Protein 9HDH (pdb70)

GO terms:
  GO:0070273 phosphatidylinositol-4-phosphate binding (F, IDA)
  GO:0140268 endoplasmic reticulum-plasma membrane contact site (C, IDA)
  GO:0070300 phosphatidic acid binding (F, IDA)
  GO:0080025 phosphatidylinositol-3,5-bisphosphate binding (F, IDA)
  GO:0032541 cortical endoplasmic reticulum (C, IDA)
  GO:0005737 cytoplasm (C, IDA)
  GO:0001786 phosphatidylserine binding (F, IDA)
  GO:0008289 lipid binding (F, IDA)
  GO:0043325 phosphatidylinositol-3,4-bisphosphate binding (F, IDA)
  GO:0010314 phosphatidylinositol-5-phosphate binding (F, IDA)
  GO:0120010 intermembrane phospholipid transfer (P, IDA)
  GO:0120015 sterol transfer activity (F, IDA)
  GO:0160270 phosphatidylserine-phosphatidylinositol-4-phosphate exchange activity (F, IDA)
  GO:0034727 piecemeal microautophagy of the nucleus (P, IGI)
  GO:0015918 sterol transport (P, IGI)
  GO:0016125 sterol metabolic process (P, IGI)
  GO:0030011 maintenance of cell polarity (P, IGI)
  GO:0006887 exocytosis (P, IGI)
  GO:0006897 endocytosis (P, IGI)
  GO:0055092 sterol homeostasis (P, IMP)

Radius of gyration: 22.52 Å; Cα contacts (8 Å, |Δi|>4): 840; chains: 2; bounding box: 64×65×58 Å

Organism: Saccharomyces cerevisiae (strain ATCC 204508 / S288c) (NCBI:txid559292)

Nearest PDB structures (foldseek):
  4b2z-assembly1_A  TM=9.953E-01  e=1.399E-73  Saccharomyces cerevisiae
  4ph7-assembly2_B  TM=9.874E-01  e=3.608E-72  Saccharomyces cerevisiae S288C
  8p7a-assembly2_B  TM=9.263E-01  e=1.220E-27  Homo sapiens
  5zm8-assembly1_A  TM=7.905E-01  e=2.080E-22  Homo sapiens
  3spw-assembly1_A  TM=7.444E-01  e=1.188E-22  Saccharomyces cerevisiae S288C

Foldseek 3Di:
DVVVVVVVLLVVLCVVLVPDDFWDFCLPPDHALLQADLFAVQQLVCLLQQCCVLVLVLLPDDDVVVSLLSVVQSRLLRPLSDDDARHDYHHAFAQFKAKWKFCDPVRFMKIKIKTFFDVVQTKMKMWIDGLVQLKIKIKMWGFTWGHHRQKIKGQTPMKMKIWNLPCADPVRGTKIKIKGAFMWMWGRSHPHDTDIATAQWIWIDTPFKIKIKGQDDADPPDDDTQWIWMFIGTPVPHTAWIWIDGSNAWIWIDGVVPVVDDTDTSDGNVPDDTGRIGFADLVQDDCSHTCVVQVQLSVCVVVVNRVRNVVSVCVSVVVSVVVCVVCVVVVHDDAHLFWDQDDPPDNHRTDGLFDQDSPPDSVVNVVSVCVQDPHDYPDHDDPSSPDHSVVVVVVVPVVD/DDPDDDDPDHDDPVCVCVQAPPVGHGD

Secondary structure (DSSP, 8-state):
-HHHHHHHHHHHHHHHHTT--TT---TTPPPPGGGEEEEEHHHHHHHTTS-HHHHHHHHT--SHHHHHHHHHHHHHHTTT-S-SSS-EEEPPPTT-EEEEEEE-TTS-EEEEEEEEEEETTEEEEEEEEEGGGTEEEEEEE-EEEEE-SSEEEEEE--EEEEEEEEEE-TTSPEEEEEEE--EEEEE-SSSS--EEEEEEEEEEE-SS-EEEEEEPPP-SSSS-TTBEEEEEE-TTS-EEEEEEEBTTSEEEEEETTSTT--PEEEEETTS----PPB---GGG--TTBHHHHTHHHHHHHHTT-HHHHHHHHHHHHHHHHHHHHHHHHHT-----SSEEEPPTTSS-SEEESS---TTS-HHHHHHHHHHHS--STT--B-GGGGS-HHHHHHHHHH--/--SBPPPSS---GGGGGGTB-TTS-B-

Structure (mmCIF, N/CA/C/O backbone):
data_9HDH
#
_entry.id   9HDH
#
_cell.length_a   61.642
_cell.length_b   176.251
_cell.length_c   95.714
_cell.angle_alpha   90.00
_cell.angle_beta   90.00
_cell.angle_gamma   90.00
#
_symmetry.space_group_name_H-M   'C 2 2 21'
#
loop_
_entity.id
_entity.type
_entity.pdbx_description
1 polymer 'Oxysterol-binding protein homolog 6'
2 polymer 'Increased sodium tolerance protein 2'
3 non-polymer O-[(R)-{[(2R)-2,3-bis(octadecanoyloxy)propyl]oxy}(hydroxy)phosphoryl]-L-serine
4 water water
#
loop_
_atom_site.group_PDB
_atom_site.id
_atom_site.type_symbol
_atom_site.label_atom_id
_atom_site.label_alt_id
_atom_site.label_comp_id
_atom_site.label_asym_id
_atom_site.label_entity_id
_atom_site.label_seq_id
_atom_site.pdbx_PDB_ins_code
_atom_site.Cartn_x
_atom_site.Cartn_y
_atom_site.Cartn_z
_atom_site.occupancy
_atom_site.B_iso_or_equiv
_atom_site.auth_seq_id
_atom_site.auth_comp_id
_atom_site.auth_asym_id
_atom_site.auth_atom_id
_atom_site.pdbx_PDB_model_num
ATOM 1 N N . ASP A 1 11 ? 7.191 -9.098 21.299 1.00 59.76 39 ASP A N 1
ATOM 2 C CA . ASP A 1 11 ? 5.878 -9.466 20.780 1.00 63.35 39 ASP A CA 1
ATOM 3 C C . ASP A 1 11 ? 5.900 -9.582 19.248 1.00 57.16 39 ASP A C 1
ATOM 4 O O . ASP A 1 11 ? 6.729 -10.298 18.683 1.00 51.02 39 ASP A O 1
ATOM 9 N N . ILE A 1 12 ? 4.988 -8.871 18.580 1.00 57.99 40 ILE A N 1
ATOM 10 C CA . ILE A 1 12 ? 4.882 -8.982 17.130 1.00 54.52 40 ILE A CA 1
ATOM 11 C C . ILE A 1 12 ? 6.078 -8.323 16.446 1.00 50.42 40 ILE A C 1
ATOM 12 O O . ILE A 1 12 ? 6.527 -8.788 15.390 1.00 42.94 40 ILE A O 1
ATOM 17 N N . ASP A 1 13 ? 6.626 -7.251 17.033 1.00 51.66 41 ASP A N 1
ATOM 18 C CA . ASP A 1 13 ? 7.786 -6.597 16.430 1.00 50.31 41 ASP A CA 1
ATOM 19 C C . ASP A 1 13 ? 8.993 -7.527 16.411 1.00 46.99 41 ASP A C 1
ATOM 20 O O . ASP A 1 13 ? 9.738 -7.570 15.425 1.00 44.02 41 ASP A O 1
ATOM 25 N N . GLU A 1 14 ? 9.195 -8.284 17.487 1.00 43.38 42 GLU A N 1
ATOM 26 C CA . GLU A 1 14 ? 10.307 -9.225 17.543 1.00 46.25 42 GLU A CA 1
ATOM 27 C C . GLU A 1 14 ? 10.083 -10.409 16.604 1.00 44.01 42 GLU A C 1
ATOM 28 O O . GLU A 1 14 ? 11.034 -10.918 15.995 1.00 40.48 42 GLU A O 1
ATOM 34 N N . ASP A 1 15 ? 8.832 -10.861 16.469 1.00 41.74 43 ASP A N 1
ATOM 35 C CA . ASP A 1 15 ? 8.525 -11.895 15.485 1.00 40.69 43 ASP A CA 1
ATOM 36 C C . ASP A 1 15 ? 8.798 -11.397 14.070 1.00 35.17 43 ASP A C 1
ATOM 37 O O . ASP A 1 15 ? 9.302 -12.142 13.223 1.00 36.47 43 ASP A O 1
ATOM 42 N N . ASP A 1 16 ? 8.481 -10.130 13.802 1.00 32.34 44 ASP A N 1
ATOM 43 C CA . ASP A 1 16 ? 8.697 -9.583 12.471 1.00 30.40 44 ASP A CA 1
ATOM 44 C C . ASP A 1 16 ? 10.178 -9.519 12.138 1.00 32.85 44 ASP A C 1
ATOM 45 O O . ASP A 1 16 ? 10.582 -9.812 11.003 1.00 31.39 44 ASP A O 1
ATOM 50 N N . GLU A 1 17 ? 11.004 -9.139 13.120 1.00 31.83 45 GLU A N 1
ATOM 51 C CA . GLU A 1 17 ? 12.450 -9.100 12.920 1.00 32.60 45 GLU A CA 1
ATOM 52 C C . GLU A 1 17 ? 13.007 -10.484 12.609 1.00 33.72 45 GLU A C 1
ATOM 53 O O . GLU A 1 17 ? 13.852 -10.634 11.719 1.00 32.64 45 GLU A O 1
ATOM 59 N N . SER A 1 18 ? 12.558 -11.512 13.332 1.00 35.40 46 SER A N 1
ATOM 60 C CA . SER A 1 18 ? 13.077 -12.848 13.054 1.00 34.17 46 SER A CA 1
ATOM 61 C C . SER A 1 18 ? 12.609 -13.344 11.689 1.00 31.77 46 SER A C 1
ATOM 62 O O . SER A 1 18 ? 13.392 -13.938 10.937 1.00 32.12 46 SER A O 1
ATOM 65 N N . GLY A 1 19 ? 11.348 -13.086 11.335 1.00 31.00 47 GLY A N 1
ATOM 66 C CA . GLY A 1 19 ? 10.893 -13.429 9.994 1.00 32.91 47 GLY A CA 1
ATOM 67 C C . GLY A 1 19 ? 11.704 -12.728 8.921 1.00 29.70 47 GLY A C 1
ATOM 68 O O . GLY A 1 19 ? 12.101 -13.338 7.927 1.00 30.10 47 GLY A O 1
ATOM 69 N N . HIS A 1 20 ? 11.977 -11.442 9.124 1.00 26.45 48 HIS A N 1
ATOM 70 C CA . HIS A 1 20 ? 12.857 -10.691 8.241 1.00 27.50 48 HIS A CA 1
ATOM 71 C C . HIS A 1 20 ? 14.201 -11.396 8.075 1.00 30.72 48 HIS A C 1
ATOM 72 O O . HIS A 1 20 ? 14.652 -11.650 6.949 1.00 29.46 48 HIS A O 1
ATOM 79 N N . ASN A 1 21 ? 14.849 -11.723 9.195 1.00 31.31 49 ASN A N 1
ATOM 80 C CA . ASN A 1 21 ? 16.139 -12.416 9.157 1.00 31.35 49 ASN A CA 1
ATOM 81 C C . ASN A 1 21 ? 16.053 -13.731 8.392 1.00 29.04 49 ASN A C 1
ATOM 82 O O . ASN A 1 21 ? 16.951 -14.064 7.613 1.00 31.31 49 ASN A O 1
ATOM 87 N N . ILE A 1 22 ? 15.001 -14.514 8.641 1.00 29.24 50 ILE A N 1
ATOM 88 C CA . ILE A 1 22 ? 14.869 -15.818 7.995 1.00 30.66 50 ILE A CA 1
ATOM 89 C C . ILE A 1 22 ? 14.829 -15.663 6.483 1.00 32.65 50 ILE A C 1
ATOM 90 O O . ILE A 1 22 ? 15.474 -16.417 5.742 1.00 31.43 50 ILE A O 1
ATOM 95 N N . ILE A 1 23 ? 14.076 -14.681 6.000 1.00 30.62 51 ILE A N 1
ATOM 96 C CA . ILE A 1 23 ? 13.941 -14.501 4.561 1.00 26.36 51 ILE A CA 1
ATOM 97 C C . ILE A 1 23 ? 15.231 -13.951 3.969 1.00 31.35 51 ILE A C 1
ATOM 98 O O . ILE A 1 23 ? 15.673 -14.382 2.895 1.00 28.94 51 ILE A O 1
ATOM 103 N N . LEU A 1 24 ? 15.875 -13.011 4.671 1.00 29.06 52 LEU A N 1
ATOM 104 C CA . LEU A 1 24 ? 17.145 -12.470 4.187 1.00 31.73 52 LEU A CA 1
ATOM 105 C C . LEU A 1 24 ? 18.183 -13.570 4.005 1.00 32.45 52 LEU A C 1
ATOM 106 O O . LEU A 1 24 ? 18.979 -13.535 3.057 1.00 33.17 52 LEU A O 1
ATOM 111 N N . ASN A 1 25 ? 18.195 -14.554 4.904 1.00 34.37 53 ASN A N 1
ATOM 112 C CA . ASN A 1 25 ? 19.194 -15.611 4.800 1.00 37.24 53 ASN A CA 1
ATOM 113 C C . ASN A 1 25 ? 18.929 -16.519 3.602 1.00 40.11 53 ASN A C 1
ATOM 114 O O . ASN A 1 25 ? 19.872 -17.085 3.039 1.00 42.25 53 ASN A O 1
ATOM 119 N N . ILE A 1 26 ? 17.667 -16.650 3.186 1.00 35.58 54 ILE A N 1
ATOM 120 C CA . ILE A 1 26 ? 17.345 -17.387 1.966 1.00 33.14 54 ILE A CA 1
ATOM 121 C C . ILE A 1 26 ? 17.758 -16.592 0.733 1.00 34.26 54 ILE A C 1
ATOM 122 O O . ILE A 1 26 ? 18.395 -17.123 -0.186 1.00 38.30 54 ILE A O 1
ATOM 127 N N . ILE A 1 27 ? 17.413 -15.303 0.718 1.00 29.95 55 ILE A N 1
ATOM 128 C CA . ILE A 1 27 ? 17.637 -14.421 -0.427 1.00 35.75 55 ILE A CA 1
ATOM 129 C C . ILE A 1 27 ? 19.124 -14.258 -0.710 1.00 36.04 55 ILE A C 1
ATOM 130 O O . ILE A 1 27 ? 19.546 -14.124 -1.868 1.00 36.36 55 ILE A O 1
ATOM 135 N N . SER A 1 28 ? 19.934 -14.218 0.347 1.00 38.36 56 SER A N 1
ATOM 136 C CA . SER A 1 28 ? 21.346 -13.884 0.221 1.00 38.54 56 SER A CA 1
ATOM 137 C C . SER A 1 28 ? 22.096 -14.863 -0.668 1.00 39.02 56 SER A C 1
ATOM 138 O O . SER A 1 28 ? 23.155 -14.510 -1.196 1.00 36.23 56 SER A O 1
ATOM 141 N N . GLN A 1 29 ? 21.559 -16.070 -0.856 1.00 36.29 57 GLN A N 1
ATOM 142 C CA . GLN A 1 29 ? 22.193 -17.140 -1.616 1.00 37.99 57 GLN A CA 1
ATOM 143 C C . GLN A 1 29 ? 21.705 -17.238 -3.061 1.00 41.07 57 GLN A C 1
ATOM 144 O O . GLN A 1 29 ? 22.183 -18.102 -3.805 1.00 40.73 57 GLN A O 1
ATOM 150 N N . LEU A 1 30 ? 20.763 -16.393 -3.474 1.00 35.89 58 LEU A N 1
ATOM 151 C CA . LEU A 1 30 ? 20.107 -16.496 -4.772 1.00 33.40 58 LEU A CA 1
ATOM 152 C C . LEU A 1 30 ? 20.622 -15.434 -5.732 1.00 34.73 58 LEU A C 1
ATOM 153 O O . LEU A 1 30 ? 21.102 -14.377 -5.321 1.00 36.57 58 LEU A O 1
ATOM 158 N N . ARG A 1 31 ? 20.485 -15.719 -7.032 1.00 34.84 59 ARG A N 1
ATOM 159 C CA . ARG A 1 31 ? 20.828 -14.791 -8.102 1.00 32.99 59 ARG A CA 1
ATOM 160 C C . ARG A 1 31 ? 19.569 -14.402 -8.864 1.00 32.05 59 ARG A C 1
ATOM 161 O O . ARG A 1 31 ? 18.802 -15.292 -9.254 1.00 31.37 59 ARG A O 1
ATOM 169 N N . PRO A 1 32 ? 19.333 -13.110 -9.107 1.00 27.8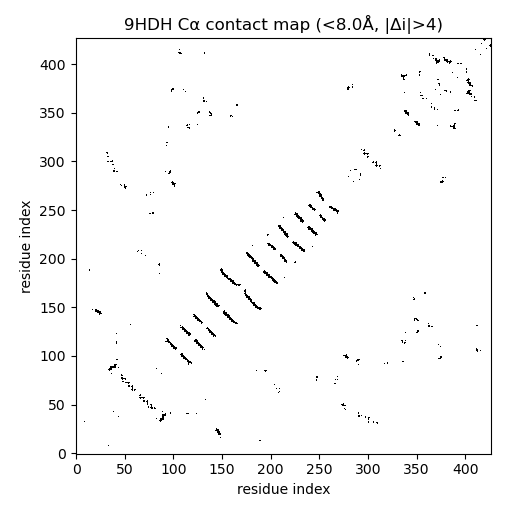3 60 PRO A N 1
ATOM 170 C CA . PRO A 1 32 ? 18.119 -12.690 -9.825 1.00 28.83 60 PRO A CA 1
ATOM 171 C C . PRO A 1 32 ? 17.938 -13.420 -11.151 1.00 31.34 60 PRO A C 1
ATOM 172 O O . PRO A 1 32 ? 18.872 -13.559 -11.948 1.00 28.81 60 PRO A O 1
ATOM 176 N N . GLY A 1 33 ? 16.720 -13.902 -11.379 1.00 27.69 61 GLY A N 1
ATOM 177 C CA . GLY A 1 33 ? 16.380 -14.630 -12.588 1.00 28.38 61 GLY A CA 1
ATOM 178 C C . GLY A 1 33 ? 16.158 -16.113 -12.379 1.00 32.63 61 GLY A C 1
ATOM 179 O O . GLY A 1 33 ? 15.626 -16.773 -13.279 1.00 32.38 61 GLY A O 1
ATOM 180 N N . CYS A 1 34 ? 16.534 -16.656 -11.226 1.00 31.67 62 CYS A N 1
ATOM 181 C CA . CYS A 1 34 ? 16.425 -18.086 -10.976 1.00 30.49 62 CYS A CA 1
ATOM 182 C C . CYS A 1 34 ? 15.029 -18.441 -10.467 1.00 30.76 62 CYS A C 1
ATOM 183 O O . CYS A 1 34 ? 14.287 -17.589 -9.978 1.00 28.67 62 CYS A O 1
ATOM 186 N N . ASP A 1 35 ? 14.679 -19.723 -10.577 1.00 30.61 63 ASP A N 1
ATOM 187 C CA . ASP A 1 35 ? 13.401 -20.162 -10.041 1.00 31.66 63 ASP A CA 1
ATOM 188 C C . ASP A 1 35 ? 13.534 -20.477 -8.552 1.00 34.02 63 ASP A C 1
ATOM 189 O O . ASP A 1 35 ? 14.634 -20.519 -7.996 1.00 35.27 63 ASP A O 1
ATOM 194 N N . LEU A 1 36 ? 12.387 -20.692 -7.896 1.00 28.90 64 LEU A N 1
ATOM 195 C CA . LEU A 1 36 ? 12.348 -21.010 -6.472 1.00 31.06 64 LEU A CA 1
ATOM 196 C C . LEU A 1 36 ? 11.863 -22.431 -6.210 1.00 33.72 64 LEU A C 1
ATOM 197 O O . LEU A 1 36 ? 11.418 -22.730 -5.100 1.00 30.86 64 LEU A O 1
ATOM 202 N N . THR A 1 37 ? 11.953 -23.320 -7.206 1.00 33.37 65 THR A N 1
ATOM 203 C CA . THR A 1 37 ? 11.354 -24.643 -7.057 1.00 36.60 65 THR A CA 1
ATOM 204 C C . THR A 1 37 ? 12.036 -25.454 -5.959 1.00 37.63 65 THR A C 1
ATOM 205 O O . THR A 1 37 ? 11.369 -26.235 -5.269 1.00 39.25 65 THR A O 1
ATOM 209 N N . ARG A 1 38 ? 13.342 -25.262 -5.759 1.00 33.00 66 ARG A N 1
ATOM 210 C CA . ARG A 1 38 ? 14.105 -25.998 -4.754 1.00 40.34 66 ARG A CA 1
ATOM 211 C C . ARG A 1 38 ? 14.194 -25.285 -3.408 1.00 42.16 66 ARG A C 1
ATOM 212 O O . ARG A 1 38 ? 14.819 -25.817 -2.488 1.00 44.74 66 ARG A O 1
ATOM 220 N N . ILE A 1 39 ? 13.621 -24.094 -3.273 1.00 37.50 67 ILE A N 1
ATOM 221 C CA . ILE A 1 39 ? 13.690 -23.320 -2.038 1.00 39.16 67 ILE A CA 1
ATOM 222 C C . ILE A 1 39 ? 12.427 -23.585 -1.234 1.00 40.55 67 ILE A C 1
ATOM 223 O O . ILE A 1 39 ? 11.315 -23.465 -1.760 1.00 42.25 67 ILE A O 1
ATOM 228 N N . THR A 1 40 ? 12.583 -23.929 0.039 1.00 36.34 68 THR A N 1
ATOM 229 C CA . THR A 1 40 ? 11.436 -24.108 0.920 1.00 35.23 68 THR A CA 1
ATOM 230 C C . THR A 1 40 ? 11.126 -22.791 1.626 1.00 38.46 68 THR A C 1
ATOM 231 O O . THR A 1 40 ? 11.998 -22.206 2.278 1.00 36.05 68 THR A O 1
ATOM 235 N N . LEU A 1 41 ? 9.912 -22.321 1.479 1.00 33.28 69 LEU A N 1
ATOM 236 C CA . LEU A 1 41 ? 9.587 -21.087 2.176 1.00 31.09 69 LEU A CA 1
ATOM 237 C C . LEU A 1 41 ? 9.037 -21.386 3.569 1.00 32.91 69 LEU A C 1
ATOM 238 O O . LEU A 1 41 ? 8.513 -22.475 3.815 1.00 35.44 69 LEU A O 1
ATOM 243 N N . PRO A 1 42 ? 9.142 -20.455 4.515 1.00 31.29 70 PRO A N 1
ATOM 244 C CA . PRO A 1 42 ? 8.653 -20.727 5.873 1.00 31.17 70 PRO A CA 1
ATOM 245 C C . PRO A 1 42 ? 7.134 -20.716 5.941 1.00 31.37 70 PRO A C 1
ATOM 246 O O . PRO A 1 42 ? 6.447 -20.167 5.077 1.00 28.39 70 PRO A O 1
ATOM 250 N N . THR A 1 43 ? 6.605 -21.318 7.014 1.00 27.43 71 THR A N 1
ATOM 251 C CA . THR A 1 43 ? 5.157 -21.461 7.117 1.00 28.13 71 THR A CA 1
ATOM 252 C C . THR A 1 43 ? 4.459 -20.175 7.516 1.00 27.04 71 THR A C 1
ATOM 253 O O . THR A 1 43 ? 3.244 -20.084 7.336 1.00 27.11 71 THR A O 1
ATOM 257 N N . PHE A 1 44 ? 5.185 -19.180 8.031 1.00 28.54 72 PHE A N 1
ATOM 258 C CA . PHE A 1 44 ? 4.516 -17.958 8.451 1.00 25.88 72 PHE A CA 1
ATOM 259 C C . PHE A 1 44 ? 4.135 -17.050 7.283 1.00 28.51 72 PHE A C 1
ATOM 260 O O . PHE A 1 44 ? 3.599 -15.966 7.524 1.00 27.03 72 PHE A O 1
ATOM 268 N N . ILE A 1 45 ? 4.382 -17.448 6.033 1.00 23.64 73 ILE A N 1
ATOM 269 C CA . ILE A 1 45 ? 3.815 -16.735 4.896 1.00 23.14 73 ILE A CA 1
ATOM 270 C C . ILE A 1 45 ? 2.677 -17.531 4.241 1.00 24.43 73 ILE A C 1
ATOM 271 O O . ILE A 1 45 ? 2.300 -17.244 3.117 1.00 25.96 73 ILE A O 1
ATOM 276 N N . LEU A 1 46 ? 2.113 -18.515 4.928 1.00 22.52 74 LEU A N 1
ATOM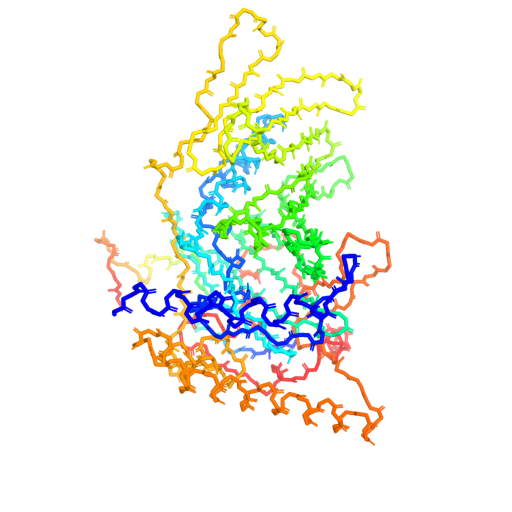 277 C CA . LEU A 1 46 ? 1.060 -19.357 4.361 1.00 25.80 74 LEU A CA 1
ATOM 278 C C . LEU A 1 46 ? -0.324 -18.925 4.829 1.00 26.73 74 LEU A C 1
ATOM 279 O O . LEU A 1 46 ? -0.532 -18.664 6.017 1.00 27.17 74 LEU A O 1
ATOM 284 N N . GLU A 1 47 ? -1.286 -18.909 3.904 1.00 23.49 75 GLU A N 1
ATOM 285 C CA . GLU A 1 47 ? -2.681 -18.831 4.313 1.00 25.61 75 GLU A CA 1
ATOM 286 C C . GLU A 1 47 ? -3.223 -20.244 4.507 1.00 26.63 75 GLU A C 1
ATOM 287 O O . GLU A 1 47 ? -2.576 -21.233 4.162 1.00 26.57 75 GLU A O 1
ATOM 293 N N . LYS A 1 48 ? -4.421 -20.338 5.082 1.00 22.67 76 LYS A N 1
ATOM 294 C CA . LYS A 1 48 ? -4.949 -21.629 5.517 1.00 26.64 76 LYS A CA 1
ATOM 295 C C . LYS A 1 48 ? -5.757 -22.330 4.438 1.00 29.40 76 LYS A C 1
ATOM 296 O O . LYS A 1 48 ? -6.767 -22.965 4.748 1.00 30.96 76 LYS A O 1
ATOM 302 N N . LYS A 1 49 ? -5.338 -22.247 3.172 1.00 25.20 77 LYS A N 1
ATOM 303 C CA . LYS A 1 49 ? -6.008 -22.980 2.104 1.00 25.26 77 LYS A CA 1
ATOM 304 C C . LYS A 1 49 ? -4.989 -23.370 1.042 1.00 19.93 77 LYS A C 1
ATOM 305 O O . LYS A 1 49 ? -3.970 -22.698 0.852 1.00 22.50 77 LYS A O 1
ATOM 311 N N . SER A 1 50 ? -5.266 -24.467 0.356 1.00 25.69 78 SER A N 1
ATOM 312 C CA . SER A 1 50 ? -4.378 -24.846 -0.725 1.00 20.85 78 SER A CA 1
ATOM 313 C C . SER A 1 50 ? -4.761 -24.077 -1.995 1.00 20.29 78 SER A C 1
ATOM 314 O O . SER A 1 50 ? -5.807 -23.416 -2.068 1.00 19.73 78 SER A O 1
ATOM 317 N N . MET A 1 51 ? -3.865 -24.105 -2.985 1.00 20.28 79 MET A N 1
ATOM 318 C CA . MET A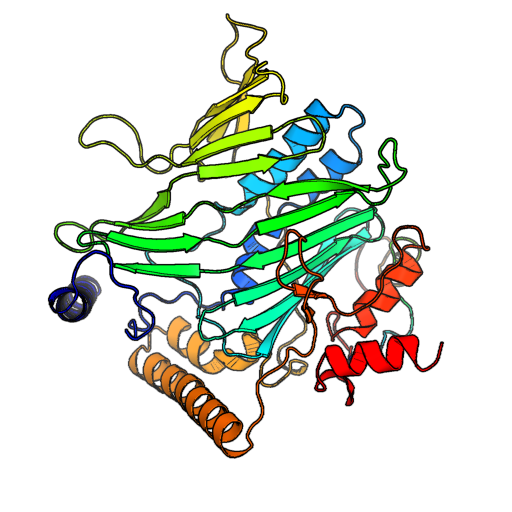 1 51 ? -4.131 -23.400 -4.244 1.00 19.26 79 MET A CA 1
ATOM 319 C C . MET A 1 51 ? -5.417 -23.891 -4.912 1.00 18.17 79 MET A C 1
ATOM 320 O O . MET A 1 51 ? -6.137 -23.100 -5.538 1.00 18.64 79 MET A O 1
ATOM 325 N N . LEU A 1 52 ? -5.740 -25.177 -4.760 1.00 17.78 80 LEU A N 1
ATOM 326 C CA . LEU A 1 52 ? -6.944 -25.711 -5.394 1.00 19.70 80 LEU A CA 1
ATOM 327 C C . LEU A 1 52 ? -8.189 -24.989 -4.897 1.00 20.66 80 LEU A C 1
ATOM 328 O O . LEU A 1 52 ? -9.098 -24.688 -5.682 1.00 20.42 80 LEU A O 1
ATOM 333 N N . GLU A 1 53 ? -8.228 -24.668 -3.602 1.00 17.94 81 GLU A N 1
ATOM 334 C CA . GLU A 1 53 ? -9.349 -23.901 -3.060 1.00 19.39 81 GLU A CA 1
ATOM 335 C C . GLU A 1 53 ? -9.222 -22.412 -3.379 1.00 19.12 81 GLU A C 1
ATOM 336 O O . GLU A 1 53 ? -10.234 -21.732 -3.611 1.00 19.96 81 GLU A O 1
ATOM 342 N N . ARG A 1 54 ? -7.996 -21.877 -3.384 1.00 19.68 82 ARG A N 1
ATOM 343 C CA . ARG A 1 54 ? -7.822 -20.453 -3.682 1.00 20.07 82 ARG A CA 1
ATOM 344 C C . ARG A 1 54 ? -8.434 -20.089 -5.035 1.00 20.77 82 ARG A C 1
ATOM 345 O O . ARG A 1 54 ? -9.007 -19.004 -5.191 1.00 21.00 82 ARG A O 1
ATOM 353 N N . VAL A 1 55 ? -8.354 -20.992 -6.021 1.00 19.44 83 VAL A N 1
ATOM 354 C CA . VAL A 1 55 ? -8.978 -20.747 -7.325 1.00 19.73 83 VAL A CA 1
ATOM 355 C C . VAL A 1 55 ? -10.454 -20.374 -7.166 1.00 20.41 83 VAL A C 1
ATOM 356 O O . VAL A 1 55 ? -10.971 -19.499 -7.876 1.00 22.18 83 VAL A O 1
ATOM 360 N N . THR A 1 56 ? -11.159 -21.035 -6.244 1.00 20.50 84 THR A N 1
ATOM 361 C CA . THR A 1 56 ? -12.596 -20.779 -6.111 1.00 20.57 84 THR A CA 1
ATOM 362 C C . THR A 1 56 ? -12.896 -19.370 -5.614 1.00 21.53 84 THR A C 1
ATOM 363 O O . THR A 1 56 ? -14.036 -18.918 -5.769 1.00 20.57 84 THR A O 1
ATOM 367 N N . ASN A 1 57 ? -11.910 -18.661 -5.032 1.00 22.18 85 ASN A N 1
ATOM 368 C CA . ASN A 1 57 ? -12.109 -17.242 -4.701 1.00 22.79 85 ASN A CA 1
ATOM 369 C C . ASN A 1 57 ? -12.550 -16.459 -5.927 1.00 23.78 85 ASN A C 1
ATOM 370 O O . ASN A 1 57 ? -13.357 -15.529 -5.833 1.00 23.82 85 ASN A O 1
ATOM 375 N N . GLN A 1 58 ? -11.995 -16.807 -7.088 1.00 23.04 86 GLN A N 1
ATOM 376 C CA . GLN A 1 58 ? -12.249 -16.121 -8.339 1.00 24.29 86 GLN A CA 1
ATOM 377 C C . GLN A 1 58 ? -13.603 -16.468 -8.929 1.00 22.87 86 GLN A C 1
ATOM 378 O O . GLN A 1 58 ? -13.987 -15.882 -9.945 1.00 27.17 86 GLN A O 1
ATOM 384 N N . LEU A 1 59 ? -14.325 -17.401 -8.321 1.00 18.99 87 LEU A N 1
ATOM 385 C CA . LEU A 1 59 ? -15.612 -17.859 -8.825 1.00 20.11 87 LEU A CA 1
ATOM 386 C C . LEU A 1 59 ? -16.757 -17.423 -7.916 1.00 23.73 87 LEU A C 1
ATOM 387 O O . LEU A 1 59 ? -17.871 -17.943 -8.032 1.00 25.50 87 LEU A O 1
ATOM 392 N N . GLN A 1 60 ? -16.504 -16.474 -7.019 1.00 22.18 88 GLN A N 1
ATOM 393 C CA . GLN A 1 60 ? -17.472 -16.106 -5.988 1.00 23.40 88 GLN A CA 1
ATOM 394 C C . GLN A 1 60 ? -18.484 -15.059 -6.444 1.00 22.94 88 GLN A C 1
ATOM 395 O O . GLN A 1 60 ? -19.312 -14.621 -5.631 1.00 20.18 88 GLN A O 1
ATOM 401 N N . PHE A 1 61 ? -18.465 -14.673 -7.716 1.00 19.91 89 PHE A N 1
ATOM 402 C CA . PHE A 1 61 ? -19.419 -13.697 -8.259 1.00 22.82 89 PHE A CA 1
ATOM 403 C C . PHE A 1 61 ? -20.130 -14.255 -9.488 1.00 24.01 89 PHE A C 1
ATOM 404 O O . PHE A 1 61 ? -20.100 -13.656 -10.571 1.00 25.12 89 PHE A O 1
ATOM 412 N N . PRO A 1 62 ? -20.838 -15.381 -9.334 1.00 24.41 90 PRO A N 1
ATOM 413 C CA . PRO A 1 62 ? -21.527 -15.977 -10.482 1.00 24.21 90 PRO A CA 1
ATOM 414 C C . PRO A 1 62 ? -22.652 -15.117 -11.031 1.00 24.79 90 PRO A C 1
ATOM 415 O O . PRO A 1 62 ? -23.029 -15.293 -12.191 1.00 24.50 90 PRO A O 1
ATOM 419 N N . GLU A 1 63 ? -23.217 -14.206 -10.243 1.00 26.46 91 GLU A N 1
ATOM 420 C CA . GLU A 1 63 ? -24.305 -13.397 -10.793 1.00 27.73 91 GLU A CA 1
ATOM 421 C C . GLU A 1 63 ? -23.851 -12.601 -12.020 1.00 27.98 91 GLU A C 1
ATOM 422 O O . GLU A 1 63 ? -24.640 -12.389 -12.947 1.00 24.99 91 GLU A O 1
ATOM 428 N N . PHE A 1 64 ? -22.584 -12.178 -12.066 1.00 24.68 92 PHE A N 1
ATOM 429 C CA . PHE A 1 64 ? -22.119 -11.452 -13.245 1.00 25.14 92 PHE A CA 1
ATOM 430 C C . PHE A 1 64 ? -22.025 -12.366 -14.458 1.00 24.86 92 PHE A C 1
ATOM 431 O O . PHE A 1 64 ? -22.230 -11.921 -15.595 1.00 24.83 92 PHE A O 1
ATOM 439 N N . LEU A 1 65 ? -21.703 -13.638 -14.240 1.00 24.11 93 LEU A N 1
ATOM 440 C CA . LEU A 1 65 ? -21.657 -14.579 -15.346 1.00 23.75 93 LEU A CA 1
ATOM 441 C C . LEU A 1 65 ? -23.060 -14.920 -15.830 1.00 25.10 93 LEU A C 1
ATOM 442 O O . LEU A 1 65 ? -23.288 -15.080 -17.035 1.00 24.05 93 LEU A O 1
ATOM 447 N N . LEU A 1 66 ? -24.013 -15.043 -14.898 1.00 24.57 94 LEU A N 1
ATOM 448 C CA . LEU A 1 66 ? -25.406 -15.251 -15.291 1.00 27.89 94 LEU A CA 1
ATOM 449 C C . LEU A 1 66 ? -25.927 -14.068 -16.091 1.00 28.67 94 LEU A C 1
ATOM 450 O O . LEU A 1 66 ? -26.680 -14.241 -17.059 1.00 29.98 94 LEU A O 1
ATOM 455 N N . GLN A 1 67 ? -25.527 -12.858 -15.708 1.00 25.63 95 GLN A N 1
ATOM 456 C CA . GLN A 1 67 ? -25.903 -11.681 -16.479 1.00 26.30 95 GLN A CA 1
ATOM 457 C C . GLN A 1 67 ? -25.330 -11.739 -17.889 1.00 29.18 95 GLN A C 1
ATOM 458 O O . GLN A 1 67 ? -26.025 -11.427 -18.864 1.00 25.24 95 GLN A O 1
ATOM 464 N N . ALA A 1 68 ? -24.057 -12.123 -18.017 1.00 24.04 96 ALA A N 1
ATOM 465 C CA . ALA A 1 68 ? -23.447 -12.213 -19.341 1.00 24.47 96 ALA A CA 1
ATOM 466 C C . ALA A 1 68 ? -24.195 -13.203 -20.219 1.00 26.73 96 ALA A C 1
ATOM 467 O O . ALA A 1 68 ? -24.442 -12.936 -21.405 1.00 27.58 96 ALA A O 1
ATOM 469 N N . HIS A 1 69 ? -24.559 -14.354 -19.655 1.00 24.05 97 HIS A N 1
ATOM 470 C CA . HIS A 1 69 ? -25.193 -15.399 -20.450 1.00 24.87 97 HIS A CA 1
ATOM 471 C C . HIS A 1 69 ? -26.540 -14.947 -21.006 1.00 30.93 97 HIS A C 1
ATOM 472 O O . HIS A 1 69 ? -26.934 -15.361 -22.103 1.00 31.67 97 HIS A O 1
ATOM 479 N N . SER A 1 70 ? -27.249 -14.102 -20.270 1.00 28.36 98 SER A N 1
ATOM 480 C CA . SER A 1 70 ? -28.563 -13.629 -20.671 1.00 31.18 98 SER A CA 1
ATOM 481 C C . SER A 1 70 ? -28.501 -12.397 -21.559 1.00 34.41 98 SER A C 1
ATOM 482 O O . SER A 1 70 ? -29.551 -11.912 -21.993 1.00 36.94 98 SER A O 1
ATOM 485 N N . GLU A 1 71 ? -27.308 -11.878 -21.837 1.00 26.85 99 GLU A N 1
ATOM 486 C CA . GLU A 1 71 ? -27.148 -10.635 -22.581 1.00 30.97 99 GLU A CA 1
ATOM 487 C C . GLU A 1 71 ? -26.965 -10.949 -24.061 1.00 31.79 99 GLU A C 1
ATOM 488 O O . GLU A 1 71 ? -26.061 -11.704 -24.432 1.00 31.46 99 GLU A O 1
ATOM 494 N N . LYS A 1 72 ? -27.812 -10.367 -24.913 1.00 34.17 100 LYS A N 1
ATOM 495 C CA . LYS A 1 72 ? -27.797 -10.740 -26.323 1.00 35.60 100 LYS A CA 1
ATOM 496 C C . LYS A 1 72 ? -26.764 -9.973 -27.135 1.00 31.40 100 LYS A C 1
ATOM 497 O O . LYS A 1 72 ? -26.304 -10.475 -28.168 1.00 33.09 100 LYS A O 1
ATOM 503 N N . ASP A 1 73 ? -26.393 -8.780 -26.705 1.00 31.10 101 ASP A N 1
ATOM 504 C CA . ASP A 1 73 ? -25.447 -7.961 -27.453 1.00 31.63 101 ASP A CA 1
ATOM 505 C C . ASP A 1 73 ? -24.028 -8.455 -27.183 1.00 29.28 101 ASP A C 1
ATOM 506 O O . ASP A 1 73 ? -23.619 -8.503 -26.019 1.00 28.62 101 ASP A O 1
ATOM 511 N N . PRO A 1 74 ? -23.256 -8.832 -28.215 1.00 27.94 102 PRO A N 1
ATOM 512 C CA . PRO A 1 74 ? -21.934 -9.441 -27.958 1.00 26.42 102 PRO A CA 1
ATOM 513 C C . PRO A 1 74 ? -20.985 -8.541 -27.186 1.00 26.79 102 PRO A C 1
ATOM 514 O O . PRO A 1 74 ? -20.202 -9.035 -26.365 1.00 24.30 102 PRO A O 1
ATOM 518 N N . LEU A 1 75 ? -21.006 -7.233 -27.443 1.00 24.15 103 LEU A N 1
ATOM 519 C CA . LEU A 1 75 ? -20.070 -6.363 -26.735 1.00 26.79 103 LEU A CA 1
ATOM 520 C C . LEU A 1 75 ? -20.483 -6.194 -25.276 1.00 27.15 103 LEU A C 1
ATOM 521 O O . LEU A 1 75 ? -19.630 -6.205 -24.381 1.00 25.97 103 LEU A O 1
ATOM 526 N N . LYS A 1 76 ? -21.784 -6.029 -25.015 1.00 26.11 104 LYS A N 1
ATOM 527 C CA . LYS A 1 76 ? -22.256 -5.958 -23.635 1.00 27.33 104 LYS A CA 1
ATOM 528 C C . LYS A 1 76 ? -21.999 -7.261 -22.899 1.00 26.24 104 LYS A C 1
ATOM 529 O O . LYS A 1 76 ? -21.630 -7.253 -21.721 1.00 24.86 104 LYS A O 1
ATOM 535 N N . ARG A 1 77 ? -22.222 -8.391 -23.570 1.00 24.33 105 ARG A N 1
ATOM 536 C CA . ARG A 1 77 ? -21.915 -9.681 -22.969 1.00 24.52 105 ARG A CA 1
ATOM 537 C C . ARG A 1 77 ? -20.440 -9.768 -22.592 1.00 25.17 105 ARG A C 1
ATOM 538 O O . ARG A 1 77 ? -20.092 -10.269 -21.510 1.00 20.18 105 ARG A O 1
ATOM 546 N N . PHE A 1 78 ? -19.564 -9.252 -23.462 1.00 22.34 106 PHE A N 1
ATOM 547 C CA . PHE A 1 78 ? -18.134 -9.259 -23.167 1.00 23.01 106 PHE A CA 1
ATOM 548 C C . PHE A 1 78 ? -17.845 -8.462 -21.905 1.00 22.99 106 PHE A C 1
ATOM 549 O O . PHE A 1 78 ? -17.019 -8.865 -21.080 1.00 20.92 106 PHE A O 1
ATOM 557 N N . LEU A 1 79 ? -18.535 -7.337 -21.724 1.00 22.57 107 LEU A N 1
ATOM 558 C CA . LEU A 1 79 ? -18.287 -6.511 -20.548 1.00 23.19 107 LEU A CA 1
ATOM 559 C C . LEU A 1 79 ? -18.677 -7.236 -19.266 1.00 21.32 107 LEU A C 1
ATOM 560 O O . LEU A 1 79 ? -17.976 -7.121 -18.253 1.00 21.87 107 LEU A O 1
ATOM 565 N N . TYR A 1 80 ? -19.796 -7.972 -19.280 1.00 20.38 108 TYR A N 1
ATOM 566 C CA . TYR A 1 80 ? -20.179 -8.748 -18.101 1.00 21.84 108 TYR A CA 1
ATOM 567 C C . TYR A 1 80 ? -19.187 -9.873 -17.817 1.00 22.21 108 TYR A C 1
ATOM 568 O O . TYR A 1 80 ? -18.937 -10.199 -16.652 1.00 22.00 108 TYR A O 1
ATOM 577 N N . VAL A 1 81 ? -18.636 -10.500 -18.859 1.00 18.58 109 VAL A N 1
ATOM 578 C CA . VAL A 1 81 ? -17.600 -11.513 -18.629 1.00 19.48 109 VAL A CA 1
ATOM 579 C C . VAL A 1 81 ? -16.379 -10.875 -17.977 1.00 22.89 109 VAL A C 1
ATOM 580 O O . VAL A 1 81 ? -15.788 -11.432 -17.037 1.00 20.34 109 VAL A O 1
ATOM 584 N N . MET A 1 82 ? -15.982 -9.693 -18.457 1.00 21.55 110 MET A N 1
ATOM 585 C CA . MET A 1 82 ? -14.857 -9.001 -17.836 1.00 23.14 110 MET A CA 1
ATOM 586 C C . MET A 1 82 ? -15.158 -8.657 -16.379 1.00 21.28 110 MET A C 1
ATOM 587 O O . MET A 1 82 ? -14.288 -8.778 -15.508 1.00 21.92 110 MET A O 1
ATOM 592 N N . LYS A 1 83 ? -16.394 -8.240 -16.098 1.00 23.16 111 LYS A N 1
ATOM 593 C CA . LYS A 1 83 ? -16.815 -7.942 -14.738 1.00 22.62 111 LYS A CA 1
ATOM 594 C C . LYS A 1 83 ? -16.713 -9.176 -13.839 1.00 24.10 111 LYS A C 1
ATOM 595 O O . LYS A 1 83 ? -16.178 -9.110 -12.720 1.00 23.16 111 LYS A O 1
ATOM 601 N N . TRP A 1 84 ? -17.236 -10.308 -14.312 1.00 20.28 112 TRP A N 1
ATOM 602 C CA . TRP A 1 84 ? -17.138 -11.571 -13.581 1.00 20.30 112 TRP A CA 1
ATOM 603 C C . TRP A 1 84 ? -15.692 -11.919 -13.264 1.00 22.65 112 TRP A C 1
ATOM 604 O O . TRP A 1 84 ? -15.358 -12.294 -12.130 1.00 24.98 112 TRP A O 1
ATOM 615 N N . TYR A 1 85 ? -14.817 -11.802 -14.260 1.00 19.85 113 TYR A N 1
ATOM 616 C CA . TYR A 1 85 ? -13.444 -12.259 -14.093 1.00 19.20 113 TYR A CA 1
ATOM 617 C C . TYR A 1 85 ? -12.643 -11.314 -13.199 1.00 23.67 113 TYR A C 1
ATOM 618 O O . TYR A 1 85 ? -11.841 -11.764 -12.366 1.00 24.56 113 TYR A O 1
ATOM 627 N N . LEU A 1 86 ? -12.850 -10.004 -13.347 1.00 19.59 114 LEU A N 1
ATOM 628 C CA . LEU A 1 86 ? -12.110 -9.042 -12.526 1.00 21.19 114 LEU A CA 1
ATOM 629 C C . LEU A 1 86 ? -12.590 -9.025 -11.075 1.00 22.63 114 LEU A C 1
ATOM 630 O O . LEU A 1 86 ? -11.809 -8.696 -10.175 1.00 23.29 114 LEU A O 1
ATOM 635 N N . ALA A 1 87 ? -13.841 -9.414 -10.825 1.00 23.12 115 ALA A N 1
ATOM 636 C CA . ALA A 1 87 ? -14.419 -9.265 -9.493 1.00 26.32 115 ALA A CA 1
ATOM 637 C C . ALA A 1 87 ? -13.733 -10.149 -8.454 1.00 26.32 115 ALA A C 1
ATOM 638 O O . ALA A 1 87 ? -13.691 -9.781 -7.280 1.00 24.73 115 ALA A O 1
ATOM 640 N N . GLY A 1 88 ? -13.190 -11.305 -8.845 1.00 24.26 116 GLY A N 1
ATOM 641 C CA . GLY A 1 88 ? -12.680 -12.233 -7.840 1.00 25.79 116 GLY A CA 1
ATOM 642 C C . GLY A 1 88 ? -11.330 -11.878 -7.241 1.00 26.55 116 GLY A C 1
ATOM 643 O O . GLY A 1 88 ? -11.023 -12.324 -6.129 1.00 27.87 116 GLY A O 1
ATOM 644 N N . TRP A 1 89 ? -10.529 -11.065 -7.935 1.00 24.34 117 TRP A N 1
ATOM 645 C CA . TRP A 1 89 ? -9.131 -10.884 -7.545 1.00 25.36 117 TRP A CA 1
ATOM 646 C C . TRP A 1 89 ? -8.979 -10.237 -6.169 1.00 26.00 117 TRP A C 1
ATOM 647 O O . TRP A 1 89 ? -8.041 -10.574 -5.430 1.00 26.84 117 TRP A O 1
ATOM 658 N N . HIS A 1 90 ? -9.905 -9.358 -5.771 1.00 22.98 118 HIS A N 1
ATOM 659 C CA . HIS A 1 90 ? -9.784 -8.725 -4.461 1.00 24.43 118 HIS A CA 1
ATOM 660 C C . HIS A 1 90 ? -10.127 -9.656 -3.297 1.00 27.47 118 HIS A C 1
ATOM 661 O O . HIS A 1 90 ? -9.898 -9.284 -2.144 1.00 26.47 118 HIS A O 1
ATOM 668 N N . ILE A 1 91 ? -10.672 -10.848 -3.545 1.00 25.75 119 ILE A N 1
ATOM 669 C CA . ILE A 1 91 ? -10.877 -11.812 -2.460 1.00 26.20 119 ILE A CA 1
ATOM 670 C C . ILE A 1 91 ? -9.545 -12.531 -2.265 1.00 31.14 119 ILE A C 1
ATOM 671 O O . ILE A 1 91 ? -9.249 -13.513 -2.949 1.00 28.93 119 ILE A O 1
ATOM 676 N N . ALA A 1 92 ? -8.729 -12.018 -1.346 1.00 29.39 120 ALA A N 1
ATOM 677 C CA . ALA A 1 92 ? -7.340 -12.425 -1.177 1.00 30.23 120 ALA A CA 1
ATOM 678 C C . ALA A 1 92 ? -6.939 -12.149 0.263 1.00 40.97 120 ALA A C 1
ATOM 679 O O . ALA A 1 92 ? -7.543 -11.288 0.913 1.00 37.84 120 ALA A O 1
ATOM 681 N N . PRO A 1 93 ? -5.942 -12.863 0.789 1.00 38.17 121 PRO A N 1
ATOM 682 C CA . PRO A 1 93 ? -5.507 -12.616 2.169 1.00 38.91 121 PRO A CA 1
ATOM 683 C C . PRO A 1 93 ? -4.995 -11.196 2.353 1.00 38.21 121 PRO A C 1
ATOM 684 O O . PRO A 1 93 ? -4.599 -10.515 1.404 1.00 40.38 121 PRO A O 1
ATOM 688 N N . LYS A 1 94 ? -5.019 -10.737 3.605 1.00 40.62 122 LYS A N 1
ATOM 689 C CA . LYS A 1 94 ? -4.735 -9.325 3.832 1.00 43.80 122 LYS A CA 1
ATOM 690 C C . LYS A 1 94 ? -3.247 -9.022 3.965 1.00 41.36 122 LYS A C 1
ATOM 691 O O . LYS A 1 94 ? -2.772 -8.013 3.429 1.00 46.29 122 LYS A O 1
ATOM 697 N N . ALA A 1 95 ? -2.504 -9.845 4.674 1.00 38.43 123 ALA A N 1
ATOM 698 C CA . ALA A 1 95 ? -1.078 -9.601 4.814 1.00 39.43 123 ALA A CA 1
ATOM 699 C C . ALA A 1 95 ? -0.351 -10.328 3.679 1.00 36.81 123 ALA A C 1
ATOM 700 O O . ALA A 1 95 ? -0.945 -10.648 2.645 1.00 39.53 123 ALA A O 1
ATOM 702 N N . VAL A 1 96 ? 0.932 -10.621 3.863 1.00 30.01 124 VAL A N 1
ATOM 703 C CA . VAL A 1 96 ? 1.749 -11.232 2.812 1.00 27.91 124 VAL A CA 1
ATOM 704 C C . VAL A 1 96 ? 1.630 -12.739 3.006 1.00 27.34 124 VAL A C 1
ATOM 705 O O . VAL A 1 96 ? 2.328 -13.340 3.818 1.00 29.07 124 VAL A O 1
ATOM 709 N N . LYS A 1 97 ? 0.700 -13.355 2.274 1.00 24.00 125 LYS A N 1
ATOM 710 C CA . LYS A 1 97 ? 0.446 -14.782 2.427 1.00 24.91 125 LYS A CA 1
ATOM 711 C C . LYS A 1 97 ? 0.142 -15.387 1.066 1.00 23.42 125 LYS A C 1
ATOM 712 O O . LYS A 1 97 ? -0.383 -14.710 0.181 1.00 22.99 125 LYS A O 1
ATOM 718 N N . LYS A 1 98 ? 0.485 -16.660 0.898 1.00 23.19 126 LYS A N 1
ATOM 719 C CA . LYS A 1 98 ? 0.199 -17.422 -0.307 1.00 23.75 126 LYS A CA 1
ATOM 720 C C . LYS A 1 98 ? -0.481 -18.727 0.058 1.00 18.84 126 LYS A C 1
ATOM 721 O O . LYS A 1 98 ? -0.337 -19.217 1.186 1.00 21.17 126 LYS A O 1
ATOM 727 N N . PRO A 1 99 ? -1.225 -19.342 -0.865 1.00 21.45 127 PRO A N 1
ATOM 728 C CA . PRO A 1 99 ? -1.817 -20.656 -0.590 1.00 20.30 127 PRO A CA 1
ATOM 729 C C . PRO A 1 99 ? -0.755 -21.733 -0.424 1.00 23.94 127 PRO A C 1
ATOM 730 O O . PRO A 1 99 ? 0.390 -21.594 -0.858 1.00 22.18 127 PRO A O 1
ATOM 734 N N . LEU A 1 100 ? -1.160 -22.820 0.226 1.00 20.90 128 LEU A N 1
ATOM 735 C CA . LEU A 1 100 ? -0.339 -24.025 0.247 1.00 21.06 128 LEU A CA 1
ATOM 736 C C . LEU A 1 100 ? -0.169 -24.575 -1.169 1.00 22.95 128 LEU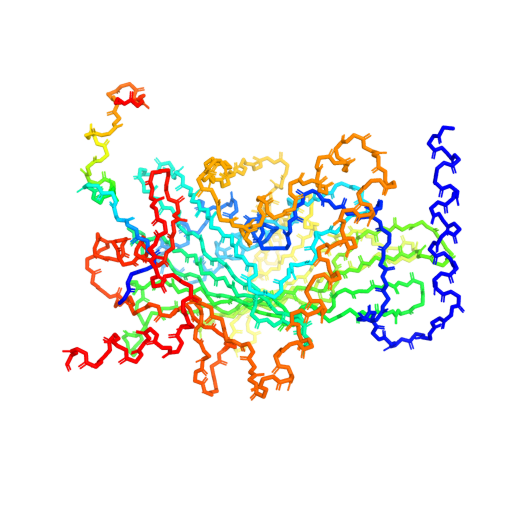 A C 1
ATOM 737 O O . LEU A 1 100 ? -1.122 -24.643 -1.951 1.00 20.50 128 LEU A O 1
ATOM 742 N N . ASN A 1 101 ? 1.057 -24.950 -1.510 1.00 22.50 129 ASN A N 1
ATOM 743 C CA . ASN A 1 101 ? 1.306 -25.657 -2.762 1.00 23.92 129 ASN A CA 1
ATOM 744 C C . ASN A 1 101 ? 0.700 -27.054 -2.677 1.00 21.78 129 ASN A C 1
ATOM 745 O O . ASN A 1 101 ? 1.066 -27.818 -1.780 1.00 21.59 129 ASN A O 1
ATOM 750 N N . PRO A 1 102 ? -0.206 -27.440 -3.570 1.00 20.00 130 PRO A N 1
ATOM 751 C CA . PRO A 1 102 ? -0.850 -28.750 -3.417 1.00 19.45 130 PRO A CA 1
ATOM 752 C C . PRO A 1 102 ? 0.106 -29.885 -3.753 1.00 21.65 130 PRO A C 1
ATOM 753 O O . PRO A 1 102 ? 1.048 -29.725 -4.532 1.00 20.30 130 PRO A O 1
ATOM 757 N N . VAL A 1 103 ? -0.155 -31.056 -3.162 1.00 19.72 131 VAL A N 1
ATOM 758 C CA . VAL A 1 103 ? 0.647 -32.225 -3.491 1.00 22.52 131 VAL A CA 1
ATOM 759 C C . VAL A 1 103 ? 0.139 -32.849 -4.789 1.00 21.21 131 VAL A C 1
ATOM 760 O O . VAL A 1 103 ? -0.989 -32.612 -5.239 1.00 17.10 131 VAL A O 1
ATOM 764 N N . LEU A 1 104 ? 0.996 -33.645 -5.407 1.00 17.31 132 LEU A N 1
ATOM 765 C CA . LEU A 1 104 ? 0.643 -34.293 -6.662 1.00 21.27 132 LEU A CA 1
ATOM 766 C C . LEU A 1 104 ? -0.563 -35.202 -6.450 1.00 23.32 132 LEU A C 1
ATOM 767 O O . LEU A 1 104 ? -0.540 -36.064 -5.570 1.00 22.93 132 LEU A O 1
ATOM 772 N N . GLY A 1 105 ? -1.629 -34.992 -7.233 1.00 20.48 133 GLY A N 1
ATOM 773 C CA . GLY A 1 105 ? -2.851 -35.758 -7.065 1.00 19.38 133 GLY A CA 1
ATOM 774 C C . GLY A 1 105 ? -3.821 -35.229 -6.014 1.00 22.51 133 GLY A C 1
ATOM 775 O O . GLY A 1 105 ? -4.919 -35.777 -5.891 1.00 20.48 133 GLY A O 1
ATOM 776 N N . GLU A 1 106 ? -3.454 -34.194 -5.247 1.00 19.96 134 GLU A N 1
ATOM 777 C CA . GLU A 1 106 ? -4.413 -33.544 -4.361 1.00 18.21 134 GLU A CA 1
ATOM 778 C C . GLU A 1 106 ? -5.631 -33.097 -5.167 1.00 18.54 134 GLU A C 1
ATOM 779 O O . GLU A 1 106 ? -5.515 -32.735 -6.338 1.00 16.94 134 GLU A O 1
ATOM 785 N N . TYR A 1 107 ? -6.812 -33.119 -4.548 1.00 18.68 135 TYR A N 1
ATOM 786 C CA . TYR A 1 107 ? -8.010 -32.697 -5.264 1.00 16.17 135 TYR A CA 1
ATOM 787 C C . TYR A 1 107 ? -8.919 -31.919 -4.325 1.00 19.10 135 TYR A C 1
ATOM 788 O O . TYR A 1 107 ? -8.796 -31.984 -3.099 1.00 18.84 135 TYR A O 1
ATOM 797 N N . PHE A 1 108 ? -9.836 -31.162 -4.914 1.00 19.98 136 PHE A N 1
ATOM 798 C CA . PHE A 1 108 ? -10.718 -30.315 -4.123 1.00 17.99 136 PHE A CA 1
ATOM 799 C C . PHE A 1 108 ? -12.001 -30.137 -4.918 1.00 17.50 136 PHE A C 1
ATOM 800 O O . PHE A 1 108 ? -11.947 -29.831 -6.112 1.00 18.55 136 PHE A O 1
ATOM 808 N N . THR A 1 109 ? -13.147 -30.338 -4.269 1.00 17.45 137 THR A N 1
ATOM 809 C CA . THR A 1 109 ? -14.436 -30.163 -4.921 1.00 16.80 137 THR A CA 1
ATOM 810 C C . THR A 1 109 ? -15.273 -29.219 -4.077 1.00 18.82 137 THR A C 1
ATOM 811 O O . THR A 1 109 ? -15.087 -29.117 -2.864 1.00 21.88 137 THR A O 1
ATOM 815 N N . ALA A 1 110 ? -16.198 -28.528 -4.721 1.00 18.88 138 ALA A N 1
ATOM 816 C CA . ALA A 1 110 ? -17.033 -27.579 -4.003 1.00 19.36 138 ALA A CA 1
ATOM 817 C C . ALA A 1 110 ? -18.269 -27.323 -4.845 1.00 18.69 138 ALA A C 1
ATOM 818 O O . ALA A 1 110 ? -18.320 -27.673 -6.028 1.00 16.78 138 ALA A O 1
ATOM 820 N N . TYR A 1 111 ? -19.262 -26.690 -4.226 1.00 18.90 139 TYR A N 1
ATOM 821 C CA . TYR A 1 111 ? -20.472 -26.361 -4.960 1.00 19.52 139 TYR A CA 1
ATOM 822 C C . TYR A 1 111 ? -21.034 -25.057 -4.418 1.00 18.27 139 TYR A C 1
ATOM 823 O O . TYR A 1 111 ? -20.651 -24.591 -3.341 1.00 21.48 139 TYR A O 1
ATOM 832 N N . TRP A 1 112 ? -21.913 -24.438 -5.203 1.00 20.57 140 TRP A N 1
ATOM 833 C CA . TRP A 1 112 ? -22.602 -23.233 -4.771 1.00 21.26 140 TRP A CA 1
ATOM 834 C C . TRP A 1 112 ? -24.098 -23.451 -4.905 1.00 23.42 140 TRP A C 1
ATOM 835 O O . TRP A 1 112 ? -24.561 -24.073 -5.868 1.00 21.81 140 TRP A O 1
ATOM 846 N N . ASP A 1 113 ? -24.836 -22.940 -3.932 1.00 21.72 141 ASP A N 1
ATOM 847 C CA . ASP A 1 113 ? -26.291 -22.848 -3.997 1.00 27.50 141 ASP A CA 1
ATOM 848 C C . ASP A 1 113 ? -26.614 -21.434 -4.461 1.00 24.71 141 ASP A C 1
ATOM 849 O O . ASP A 1 113 ? -26.492 -20.479 -3.687 1.00 27.94 141 ASP A O 1
ATOM 854 N N . LEU A 1 114 ? -27.010 -21.300 -5.741 1.00 27.82 142 LEU A N 1
ATOM 855 C CA . LEU A 1 114 ? -27.231 -20.007 -6.377 1.00 28.70 142 LEU A CA 1
ATOM 856 C C . LEU A 1 114 ? -28.640 -19.487 -6.078 1.00 33.51 142 LEU A C 1
ATOM 857 O O . LEU A 1 114 ? -29.566 -20.275 -5.852 1.00 32.25 142 LEU A O 1
ATOM 862 N N . PRO A 1 115 ? -28.825 -18.164 -6.092 1.00 32.74 143 PRO A N 1
ATOM 863 C CA . PRO A 1 115 ? -30.159 -17.603 -5.800 1.00 37.21 143 PRO A CA 1
ATOM 864 C C . PRO A 1 115 ? -31.264 -18.095 -6.721 1.00 34.60 143 PRO A C 1
ATOM 865 O O . PRO A 1 115 ? -32.436 -18.040 -6.330 1.00 41.83 143 PRO A O 1
ATOM 869 N N . ASN A 1 116 ? -30.943 -18.568 -7.927 1.00 32.96 144 ASN A N 1
ATOM 870 C CA . ASN A 1 116 ? -31.946 -19.023 -8.880 1.00 30.14 144 ASN A CA 1
ATOM 871 C C . ASN A 1 116 ? -32.308 -20.499 -8.711 1.00 30.03 144 ASN A C 1
ATOM 872 O O . ASN A 1 116 ? -32.853 -21.102 -9.644 1.00 32.20 144 ASN A O 1
ATOM 877 N N . LYS A 1 117 ? -32.007 -21.092 -7.556 1.00 27.34 145 LYS A N 1
ATOM 878 C CA . LYS A 1 117 ? -32.318 -22.476 -7.213 1.00 34.83 145 LYS A CA 1
ATOM 879 C C . LYS A 1 117 ? -31.499 -23.489 -8.011 1.00 31.82 145 LYS A C 1
ATOM 880 O O . LYS A 1 117 ? -31.784 -24.691 -7.938 1.00 31.68 145 LYS A O 1
ATOM 886 N N . GLN A 1 118 ? -30.508 -23.044 -8.783 1.00 28.00 146 GLN A N 1
ATOM 887 C CA . GLN A 1 118 ? -29.572 -23.939 -9.452 1.00 23.73 146 GLN A CA 1
ATOM 888 C C . GLN A 1 118 ? -28.310 -24.100 -8.613 1.00 27.45 146 GLN A C 1
ATOM 889 O O . GLN A 1 118 ? -28.105 -23.419 -7.606 1.00 24.56 146 GLN A O 1
ATOM 895 N N . GLN A 1 119 ? -27.439 -24.998 -9.061 1.00 21.48 147 GLN A N 1
ATOM 896 C CA . GLN A 1 119 ? -26.156 -25.187 -8.408 1.00 24.72 147 GLN A CA 1
ATOM 897 C C . GLN A 1 119 ? -25.023 -25.005 -9.410 1.00 21.69 147 GLN A C 1
ATOM 898 O O . GLN A 1 119 ? -25.185 -25.247 -10.609 1.00 21.57 147 GLN A O 1
ATOM 904 N N . ALA A 1 120 ? -23.884 -24.537 -8.903 1.00 20.16 148 ALA A N 1
ATOM 905 C CA . ALA A 1 120 ? -22.625 -24.531 -9.635 1.00 19.93 148 ALA A CA 1
ATOM 906 C C . ALA A 1 120 ? -21.723 -25.590 -9.012 1.00 20.49 148 ALA A C 1
ATOM 907 O O . ALA A 1 120 ? -21.746 -25.781 -7.796 1.00 20.59 148 ALA A O 1
ATOM 909 N N . TYR A 1 121 ? -20.947 -26.292 -9.835 1.00 18.05 149 TYR A N 1
ATOM 910 C CA . TYR A 1 121 ? -20.081 -27.365 -9.353 1.00 18.92 149 TYR A CA 1
ATOM 911 C C . TYR A 1 121 ? -18.630 -27.107 -9.742 1.00 19.97 149 TYR A C 1
ATOM 912 O O . TYR A 1 121 ? -18.358 -26.574 -10.822 1.00 18.58 149 TYR A O 1
ATOM 921 N N . TYR A 1 122 ? -17.703 -27.510 -8.861 1.00 17.87 150 TYR A N 1
ATOM 922 C CA . TYR A 1 122 ? -16.278 -27.264 -9.057 1.00 16.26 150 TYR A CA 1
ATOM 923 C C . TYR A 1 122 ? -15.485 -28.508 -8.683 1.00 16.74 150 TYR A C 1
ATOM 924 O O . TYR A 1 122 ? -15.699 -29.101 -7.615 1.00 17.29 150 TYR A O 1
ATOM 933 N N . ILE A 1 123 ? -14.561 -28.886 -9.561 1.00 17.32 151 ILE A N 1
ATOM 934 C CA . ILE A 1 123 ? -13.688 -30.041 -9.374 1.00 17.52 151 ILE A CA 1
ATOM 935 C C . ILE A 1 123 ? -12.289 -29.623 -9.798 1.00 18.30 151 ILE A C 1
ATOM 936 O O . ILE A 1 123 ? -12.128 -29.036 -10.877 1.00 17.88 151 ILE A O 1
ATOM 941 N N . SER A 1 124 ? -11.280 -29.953 -8.981 1.00 16.46 152 SER A N 1
ATOM 942 C CA . SER A 1 124 ? -9.902 -29.580 -9.284 1.00 17.02 152 SER A CA 1
ATOM 943 C C . SER A 1 124 ? -8.946 -30.680 -8.834 1.00 15.06 152 SER A C 1
ATOM 944 O O . SER A 1 124 ? -9.254 -31.476 -7.935 1.00 15.48 152 SER A O 1
ATOM 947 N N . GLU A 1 125 ? -7.766 -30.708 -9.463 1.00 17.15 153 GLU A N 1
ATOM 948 C CA . GLU A 1 125 ? -6.724 -31.669 -9.127 1.00 17.28 153 GLU A CA 1
ATOM 949 C C . GLU A 1 125 ? -5.353 -31.077 -9.449 1.00 18.16 153 GLU A C 1
ATOM 950 O O . GLU A 1 125 ? -5.185 -30.401 -10.469 1.00 16.79 153 GLU A O 1
ATOM 956 N N . GLN A 1 126 ? -4.363 -31.366 -8.604 1.00 17.54 154 GLN A N 1
ATOM 957 C CA . GLN A 1 126 ? -2.975 -31.048 -8.940 1.00 18.24 154 GLN A CA 1
ATOM 958 C C . GLN A 1 126 ? -2.469 -32.125 -9.895 1.00 18.97 154 GLN A C 1
ATOM 959 O O . GLN A 1 126 ? -2.343 -33.293 -9.507 1.00 20.45 154 GLN A O 1
ATOM 965 N N . THR A 1 127 ? -2.165 -31.740 -11.137 1.00 17.62 155 THR A N 1
ATOM 966 C CA . THR A 1 127 ? -1.805 -32.708 -12.173 1.00 20.47 155 THR A CA 1
ATOM 967 C C . THR A 1 127 ? -0.312 -32.864 -12.357 1.00 19.90 155 THR A C 1
ATOM 968 O O . THR A 1 127 ? 0.114 -33.844 -12.972 1.00 22.64 155 THR A O 1
ATOM 972 N N . SER A 1 128 ? 0.481 -31.919 -11.868 1.00 20.21 156 SER A N 1
ATOM 973 C CA . SER A 1 128 ? 1.923 -32.028 -11.992 1.00 21.88 156 SER A CA 1
ATOM 974 C C . SER A 1 128 ? 2.592 -31.308 -10.830 1.00 23.34 156 SER A C 1
ATOM 975 O O . SER A 1 128 ? 2.067 -30.333 -10.285 1.00 21.55 156 SER A O 1
ATOM 978 N N . HIS A 1 129 ? 3.766 -31.808 -10.456 1.00 23.06 157 HIS A N 1
ATOM 979 C CA . HIS A 1 129 ? 4.563 -31.223 -9.390 1.00 26.85 157 HIS A CA 1
ATOM 980 C C . HIS A 1 129 ? 5.811 -30.532 -9.908 1.00 27.84 157 HIS A C 1
ATOM 981 O O . HIS A 1 129 ? 6.159 -29.460 -9.417 1.00 28.50 157 HIS A O 1
ATOM 988 N N . HIS A 1 130 ? 6.467 -31.123 -10.908 1.00 29.34 158 HIS A N 1
ATOM 989 C CA . HIS A 1 130 ? 7.697 -30.600 -11.506 1.00 33.46 158 HIS A CA 1
ATOM 990 C C . HIS A 1 130 ? 7.486 -30.565 -13.009 1.00 32.43 158 HIS A C 1
ATOM 991 O O . HIS A 1 130 ? 7.760 -31.551 -13.706 1.00 35.40 158 HIS A O 1
ATOM 998 N N . PRO A 1 131 ? 6.989 -29.452 -13.551 1.00 31.34 159 PRO A N 1
ATOM 999 C CA . PRO A 1 131 ? 6.641 -28.197 -12.883 1.00 29.06 159 PRO A CA 1
ATOM 1000 C C . PRO A 1 131 ? 5.235 -28.262 -12.301 1.00 25.18 159 PRO A C 1
ATOM 1001 O O . PRO A 1 131 ? 4.447 -29.103 -12.733 1.00 24.97 159 PRO A O 1
ATOM 1005 N N . PRO A 1 132 ? 4.911 -27.384 -11.352 1.00 27.12 160 PRO A N 1
ATOM 1006 C CA . PRO A 1 132 ? 3.586 -27.428 -10.718 1.00 24.76 160 PRO A CA 1
ATOM 1007 C C . PRO A 1 132 ? 2.467 -27.012 -11.665 1.00 24.38 160 PRO A C 1
ATOM 1008 O O . PRO A 1 132 ? 2.572 -26.035 -12.414 1.00 20.92 160 PRO A O 1
ATOM 1012 N N . GLU A 1 133 ? 1.377 -27.766 -11.614 1.00 20.59 161 GLU A N 1
ATOM 1013 C CA . GLU A 1 133 ? 0.211 -27.440 -12.422 1.00 22.71 161 GLU A CA 1
ATOM 1014 C C . GLU A 1 133 ? -1.021 -28.008 -11.743 1.00 21.68 161 GLU A C 1
ATOM 1015 O O . GLU A 1 133 ? -0.992 -29.140 -11.257 1.00 18.76 161 GLU A O 1
ATOM 1021 N N . CYS A 1 134 ? -2.101 -27.231 -11.715 1.00 19.78 162 CYS A N 1
ATOM 1022 C CA . CYS A 1 134 ? -3.386 -27.800 -11.350 1.00 20.17 162 CYS A CA 1
ATOM 1023 C C . CYS A 1 134 ? -4.426 -27.441 -12.402 1.00 18.38 162 CYS A C 1
ATOM 1024 O O . CYS A 1 134 ? -4.270 -26.480 -13.159 1.00 20.94 162 CYS A O 1
ATOM 1027 N N . ALA A 1 135 ? -5.446 -28.277 -12.486 1.00 18.12 163 ALA A N 1
ATOM 1028 C CA . ALA A 1 135 ? -6.528 -28.128 -13.444 1.00 16.95 163 ALA A CA 1
ATOM 1029 C C . ALA A 1 135 ? -7.836 -27.992 -12.682 1.00 17.01 163 ALA A C 1
ATOM 1030 O O . ALA A 1 135 ? -7.969 -28.488 -11.561 1.00 16.79 163 ALA A O 1
ATOM 1032 N N . TYR A 1 136 ? -8.804 -27.316 -13.292 1.00 17.29 164 TYR A N 1
ATOM 1033 C CA . TYR A 1 136 ? -10.077 -27.106 -12.627 1.00 17.13 164 TYR A CA 1
ATOM 1034 C C . TYR A 1 136 ? -11.172 -27.076 -13.679 1.00 18.07 164 TYR A C 1
ATOM 1035 O O . TYR A 1 136 ? -10.941 -26.779 -14.859 1.00 16.81 164 TYR A O 1
ATOM 1044 N N . PHE A 1 137 ? -12.376 -27.359 -13.206 1.00 18.11 165 PHE A N 1
ATOM 1045 C CA . PHE A 1 137 ? -13.571 -27.524 -14.012 1.00 17.04 165 PHE A CA 1
ATOM 1046 C C . PHE A 1 137 ? -14.697 -26.948 -13.182 1.00 19.28 165 PHE A C 1
ATOM 1047 O O . PHE A 1 137 ? -14.805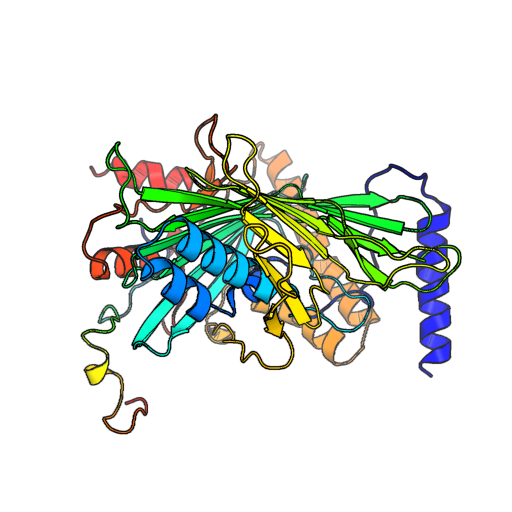 -27.264 -11.992 1.00 17.67 165 PHE A O 1
ATOM 1055 N N . TYR A 1 138 ? -15.521 -26.111 -13.804 1.00 18.61 166 TYR A N 1
ATOM 1056 C CA . TYR A 1 138 ? -16.592 -25.394 -13.126 1.00 18.49 166 TYR A CA 1
ATOM 1057 C C . TYR A 1 138 ? -17.780 -25.343 -14.075 1.00 18.48 166 TYR A C 1
ATOM 1058 O O . TYR A 1 138 ? -17.609 -25.016 -15.252 1.00 20.20 166 TYR A O 1
ATOM 1067 N N . MET A 1 139 ? -18.970 -25.695 -13.599 1.00 18.77 167 MET A N 1
ATOM 1068 C CA . MET A 1 139 ? -20.098 -25.704 -14.521 1.00 18.73 167 MET A CA 1
ATOM 1069 C C . MET A 1 139 ? -21.387 -25.373 -13.779 1.00 21.65 167 MET A C 1
ATOM 1070 O O . MET A 1 139 ? -21.564 -25.744 -12.608 1.00 21.08 167 MET A O 1
ATOM 1075 N N . ILE A 1 140 ? -22.263 -24.646 -14.469 1.00 21.20 168 ILE A N 1
ATOM 1076 C CA . ILE A 1 140 ? -23.642 -24.393 -14.047 1.00 21.18 168 ILE A CA 1
ATOM 1077 C C . ILE A 1 140 ? -24.528 -24.950 -15.156 1.00 21.95 168 ILE A C 1
ATOM 1078 O O . ILE A 1 140 ? -24.905 -24.215 -16.079 1.00 22.92 168 ILE A O 1
ATOM 1083 N N . PRO A 1 141 ? -24.841 -26.241 -15.135 1.00 20.98 169 PRO A N 1
ATOM 1084 C CA . PRO A 1 141 ? -25.534 -26.839 -16.285 1.00 25.23 169 PRO A CA 1
ATOM 1085 C C . PRO A 1 141 ? -26.861 -26.188 -16.618 1.00 23.60 169 PRO A C 1
ATOM 1086 O O . PRO A 1 141 ? -27.182 -26.014 -17.805 1.00 24.80 169 PRO A O 1
ATOM 1090 N N . GLU A 1 142 ? -27.652 -25.831 -15.612 1.00 24.68 170 GLU A N 1
ATOM 1091 C CA . GLU A 1 142 ? -28.968 -25.288 -15.930 1.00 26.88 170 GLU A CA 1
ATOM 1092 C C . GLU A 1 142 ? -28.908 -23.858 -16.459 1.00 31.52 170 GLU A C 1
ATOM 1093 O O . GLU A 1 142 ? -29.952 -23.314 -16.837 1.00 30.63 170 GLU A O 1
ATOM 1099 N N . SER A 1 143 ? -27.726 -23.237 -16.496 1.00 23.01 171 SER A N 1
ATOM 1100 C CA . SER A 1 143 ? -27.529 -21.974 -17.202 1.00 25.99 171 SER A CA 1
ATOM 1101 C C . SER A 1 143 ? -26.575 -22.111 -18.386 1.00 26.74 171 SER A C 1
ATOM 1102 O O . SER A 1 143 ? -26.169 -21.094 -18.961 1.00 25.66 171 SER A O 1
ATOM 1105 N N . SER A 1 144 ? -26.207 -23.339 -18.759 1.00 22.24 172 SER A N 1
ATOM 1106 C CA . SER A 1 144 ? -25.377 -23.606 -19.935 1.00 25.23 172 SER A CA 1
ATOM 1107 C C . SER A 1 144 ? -24.043 -22.860 -19.867 1.00 24.07 172 SER A C 1
ATOM 1108 O O . SER A 1 144 ? -23.572 -22.300 -20.858 1.00 23.22 172 SER A O 1
ATOM 1111 N N . ILE A 1 145 ? -23.431 -22.844 -18.686 1.00 24.21 173 ILE A N 1
ATOM 1112 C CA . ILE A 1 145 ? -22.144 -22.189 -18.472 1.00 19.19 173 ILE A CA 1
ATOM 1113 C C . ILE A 1 145 ? -21.123 -23.246 -18.071 1.00 21.06 173 ILE A C 1
ATOM 1114 O O . ILE A 1 145 ? -21.362 -24.019 -17.136 1.00 22.15 173 ILE A O 1
ATOM 1119 N N . ARG A 1 146 ? -19.971 -23.251 -18.749 1.00 20.50 174 ARG A N 1
ATOM 1120 C CA . ARG A 1 146 ? -18.895 -24.181 -18.450 1.00 18.84 174 ARG A CA 1
ATOM 1121 C C . ARG A 1 146 ? -17.566 -23.444 -18.468 1.00 20.47 174 ARG A C 1
ATOM 1122 O O . ARG A 1 146 ? -17.312 -22.639 -19.369 1.00 19.68 174 ARG A O 1
ATOM 1130 N N . VAL A 1 147 ? -16.726 -23.734 -17.473 1.00 18.20 175 VAL A N 1
ATOM 1131 C CA . VAL A 1 147 ? -15.390 -23.158 -17.348 1.00 20.31 175 VAL A CA 1
ATOM 1132 C C . VAL A 1 147 ? -14.390 -24.292 -17.137 1.00 21.50 175 VAL A C 1
ATOM 1133 O O . VAL A 1 147 ? -14.618 -25.189 -16.313 1.00 20.31 175 VAL A O 1
ATOM 1137 N N . ASP A 1 148 ? -13.291 -24.253 -17.886 1.00 19.36 176 ASP A N 1
ATOM 1138 C CA . ASP A 1 148 ? -12.185 -25.193 -17.765 1.00 18.79 176 ASP A CA 1
ATOM 1139 C C . ASP A 1 148 ? -10.908 -24.379 -17.652 1.00 19.56 176 ASP A C 1
ATOM 1140 O O . ASP A 1 148 ? -10.765 -23.354 -18.328 1.00 18.81 176 ASP A O 1
ATOM 1145 N N . GLY A 1 149 ? -9.970 -24.822 -16.824 1.00 18.26 177 GLY A N 1
ATOM 1146 C CA . GLY A 1 149 ? -8.792 -23.977 -16.712 1.00 19.91 177 GLY A CA 1
ATOM 1147 C C . GLY A 1 149 ? -7.628 -24.732 -16.114 1.00 20.45 177 GLY A C 1
ATOM 1148 O O . GLY A 1 149 ? -7.768 -25.856 -15.627 1.00 17.58 177 GLY A O 1
ATOM 1149 N N . VAL A 1 150 ? -6.460 -24.091 -16.173 1.00 19.93 178 VAL A N 1
ATOM 1150 C CA . VAL A 1 150 ? -5.246 -24.623 -15.559 1.00 18.86 178 VAL A CA 1
ATOM 1151 C C . VAL A 1 150 ? -4.499 -23.462 -14.921 1.00 21.62 178 VAL A C 1
ATOM 1152 O O . VAL A 1 150 ? -4.528 -22.337 -15.432 1.00 23.64 178 VAL A O 1
ATOM 1156 N N . VAL A 1 151 ? -3.865 -23.725 -13.778 1.00 18.84 179 VAL A N 1
ATOM 1157 C CA . VAL A 1 151 ? -2.980 -22.775 -13.116 1.00 19.18 179 VAL A CA 1
ATOM 1158 C C . VAL A 1 151 ? -1.573 -23.341 -13.209 1.00 21.05 179 VAL A C 1
ATOM 1159 O O . VAL A 1 151 ? -1.353 -24.500 -12.854 1.00 20.34 179 VAL A O 1
ATOM 1163 N N . ILE A 1 152 ? -0.637 -22.540 -13.705 1.00 18.57 180 ILE A N 1
ATOM 1164 C CA . ILE A 1 152 ? 0.714 -23.014 -13.968 1.00 19.01 180 ILE A CA 1
ATOM 1165 C C . ILE A 1 152 ? 1.656 -21.970 -13.385 1.00 22.59 180 ILE A C 1
ATOM 1166 O O . ILE A 1 152 ? 2.128 -21.086 -14.118 1.00 21.98 180 ILE A O 1
ATOM 1171 N N . PRO A 1 153 ? 1.936 -22.013 -12.085 1.00 23.24 181 PRO A N 1
ATOM 1172 C CA . PRO A 1 153 ? 2.784 -20.979 -11.480 1.00 22.59 181 PRO A CA 1
ATOM 1173 C C . PRO A 1 153 ? 4.266 -21.310 -11.649 1.00 25.56 181 PRO A C 1
ATOM 1174 O O . PRO A 1 153 ? 4.717 -22.419 -11.346 1.00 26.12 181 PRO A O 1
ATOM 1178 N N . LYS A 1 154 ? 5.022 -20.354 -12.178 1.00 24.01 182 LYS A N 1
ATOM 1179 C CA . LYS A 1 154 ? 6.464 -20.523 -12.333 1.00 25.43 182 LYS A CA 1
ATOM 1180 C C . LYS A 1 154 ? 7.138 -19.510 -11.418 1.00 25.86 182 LYS A C 1
ATOM 1181 O O . LYS A 1 154 ? 7.061 -18.300 -11.659 1.00 23.20 182 LYS A O 1
ATOM 1187 N N . SER A 1 155 ? 7.756 -20.007 -10.347 1.00 23.50 183 SER A N 1
ATOM 1188 C CA . SER A 1 155 ? 8.282 -19.143 -9.300 1.00 24.01 183 SER A CA 1
ATOM 1189 C C . SER A 1 155 ? 9.589 -18.528 -9.765 1.00 26.22 183 SER A C 1
ATOM 1190 O O . SER A 1 155 ? 10.380 -19.171 -10.460 1.00 24.92 183 SER A O 1
ATOM 1193 N N . ARG A 1 156 ? 9.813 -17.276 -9.384 1.00 23.44 184 ARG A N 1
ATOM 1194 C CA . ARG A 1 156 ? 10.988 -16.560 -9.870 1.00 21.66 184 ARG A CA 1
ATOM 1195 C C . ARG A 1 156 ? 11.502 -15.638 -8.785 1.00 27.00 184 ARG A C 1
ATOM 1196 O O . ARG A 1 156 ? 10.716 -14.933 -8.150 1.00 22.33 184 ARG A O 1
ATOM 1204 N N . PHE A 1 157 ? 12.813 -15.646 -8.578 1.00 24.99 185 PHE A N 1
ATOM 1205 C CA . PHE A 1 157 ? 13.459 -14.664 -7.721 1.00 25.58 185 PHE A CA 1
ATOM 1206 C C . PHE A 1 157 ? 14.033 -13.576 -8.608 1.00 26.00 185 PHE A C 1
ATOM 1207 O O . PHE A 1 157 ? 14.717 -13.874 -9.596 1.00 26.33 185 PHE A O 1
ATOM 1215 N N . LEU A 1 158 ? 13.751 -12.319 -8.265 1.00 25.14 186 LEU A N 1
ATOM 1216 C CA . LEU A 1 158 ? 14.143 -11.194 -9.099 1.00 24.34 186 LEU A CA 1
ATOM 1217 C C . LEU A 1 158 ? 15.003 -10.170 -8.361 1.00 30.66 186 LEU A C 1
ATOM 1218 O O . LEU A 1 158 ? 15.332 -9.130 -8.943 1.00 33.41 186 LEU A O 1
ATOM 1223 N N . GLY A 1 159 ? 15.387 -10.432 -7.111 1.00 27.42 187 GLY A N 1
ATOM 1224 C CA . GLY A 1 159 ? 16.185 -9.483 -6.351 1.00 33.48 187 GLY A CA 1
ATOM 1225 C C . GLY A 1 159 ? 15.385 -8.803 -5.255 1.00 31.05 187 GLY A C 1
ATOM 1226 O O . GLY A 1 159 ? 15.155 -9.390 -4.192 1.00 33.45 187 GLY A O 1
ATOM 1227 N N . ASN A 1 160 ? 14.933 -7.574 -5.498 1.00 28.49 188 ASN A N 1
ATOM 1228 C CA . ASN A 1 160 ? 14.031 -6.933 -4.551 1.00 30.16 188 ASN A CA 1
ATOM 1229 C C . ASN A 1 160 ? 12.603 -7.457 -4.664 1.00 31.27 188 ASN A C 1
ATOM 1230 O O . ASN A 1 160 ? 11.721 -6.981 -3.941 1.00 27.85 188 ASN A O 1
ATOM 1235 N N . SER A 1 161 ? 12.354 -8.439 -5.527 1.00 28.37 189 SER A N 1
ATOM 1236 C CA . SER A 1 161 ? 11.007 -8.966 -5.673 1.00 24.55 189 SER A CA 1
ATOM 1237 C C . SER A 1 161 ? 11.076 -10.451 -6.008 1.00 26.08 189 SER A C 1
ATOM 1238 O O . SER A 1 161 ? 12.119 -10.972 -6.413 1.00 26.46 189 SER A O 1
ATOM 1241 N N . SER A 1 162 ? 9.953 -11.137 -5.814 1.00 22.85 190 SER A N 1
ATOM 1242 C CA . SER A 1 162 ? 9.772 -12.479 -6.349 1.00 21.76 190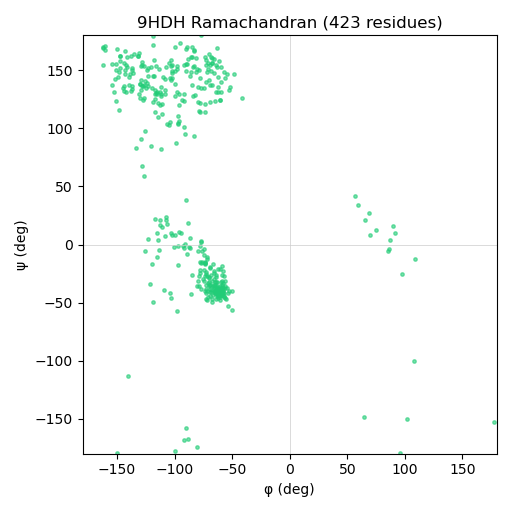 SER A CA 1
ATOM 1243 C C . SER A 1 162 ? 8.390 -12.548 -6.964 1.00 22.56 190 SER A C 1
ATOM 1244 O O . SER A 1 162 ? 7.533 -11.699 -6.701 1.00 20.75 190 SER A O 1
ATOM 1247 N N . ALA A 1 163 ? 8.167 -13.571 -7.779 1.00 22.72 191 ALA A N 1
ATOM 1248 C CA . ALA A 1 163 ? 6.920 -13.626 -8.525 1.00 20.06 191 ALA A CA 1
ATOM 1249 C C . ALA A 1 163 ? 6.492 -15.066 -8.732 1.00 23.29 191 ALA A C 1
ATOM 1250 O O . ALA A 1 163 ? 7.317 -15.975 -8.824 1.00 21.32 191 ALA A O 1
ATOM 1252 N N . ALA A 1 164 ? 5.189 -15.261 -8.785 1.00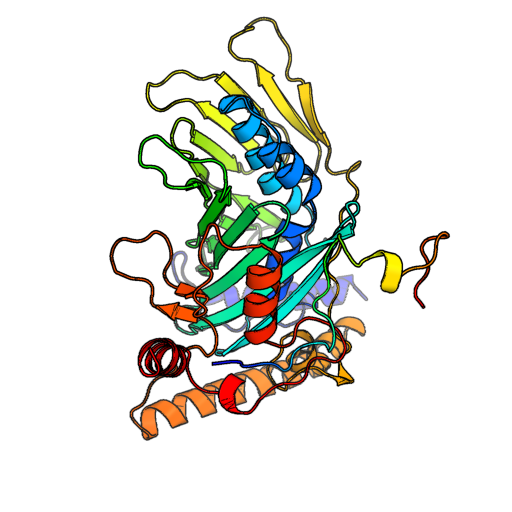 20.65 192 ALA A N 1
ATOM 1253 C CA . ALA A 1 164 ? 4.616 -16.404 -9.470 1.00 21.61 192 ALA A CA 1
ATOM 1254 C C . ALA A 1 164 ? 4.243 -15.888 -10.852 1.00 21.57 192 ALA A C 1
ATOM 1255 O O . ALA A 1 164 ? 3.310 -15.087 -10.994 1.00 22.63 192 ALA A O 1
ATOM 1257 N N . MET A 1 165 ? 5.024 -16.276 -11.854 1.00 20.14 193 MET A N 1
ATOM 1258 C CA . MET A 1 165 ? 4.674 -16.018 -13.247 1.00 22.49 193 MET A CA 1
ATOM 1259 C C . MET A 1 165 ? 3.534 -16.967 -13.610 1.00 26.03 193 MET A C 1
ATOM 1260 O O . MET A 1 165 ? 3.710 -18.187 -13.607 1.00 27.15 193 MET A O 1
ATOM 1265 N N . MET A 1 166 ? 2.355 -16.416 -13.875 1.00 23.86 194 MET A N 1
ATOM 1266 C CA . MET A 1 166 ? 1.133 -17.209 -14.026 1.00 24.32 194 MET A CA 1
ATOM 1267 C C . MET A 1 166 ? 0.953 -17.560 -15.496 1.00 27.91 194 MET A C 1
ATOM 1268 O O . MET A 1 166 ? 0.518 -16.727 -16.295 1.00 25.00 194 MET A O 1
ATOM 1273 N N . ASP A 1 167 ? 1.302 -18.791 -15.872 1.00 22.63 195 ASP A N 1
ATOM 1274 C CA . ASP A 1 167 ? 1.229 -19.203 -17.265 1.00 25.23 195 ASP A CA 1
ATOM 1275 C C . ASP A 1 167 ? -0.025 -20.016 -17.597 1.00 27.92 195 ASP A C 1
ATOM 1276 O O . ASP A 1 167 ? -0.124 -20.541 -18.707 1.00 26.39 195 ASP A O 1
ATOM 1281 N N . GLY A 1 168 ? -0.986 -20.122 -16.682 1.00 23.71 196 GLY A N 1
ATOM 1282 C CA . GLY A 1 168 ? -2.209 -20.856 -16.959 1.00 23.12 196 GLY A CA 1
ATOM 1283 C C . GLY A 1 168 ? -3.204 -20.031 -17.767 1.00 27.56 196 GLY A C 1
ATOM 1284 O O . GLY A 1 168 ? -2.924 -18.919 -18.208 1.00 25.77 196 GLY A O 1
ATOM 1285 N N . SER A 1 169 ? -4.393 -20.597 -17.963 1.00 22.76 197 SER A N 1
ATOM 1286 C CA . SER A 1 169 ? -5.465 -19.841 -18.611 1.00 21.25 197 SER A CA 1
ATOM 1287 C C . SER A 1 169 ? -6.789 -20.521 -18.314 1.00 23.36 197 SER A C 1
ATOM 1288 O O . SER A 1 169 ? -6.835 -21.641 -17.802 1.00 19.32 197 SER A O 1
ATOM 1291 N N . THR A 1 170 ? -7.863 -19.814 -18.643 1.00 19.83 198 THR A N 1
ATOM 1292 C CA . THR A 1 170 ? -9.229 -20.250 -18.399 1.00 20.10 198 THR A CA 1
ATOM 1293 C C . THR A 1 170 ? -9.991 -20.185 -19.714 1.00 21.10 198 THR A C 1
ATOM 1294 O O . THR A 1 170 ? -9.858 -19.211 -20.454 1.00 19.69 198 THR A O 1
ATOM 1298 N N . VAL A 1 171 ? -10.800 -21.205 -20.000 1.00 16.90 199 VAL A N 1
ATOM 1299 C CA . VAL A 1 171 ? -11.702 -21.182 -21.150 1.00 18.72 199 VAL A CA 1
ATOM 1300 C C . VAL A 1 171 ? -13.134 -21.174 -20.626 1.00 18.29 199 VAL A C 1
ATOM 1301 O O . VAL A 1 171 ? -13.541 -22.080 -19.890 1.00 19.83 199 VAL A O 1
ATOM 1305 N N . LEU A 1 172 ? -13.897 -20.146 -20.998 1.00 18.29 200 LEU A N 1
ATOM 1306 C CA . LEU A 1 172 ? -15.309 -20.038 -20.649 1.00 18.01 200 LEU A CA 1
ATOM 1307 C C . LEU A 1 172 ? -16.138 -20.269 -21.902 1.00 20.22 200 LEU A C 1
ATOM 1308 O O . LEU A 1 172 ? -15.839 -19.698 -22.955 1.00 20.42 200 LEU A O 1
ATOM 1313 N N . GLN A 1 173 ? -17.168 -21.106 -21.799 1.00 19.51 201 GLN A N 1
ATOM 1314 C CA . GLN A 1 173 ? -18.081 -21.338 -22.907 1.00 18.36 201 GLN A CA 1
ATOM 1315 C C . GLN A 1 173 ? -19.514 -21.137 -22.439 1.00 21.50 201 GLN A C 1
ATOM 1316 O O . GLN A 1 173 ? -19.886 -21.570 -21.343 1.00 19.12 201 GLN A O 1
ATOM 1322 N N . PHE A 1 174 ? -20.299 -20.453 -23.267 1.00 21.18 202 PHE A N 1
ATOM 1323 C CA . PHE A 1 174 ? -21.753 -20.384 -23.128 1.00 23.37 202 PHE A CA 1
ATOM 1324 C C . PHE A 1 174 ? -22.286 -21.439 -24.087 1.00 20.85 202 PHE A C 1
ATOM 1325 O O . PHE A 1 174 ? -22.291 -21.236 -25.302 1.00 21.48 202 PHE A O 1
ATOM 1333 N N . LEU A 1 175 ? -22.707 -22.576 -23.537 1.00 22.23 203 LEU A N 1
ATOM 1334 C CA . LEU A 1 175 ? -22.911 -23.756 -24.370 1.00 24.80 203 LEU A CA 1
ATOM 1335 C C . LEU A 1 175 ? -24.086 -23.588 -25.327 1.00 24.99 203 LEU A C 1
ATOM 1336 O O . LEU A 1 175 ? -24.098 -24.210 -26.391 1.00 27.08 203 LEU A O 1
ATOM 1341 N N . ASP A 1 176 ? -25.063 -22.757 -24.985 1.00 26.13 204 ASP A N 1
ATOM 1342 C CA . ASP A 1 176 ? -26.234 -22.582 -25.834 1.00 28.75 204 ASP A CA 1
ATOM 1343 C C . ASP A 1 176 ? -26.189 -21.294 -26.662 1.00 31.47 204 ASP A C 1
ATOM 1344 O O . ASP A 1 176 ? -27.183 -20.953 -27.310 1.00 29.88 204 ASP A O 1
ATOM 1349 N N . ILE A 1 177 ? -25.070 -20.570 -26.658 1.00 23.91 205 ILE A N 1
ATOM 1350 C CA . ILE A 1 177 ? -24.869 -19.428 -27.546 1.00 23.60 205 ILE A CA 1
ATOM 1351 C C . ILE A 1 177 ? -23.929 -19.888 -28.648 1.00 28.27 205 ILE A C 1
ATOM 1352 O O . ILE A 1 177 ? -22.725 -20.064 -28.415 1.00 29.01 205 ILE A O 1
ATOM 1357 N N . LYS A 1 178 ? -24.481 -20.113 -29.841 1.00 25.03 206 LYS A N 1
ATOM 1358 C CA . LYS A 1 178 ? -23.783 -20.797 -30.920 1.00 26.35 206 LYS A CA 1
ATOM 1359 C C . LYS A 1 178 ? -23.274 -19.799 -31.948 1.00 33.18 206 LYS A C 1
ATOM 1360 O O . LYS A 1 178 ? -23.962 -18.826 -32.270 1.00 32.94 206 LYS A O 1
ATOM 1366 N N . ASP A 1 179 ? -22.096 -20.067 -32.509 1.00 33.83 207 ASP A N 1
ATOM 1367 C CA . ASP A 1 179 ? -21.573 -19.186 -33.543 1.00 38.68 207 ASP A CA 1
ATOM 1368 C C . ASP A 1 179 ? -22.007 -19.685 -34.921 1.00 37.43 207 ASP A C 1
ATOM 1369 O O . ASP A 1 179 ? -22.874 -20.555 -35.051 1.00 37.45 207 ASP A O 1
ATOM 1374 N N . GLY A 1 180 ? -21.401 -19.125 -35.974 1.00 41.58 208 GLY A N 1
ATOM 1375 C CA . GLY A 1 180 ? -21.744 -19.541 -37.322 1.00 40.56 208 GLY A CA 1
ATOM 1376 C C . GLY A 1 180 ? -21.505 -21.016 -37.564 1.00 43.43 208 GLY A C 1
ATOM 1377 O O . GLY A 1 180 ? -22.265 -21.660 -38.293 1.00 47.60 208 GLY A O 1
ATOM 1378 N N . ASN A 1 181 ? -20.463 -21.575 -36.945 1.00 43.76 209 ASN A N 1
ATOM 1379 C CA . ASN A 1 181 ? -20.140 -22.991 -37.070 1.00 45.51 209 ASN A CA 1
ATOM 1380 C C . ASN A 1 181 ? -21.034 -23.883 -36.217 1.00 42.25 209 ASN A C 1
ATOM 1381 O O . ASN A 1 181 ? -20.853 -25.105 -36.237 1.00 38.20 209 ASN A O 1
ATOM 1386 N N . GLY A 1 182 ? -21.969 -23.312 -35.459 1.00 38.98 210 GLY A N 1
ATOM 1387 C CA . GLY A 1 182 ? -22.749 -24.089 -34.521 1.00 36.98 210 GLY A CA 1
ATOM 1388 C C . GLY A 1 182 ? -22.019 -24.493 -33.258 1.00 34.49 210 GLY A C 1
ATOM 1389 O O . GLY A 1 182 ? -22.526 -25.342 -32.517 1.00 40.04 210 GLY A O 1
ATOM 1390 N N . LYS A 1 183 ? -20.838 -23.916 -32.986 1.00 35.11 211 LYS A N 1
ATOM 1391 C CA . LYS A 1 183 ? -20.115 -24.256 -31.774 1.00 34.49 211 LYS A CA 1
ATOM 1392 C C . LYS A 1 183 ? -20.287 -23.168 -30.713 1.00 32.15 211 LYS A C 1
ATOM 1393 O O . LYS A 1 183 ? -20.570 -22.011 -31.039 1.00 31.48 211 LYS A O 1
ATOM 1399 N N . PRO A 1 184 ? -20.153 -23.509 -29.427 1.00 30.28 212 PRO A N 1
ATOM 1400 C CA . PRO A 1 184 ? -20.455 -22.528 -28.374 1.00 25.57 212 PRO A CA 1
ATOM 1401 C C . PRO A 1 184 ? -19.494 -21.350 -28.384 1.00 27.71 212 PRO A C 1
ATOM 1402 O O . PRO A 1 184 ? -18.313 -21.482 -28.718 1.00 26.56 212 PRO A O 1
ATOM 1406 N N . GLU A 1 185 ? -20.019 -20.187 -28.002 1.00 22.40 213 GLU A N 1
ATOM 1407 C CA . GLU A 1 185 ? -19.190 -18.990 -27.884 1.00 24.04 213 GLU A CA 1
ATOM 1408 C C . GLU A 1 185 ? -18.140 -19.188 -26.796 1.00 24.08 213 GLU A C 1
ATOM 1409 O O . GLU A 1 185 ? -18.462 -19.596 -25.681 1.00 25.54 213 GLU A O 1
ATOM 1415 N N . LYS A 1 186 ? -16.887 -18.880 -27.120 1.00 24.17 214 LYS A N 1
ATOM 1416 C CA . LYS A 1 186 ? -15.747 -19.241 -26.289 1.00 25.50 214 LYS A CA 1
ATOM 1417 C C . LYS A 1 186 ? -14.933 -18.003 -25.944 1.00 22.56 214 LYS A C 1
ATOM 1418 O O . LYS A 1 186 ? -14.647 -17.182 -26.821 1.00 20.89 214 LYS A O 1
ATOM 1424 N N . TYR A 1 187 ? -14.562 -17.880 -24.669 1.00 21.82 215 TYR A N 1
ATOM 1425 C CA . TYR A 1 187 ? -13.722 -16.801 -24.160 1.00 18.40 215 TYR A CA 1
ATOM 1426 C C . TYR A 1 187 ? -12.465 -17.430 -23.583 1.00 21.03 215 TYR A C 1
ATOM 1427 O O . TYR A 1 187 ? -12.559 -18.425 -22.861 1.00 20.81 215 TYR A O 1
ATOM 1436 N N . VAL A 1 188 ? -11.300 -16.875 -23.900 1.00 19.36 216 VAL A N 1
ATOM 1437 C CA . VAL A 1 188 ? -10.048 -17.312 -23.280 1.00 17.81 216 VAL A CA 1
ATOM 1438 C C . VAL A 1 188 ? -9.528 -16.173 -22.408 1.00 19.35 216 VAL A C 1
ATOM 1439 O O . VAL A 1 188 ? -9.438 -15.029 -22.867 1.00 19.48 216 VAL A O 1
ATOM 1443 N N . LEU A 1 189 ? -9.170 -16.487 -21.163 1.00 18.42 217 LEU A N 1
ATOM 1444 C CA . LEU A 1 189 ? -8.773 -15.475 -20.193 1.00 18.39 217 LEU A CA 1
ATOM 1445 C C . LEU A 1 189 ? -7.460 -15.887 -19.552 1.00 22.41 217 LEU A C 1
ATOM 1446 O O . LEU A 1 189 ? -7.351 -16.999 -19.025 1.00 22.13 217 LEU A O 1
ATOM 1451 N N . THR A 1 190 ? -6.465 -15.008 -19.596 1.00 22.60 218 THR A N 1
ATOM 1452 C CA . THR A 1 190 ? -5.198 -15.341 -18.964 1.00 19.97 218 THR A CA 1
ATOM 1453 C C . THR A 1 190 ? -5.120 -14.673 -17.598 1.00 23.39 218 THR A C 1
ATOM 1454 O O . THR A 1 190 ? -6.055 -14.020 -17.131 1.00 25.26 218 THR A O 1
ATOM 1458 N N . GLN A 1 191 ? -3.986 -14.857 -16.936 1.00 21.60 219 GLN A N 1
ATOM 1459 C CA . GLN A 1 191 ? -3.826 -14.445 -15.566 1.00 25.31 219 GLN A CA 1
ATOM 1460 C C . GLN A 1 191 ? -2.643 -13.499 -15.458 1.00 24.92 219 GLN A C 1
ATOM 1461 O O . GLN A 1 191 ? -1.602 -13.738 -16.082 1.00 23.39 219 GLN A O 1
ATOM 1467 N N . PRO A 1 192 ? -2.776 -12.414 -14.705 1.00 23.10 220 PRO A N 1
ATOM 1468 C CA . PRO A 1 192 ? -1.617 -11.567 -14.434 1.00 20.93 220 PRO A CA 1
ATOM 1469 C C . PRO A 1 192 ? -0.647 -12.294 -13.507 1.00 21.52 220 PRO A C 1
ATOM 1470 O O . PRO A 1 192 ? -0.984 -13.292 -12.871 1.00 22.52 220 PRO A O 1
ATOM 1474 N N . ASN A 1 193 ? 0.576 -11.791 -13.435 1.00 19.50 221 ASN A N 1
ATOM 1475 C CA . ASN A 1 193 ? 1.538 -12.381 -12.513 1.00 19.49 221 ASN A CA 1
ATOM 1476 C C . ASN A 1 193 ? 1.358 -11.815 -11.109 1.00 21.66 221 ASN A C 1
ATOM 1477 O O . ASN A 1 193 ? 0.852 -10.708 -10.929 1.00 21.01 221 ASN A O 1
ATOM 1482 N N . VAL A 1 194 ? 1.745 -12.608 -10.107 1.00 20.19 222 VAL A N 1
ATOM 1483 C CA . VAL A 1 194 ? 1.614 -12.236 -8.702 1.00 20.89 222 VAL A CA 1
ATOM 1484 C C . VAL A 1 194 ? 3.007 -12.001 -8.148 1.00 21.22 222 VAL A C 1
ATOM 1485 O O . VAL A 1 194 ? 3.855 -12.901 -8.177 1.00 20.16 222 VAL A O 1
ATOM 1489 N N . TYR A 1 195 ? 3.240 -10.794 -7.654 1.00 20.19 223 TYR A N 1
ATOM 1490 C CA . TYR A 1 195 ? 4.550 -10.367 -7.189 1.00 20.98 223 TYR A CA 1
ATOM 1491 C C . TYR A 1 195 ? 4.524 -10.146 -5.684 1.00 23.30 223 TYR A C 1
ATOM 1492 O O . TYR A 1 195 ? 3.495 -9.783 -5.110 1.00 21.87 223 TYR A O 1
ATOM 1501 N N . VAL A 1 196 ? 5.672 -10.337 -5.047 1.00 19.43 224 VAL A N 1
ATOM 1502 C CA . VAL A 1 196 ? 5.930 -9.755 -3.738 1.00 19.06 224 VAL A CA 1
ATOM 1503 C C . VAL A 1 196 ? 7.133 -8.840 -3.927 1.00 23.09 224 VAL A C 1
ATOM 1504 O O . VAL A 1 196 ? 8.168 -9.271 -4.446 1.00 24.21 224 VAL A O 1
ATOM 1508 N N . ARG A 1 197 ? 6.975 -7.564 -3.593 1.00 22.25 225 ARG A N 1
ATOM 1509 C CA . ARG A 1 197 ? 8.047 -6.607 -3.821 1.00 24.35 225 ARG A CA 1
ATOM 1510 C C . ARG A 1 197 ? 8.511 -6.018 -2.493 1.00 26.94 225 ARG A C 1
ATOM 1511 O O . ARG A 1 197 ? 7.799 -6.055 -1.487 1.00 25.09 225 ARG A O 1
ATOM 1519 N N . GLY A 1 198 ? 9.726 -5.484 -2.490 1.00 27.28 226 GLY A N 1
ATOM 1520 C CA . GLY A 1 198 ? 10.288 -4.886 -1.296 1.00 27.39 226 GLY A CA 1
ATOM 1521 C C . GLY A 1 198 ? 11.059 -5.829 -0.399 1.00 31.16 226 GLY A C 1
ATOM 1522 O O . GLY A 1 198 ? 11.331 -5.479 0.756 1.00 30.94 226 GLY A O 1
ATOM 1523 N N . ILE A 1 199 ? 11.441 -7.007 -0.891 1.00 27.70 227 ILE A N 1
ATOM 1524 C CA . ILE A 1 199 ? 11.984 -8.019 0.003 1.00 25.94 227 ILE A CA 1
ATOM 1525 C C . ILE A 1 199 ? 13.410 -7.691 0.436 1.00 32.82 227 ILE A C 1
ATOM 1526 O O . ILE A 1 199 ? 13.853 -8.170 1.487 1.00 34.59 227 ILE A O 1
ATOM 1531 N N . LEU A 1 200 ? 14.128 -6.863 -0.324 1.00 31.53 228 LEU A N 1
ATOM 1532 C CA . LEU A 1 200 ? 15.533 -6.570 -0.050 1.00 37.87 228 LEU A CA 1
ATOM 1533 C C . LEU A 1 200 ? 15.705 -5.267 0.718 1.00 40.57 228 LEU A C 1
ATOM 1534 O O . LEU A 1 200 ? 16.303 -5.254 1.797 1.00 45.73 228 LEU A O 1
ATOM 1539 N N . PHE A 1 201 ? 15.203 -4.164 0.173 1.00 37.88 229 PHE A N 1
ATOM 1540 C CA . PHE A 1 201 ? 15.313 -2.860 0.813 1.00 47.26 229 PHE A CA 1
ATOM 1541 C C . PHE A 1 201 ? 13.919 -2.235 0.888 1.00 48.05 229 PHE A C 1
ATOM 1542 O O . PHE A 1 201 ? 13.621 -1.238 0.233 1.00 54.74 229 PHE A O 1
ATOM 1550 N N . GLY A 1 202 ? 13.057 -2.841 1.693 1.00 39.14 230 GLY A N 1
ATOM 1551 C CA . GLY A 1 202 ? 11.744 -2.288 1.938 1.00 32.86 230 GLY A CA 1
ATOM 1552 C C . GLY A 1 202 ? 10.946 -3.199 2.837 1.00 32.45 230 GLY A C 1
ATOM 1553 O O . GLY A 1 202 ? 11.513 -3.959 3.628 1.00 32.00 230 GLY A O 1
ATOM 1554 N N . LYS A 1 203 ? 9.627 -3.145 2.712 1.00 28.57 231 LYS A N 1
ATOM 1555 C CA . LYS A 1 203 ? 8.739 -4.089 3.370 1.00 26.91 231 LYS A CA 1
ATOM 1556 C C . LYS A 1 203 ? 7.975 -4.861 2.308 1.00 26.32 231 LYS A C 1
ATOM 1557 O O . LYS A 1 203 ? 7.634 -4.318 1.254 1.00 28.39 231 LYS A O 1
ATOM 1563 N N . MET A 1 204 ? 7.708 -6.128 2.587 1.00 23.92 232 MET A N 1
ATOM 1564 C CA . MET A 1 204 ? 7.062 -6.964 1.589 1.00 24.04 232 MET A CA 1
ATOM 1565 C C . MET A 1 204 ? 5.634 -6.502 1.353 1.00 25.49 232 MET A C 1
ATOM 1566 O O . MET A 1 204 ? 4.907 -6.190 2.296 1.00 24.21 232 MET A O 1
ATOM 1571 N N . ARG A 1 205 ? 5.238 -6.470 0.082 1.00 23.15 233 ARG A N 1
ATOM 1572 C CA . ARG A 1 205 ? 3.866 -6.174 -0.313 1.00 24.46 233 ARG A CA 1
ATOM 1573 C C . ARG A 1 205 ? 3.504 -7.014 -1.532 1.00 23.07 233 ARG A C 1
ATOM 1574 O O . ARG A 1 205 ? 4.292 -7.115 -2.479 1.00 20.76 233 ARG A O 1
ATOM 1582 N N . ILE A 1 206 ? 2.300 -7.592 -1.533 1.00 23.57 234 ILE A N 1
ATOM 1583 C CA . ILE A 1 206 ? 1.856 -8.358 -2.698 1.00 22.99 234 ILE A CA 1
ATOM 1584 C C . ILE A 1 206 ? 1.245 -7.408 -3.726 1.00 25.46 234 ILE A C 1
ATOM 1585 O O . ILE A 1 206 ? 0.507 -6.471 -3.381 1.00 21.70 234 ILE A O 1
ATOM 1590 N N . GLU A 1 207 ? 1.587 -7.628 -4.994 1.00 21.30 235 GLU A N 1
ATOM 1591 C CA . GLU A 1 207 ? 1.066 -6.855 -6.110 1.00 24.27 235 GLU A CA 1
ATOM 1592 C C . GLU A 1 207 ? 0.756 -7.788 -7.267 1.00 25.26 235 GLU A C 1
ATOM 1593 O O . GLU A 1 207 ? 1.458 -8.775 -7.494 1.00 24.52 235 GLU A O 1
ATOM 1599 N N . LEU A 1 208 ? -0.278 -7.448 -8.018 1.00 23.35 236 LEU A N 1
ATOM 1600 C CA . LEU A 1 208 ? -0.462 -8.021 -9.343 1.00 21.45 236 LEU A CA 1
ATOM 1601 C C . LEU A 1 208 ? 0.322 -7.204 -10.360 1.00 22.49 236 LEU A C 1
ATOM 1602 O O . LEU A 1 208 ? 0.480 -5.987 -10.214 1.00 24.64 236 LEU A O 1
ATOM 1607 N N . GLY A 1 209 ? 0.795 -7.874 -11.409 1.00 21.77 237 GLY A N 1
ATOM 1608 C CA . GLY A 1 209 ? 1.533 -7.166 -12.437 1.00 21.92 237 GLY A CA 1
ATOM 1609 C C . GLY A 1 209 ? 1.399 -7.786 -13.812 1.00 26.67 237 GLY A C 1
ATOM 1610 O O . GLY A 1 209 ? 0.897 -8.904 -13.987 1.00 22.53 237 GLY A O 1
ATOM 1611 N N . ASP A 1 210 ? 1.869 -7.015 -14.796 1.00 25.52 238 ASP A N 1
ATOM 1612 C CA . ASP A 1 210 ? 1.911 -7.372 -16.206 1.00 28.83 238 ASP A CA 1
ATOM 1613 C C . ASP A 1 210 ? 0.495 -7.534 -16.743 1.00 26.11 238 ASP A C 1
ATOM 1614 O O . ASP A 1 210 ? -0.416 -6.840 -16.288 1.00 28.09 238 ASP A O 1
ATOM 1619 N N . HIS A 1 211 ? 0.282 -8.422 -17.709 1.00 24.57 239 HIS A N 1
ATOM 1620 C CA . HIS A 1 211 ? -0.902 -8.320 -18.559 1.00 29.29 239 HIS A CA 1
ATOM 1621 C C . HIS A 1 211 ? -1.902 -9.436 -18.296 1.00 27.87 239 HIS A C 1
ATOM 1622 O O . HIS A 1 211 ? -1.527 -10.579 -18.005 1.00 26.54 239 HIS A O 1
ATOM 1629 N N . MET A 1 212 ? -3.179 -9.074 -18.387 1.00 23.80 240 MET A N 1
ATOM 1630 C CA . MET A 1 212 ? -4.308 -9.995 -18.405 1.00 21.83 240 MET A CA 1
ATOM 1631 C C . MET A 1 212 ? -4.998 -9.831 -19.749 1.00 24.57 240 MET A C 1
ATOM 1632 O O . MET A 1 212 ? -5.363 -8.712 -20.120 1.00 25.24 240 MET A O 1
ATOM 1637 N N . ILE A 1 213 ? -5.156 -10.926 -20.484 1.00 21.45 241 ILE A N 1
ATOM 1638 C CA . ILE A 1 213 ? -5.769 -10.900 -21.811 1.00 22.71 241 ILE A CA 1
ATOM 1639 C C . ILE A 1 213 ? -7.102 -11.618 -21.732 1.00 23.41 241 ILE A C 1
ATOM 1640 O O . ILE A 1 213 ? -7.190 -12.698 -21.140 1.00 23.73 241 ILE A O 1
ATOM 1645 N N . ILE A 1 214 ? -8.131 -11.025 -22.333 1.00 20.71 242 ILE A N 1
ATOM 1646 C CA . ILE A 1 214 ? -9.444 -11.644 -22.451 1.00 20.88 242 ILE A CA 1
ATOM 1647 C C . ILE A 1 214 ? -9.834 -11.593 -23.918 1.00 21.29 242 ILE A C 1
ATOM 1648 O O . ILE A 1 214 ? -9.819 -10.519 -24.530 1.00 21.95 242 ILE A O 1
ATOM 1653 N N . LYS A 1 215 ? -10.146 -12.748 -24.496 1.00 20.01 243 LYS A N 1
ATOM 1654 C CA . LYS A 1 215 ? -10.402 -12.828 -25.929 1.00 19.92 243 LYS A CA 1
ATOM 1655 C C . LYS A 1 215 ? -11.698 -13.574 -26.193 1.00 21.24 243 LYS A C 1
ATOM 1656 O O . LYS A 1 215 ? -11.893 -14.681 -25.683 1.00 22.14 243 LYS A O 1
ATOM 1662 N N . SER A 1 216 ? -12.568 -12.974 -27.008 1.00 20.41 244 SER A N 1
ATOM 1663 C CA . SER A 1 216 ? -13.795 -13.614 -27.439 1.00 22.06 244 SER A CA 1
ATOM 1664 C C . SER A 1 216 ? -13.768 -13.738 -28.963 1.00 24.09 244 SER A C 1
ATOM 1665 O O . SER A 1 216 ? -12.792 -13.305 -29.599 1.00 22.45 244 SER A O 1
ATOM 1668 N N . PRO A 1 217 ? -14.797 -14.312 -29.592 1.00 21.78 245 PRO A N 1
ATOM 1669 C CA . PRO A 1 217 ? -14.768 -14.409 -31.060 1.00 27.62 245 PRO A CA 1
ATOM 1670 C C . PRO A 1 217 ? -14.650 -13.070 -31.764 1.00 24.97 245 PRO A C 1
ATOM 1671 O O . PRO A 1 217 ? -14.011 -13.010 -32.819 1.00 26.10 245 PRO A O 1
ATOM 1675 N N . ASN A 1 218 ? -15.200 -11.989 -31.200 1.00 21.37 246 ASN A N 1
ATOM 1676 C CA . ASN A 1 218 ? -15.198 -10.701 -31.881 1.00 25.20 246 ASN A CA 1
ATOM 1677 C C . ASN A 1 218 ? -14.609 -9.544 -31.082 1.00 25.85 246 ASN A C 1
ATOM 1678 O O . ASN A 1 218 ? -14.482 -8.450 -31.637 1.00 23.56 246 ASN A O 1
ATOM 1683 N N . PHE A 1 219 ? -14.241 -9.743 -29.814 1.00 21.56 247 PHE A N 1
ATOM 1684 C CA . PHE A 1 219 ? -13.699 -8.665 -28.992 1.00 20.39 247 PHE A CA 1
ATOM 1685 C C . PHE A 1 219 ? -12.514 -9.173 -28.182 1.00 22.18 247 PHE A C 1
ATOM 1686 O O . PHE A 1 219 ? -12.327 -10.381 -27.993 1.00 23.20 247 PHE A O 1
ATOM 1694 N N . GLN A 1 220 ? -11.717 -8.228 -27.694 1.00 19.36 248 GLN A N 1
ATOM 1695 C CA . GLN A 1 220 ? -10.567 -8.567 -26.872 1.00 21.20 248 GLN A CA 1
ATOM 1696 C C . GLN A 1 220 ? -10.285 -7.421 -25.916 1.00 22.81 248 GLN A C 1
ATOM 1697 O O . GLN A 1 220 ? -10.636 -6.266 -26.182 1.00 21.24 248 GLN A O 1
ATOM 1703 N N . ALA A 1 221 ? -9.649 -7.743 -24.800 1.00 20.67 249 ALA A N 1
ATOM 1704 C CA . ALA A 1 221 ? -9.207 -6.708 -23.883 1.00 21.53 249 ALA A CA 1
ATOM 1705 C C . ALA A 1 221 ? -7.832 -7.087 -23.375 1.00 25.54 249 ALA A C 1
ATOM 1706 O O . ALA A 1 221 ? -7.560 -8.254 -23.087 1.00 25.14 249 ALA A O 1
ATOM 1708 N N . ASP A 1 222 ? -6.958 -6.102 -23.322 1.00 25.88 250 ASP A N 1
ATOM 1709 C CA . ASP A 1 222 ? -5.626 -6.258 -22.757 1.00 27.73 250 ASP A CA 1
ATOM 1710 C C . ASP A 1 222 ? -5.584 -5.318 -21.565 1.00 30.20 250 ASP A C 1
ATOM 1711 O O . ASP A 1 222 ? -5.700 -4.100 -21.733 1.00 28.55 250 ASP A O 1
ATOM 1716 N N . ILE A 1 223 ? -5.482 -5.878 -20.364 1.00 22.76 251 ILE A N 1
ATOM 1717 C CA . ILE A 1 223 ? -5.510 -5.098 -19.138 1.00 23.58 251 ILE A CA 1
ATOM 1718 C C . ILE A 1 223 ? -4.139 -5.194 -18.501 1.00 25.71 251 ILE A C 1
ATOM 1719 O O . ILE A 1 223 ? -3.679 -6.296 -18.160 1.00 25.71 251 ILE A O 1
ATOM 1724 N N . GLU A 1 224 ? -3.487 -4.051 -18.334 1.00 27.17 252 GLU A N 1
ATOM 1725 C CA . GLU A 1 224 ? -2.191 -4.001 -17.676 1.00 25.96 252 GLU A CA 1
ATOM 1726 C C . GLU A 1 224 ? -2.376 -3.750 -16.182 1.00 26.44 252 GLU A C 1
ATOM 1727 O O . GLU A 1 224 ? -3.103 -2.835 -15.774 1.00 22.61 252 GLU A O 1
ATOM 1733 N N . PHE A 1 225 ? -1.727 -4.579 -15.370 1.00 23.81 253 PHE A N 1
ATOM 1734 C CA . PHE A 1 225 ? -1.704 -4.401 -13.922 1.00 25.14 253 PHE A CA 1
ATOM 1735 C C . PHE A 1 225 ? -0.409 -3.675 -13.613 1.00 26.74 253 PHE A C 1
ATOM 1736 O O . PHE A 1 225 ? 0.681 -4.224 -13.801 1.00 27.81 253 PHE A O 1
ATOM 1744 N N . LYS A 1 226 ? -0.534 -2.421 -13.206 1.00 28.00 254 LYS A N 1
ATOM 1745 C CA . LYS A 1 226 ? 0.606 -1.529 -13.073 1.00 27.58 254 LYS A CA 1
ATOM 1746 C C . LYS A 1 226 ? 1.177 -1.584 -11.664 1.00 26.59 254 LYS A C 1
ATOM 1747 O O . LYS A 1 226 ? 0.480 -1.915 -10.702 1.00 30.58 254 LYS A O 1
ATOM 1753 N N . THR A 1 227 ? 2.457 -1.263 -11.549 1.00 29.84 255 THR A N 1
ATOM 1754 C CA . THR A 1 227 ? 3.042 -1.009 -10.240 1.00 31.32 255 THR A CA 1
ATOM 1755 C C . THR A 1 227 ? 3.209 0.495 -10.060 1.00 29.15 255 THR A C 1
ATOM 1756 O O . THR A 1 227 ? 3.218 1.262 -11.027 1.00 31.65 255 THR A O 1
ATOM 1760 N N . LYS A 1 228 ? 3.304 0.916 -8.804 1.00 28.66 256 LYS A N 1
ATOM 1761 C CA . LYS A 1 228 ? 3.416 2.335 -8.511 1.00 29.91 256 LYS A CA 1
ATOM 1762 C C . LYS A 1 228 ? 4.792 2.850 -8.917 1.00 28.89 256 LYS A C 1
ATOM 1763 O O . LYS A 1 228 ? 5.785 2.125 -8.871 1.00 27.38 256 LYS A O 1
ATOM 1769 N N . GLY A 1 229 ? 4.848 4.118 -9.320 1.00 29.57 257 GLY A N 1
ATOM 1770 C CA . GLY A 1 229 ? 6.125 4.776 -9.490 1.00 28.54 257 GLY A CA 1
ATOM 1771 C C . GLY A 1 229 ? 6.711 5.188 -8.148 1.00 29.01 257 GLY A C 1
ATOM 1772 O O . GLY A 1 229 ? 6.136 4.972 -7.081 1.00 28.43 257 GLY A O 1
ATOM 1773 N N . TYR A 1 230 ? 7.893 5.802 -8.208 1.00 25.38 258 TYR A N 1
ATOM 1774 C CA . TYR A 1 230 ? 8.487 6.331 -6.989 1.00 27.36 258 TYR A CA 1
ATOM 1775 C C . TYR A 1 230 ? 7.597 7.410 -6.389 1.00 27.28 258 TYR A C 1
ATOM 1776 O O . TYR A 1 230 ? 7.316 7.393 -5.187 1.00 27.55 258 TYR A O 1
ATOM 1785 N N . VAL A 1 231 ? 7.108 8.331 -7.221 1.00 25.19 259 VAL A N 1
ATOM 1786 C CA . VAL A 1 231 ? 6.284 9.437 -6.737 1.00 27.29 259 VAL A CA 1
ATOM 1787 C C . VAL A 1 231 ? 4.911 9.442 -7.406 1.00 27.76 259 VAL A C 1
ATOM 1788 O O . VAL A 1 231 ? 3.911 9.786 -6.767 1.00 29.71 259 VAL A O 1
ATOM 1792 N N . PHE A 1 232 ? 4.829 9.038 -8.672 1.00 26.42 260 PHE A N 1
ATOM 1793 C CA . PHE A 1 232 ? 3.574 9.127 -9.408 1.00 26.73 260 PHE A CA 1
ATOM 1794 C C . PHE A 1 232 ? 2.850 7.785 -9.447 1.00 31.45 260 PHE A C 1
ATOM 1795 O O . PHE A 1 232 ? 3.476 6.726 -9.460 1.00 30.36 260 PHE A O 1
ATOM 1803 N N . GLY A 1 233 ? 1.520 7.842 -9.487 1.00 31.06 261 GLY A N 1
ATOM 1804 C CA . GLY A 1 233 ? 0.720 6.637 -9.587 1.00 30.88 261 GLY A CA 1
ATOM 1805 C C . GLY A 1 233 ? 0.234 6.145 -8.238 1.00 29.36 261 GLY A C 1
ATOM 1806 O O . GLY A 1 233 ? 0.479 6.746 -7.185 1.00 28.52 261 GLY A O 1
ATOM 1807 N N . THR A 1 234 ? -0.493 5.024 -8.276 1.00 27.40 262 THR A N 1
ATOM 1808 C CA . THR A 1 234 ? -0.942 4.340 -7.070 1.00 28.38 262 THR A CA 1
ATOM 1809 C C . THR A 1 234 ? -0.628 2.853 -7.172 1.00 29.44 262 THR A C 1
ATOM 1810 O O . THR A 1 234 ? -0.376 2.324 -8.258 1.00 29.58 262 THR A O 1
ATOM 1814 N N . TYR A 1 235 ? -0.646 2.177 -6.023 1.00 27.60 263 TYR A N 1
ATOM 1815 C CA . TYR A 1 235 ? -0.590 0.725 -6.054 1.00 27.73 263 TYR A CA 1
ATOM 1816 C C . TYR A 1 235 ? -1.912 0.173 -6.575 1.00 27.24 263 TYR A C 1
ATOM 1817 O O . TYR A 1 235 ? -2.954 0.832 -6.517 1.00 25.49 263 TYR A O 1
ATOM 1826 N N . ASP A 1 236 ? -1.847 -1.041 -7.116 1.00 25.20 264 ASP A N 1
ATOM 1827 C CA . ASP A 1 236 ? -3.011 -1.844 -7.492 1.00 25.64 264 ASP A CA 1
ATOM 1828 C C . ASP A 1 236 ? -3.826 -1.232 -8.629 1.00 24.23 264 ASP A C 1
ATOM 1829 O O . ASP A 1 236 ? -4.993 -1.590 -8.809 1.00 24.43 264 ASP A O 1
ATOM 1834 N N . ALA A 1 237 ? -3.234 -0.350 -9.428 1.00 22.69 265 ALA A N 1
ATOM 1835 C CA . ALA A 1 237 ? -3.943 0.267 -10.542 1.00 25.47 265 ALA A CA 1
ATOM 1836 C C . ALA A 1 237 ? -4.015 -0.680 -11.735 1.00 29.35 265 ALA A C 1
ATOM 1837 O O . ALA A 1 237 ? -3.130 -1.513 -11.950 1.00 26.57 265 ALA A O 1
ATOM 1839 N N . ILE A 1 238 ? -5.083 -0.543 -12.520 1.00 24.82 266 ILE A N 1
ATOM 1840 C CA . ILE A 1 238 ? -5.225 -1.279 -13.768 1.00 25.04 266 ILE A CA 1
ATOM 1841 C C . ILE A 1 238 ? -5.569 -0.302 -14.877 1.00 30.47 266 ILE A C 1
ATOM 1842 O O . ILE A 1 238 ? -6.159 0.757 -14.645 1.00 27.14 266 ILE A O 1
ATOM 1847 N N . GLU A 1 239 ? -5.204 -0.677 -16.096 1.00 29.46 267 GLU A N 1
ATOM 1848 C CA . GLU A 1 239 ? -5.441 0.151 -17.271 1.00 32.30 267 GLU A CA 1
ATOM 1849 C C . GLU A 1 239 ? -5.607 -0.768 -18.469 1.00 30.46 267 GLU A C 1
ATOM 1850 O O . GLU A 1 239 ? -4.710 -1.561 -18.759 1.00 28.66 267 GLU A O 1
ATOM 1856 N N . GLY A 1 240 ? -6.732 -0.669 -19.166 1.00 31.15 268 GLY A N 1
ATOM 1857 C CA . GLY A 1 240 ? -6.855 -1.478 -20.365 1.00 30.71 268 GLY A CA 1
ATOM 1858 C C . GLY A 1 240 ? -7.915 -0.967 -21.312 1.00 29.23 268 GLY A C 1
ATOM 1859 O O . GLY A 1 240 ? -8.706 -0.081 -20.986 1.00 28.65 268 GLY A O 1
ATOM 1860 N N . THR A 1 241 ? -7.920 -1.560 -22.503 1.00 26.52 269 THR A N 1
ATOM 1861 C CA . THR A 1 241 ? -8.831 -1.194 -23.570 1.00 27.11 269 THR A CA 1
ATOM 1862 C C . THR A 1 241 ? -9.619 -2.416 -24.019 1.00 29.91 269 THR A C 1
ATOM 1863 O O . THR A 1 241 ? -9.066 -3.515 -24.125 1.00 28.27 269 THR A O 1
ATOM 1867 N N . VAL A 1 242 ? -10.908 -2.214 -24.267 1.00 24.15 270 VAL A N 1
ATOM 1868 C CA . VAL A 1 242 ? -11.763 -3.197 -24.922 1.00 23.08 270 VAL A CA 1
ATOM 1869 C C . VAL A 1 242 ? -11.815 -2.840 -26.400 1.00 28.04 270 VAL A C 1
ATOM 1870 O O . VAL A 1 242 ? -12.241 -1.734 -26.763 1.00 25.04 270 VAL A O 1
ATOM 1874 N N . LYS A 1 243 ? -11.375 -3.761 -27.255 1.00 20.02 271 LYS A N 1
ATOM 1875 C CA . LYS A 1 243 ? -11.264 -3.504 -28.684 1.00 25.46 271 LYS A CA 1
ATOM 1876 C C . LYS A 1 243 ? -11.919 -4.633 -29.462 1.00 23.64 271 LYS A C 1
ATOM 1877 O O . LYS A 1 243 ? -12.168 -5.717 -28.921 1.00 21.34 271 LYS A O 1
ATOM 1883 N N . ASP A 1 244 ? -12.180 -4.382 -30.752 1.00 22.71 272 ASP A N 1
ATOM 1884 C CA . ASP A 1 244 ? -12.447 -5.495 -31.650 1.00 22.48 272 ASP A CA 1
ATOM 1885 C C . ASP A 1 244 ? -11.106 -5.970 -32.199 1.00 24.57 272 ASP A C 1
ATOM 1886 O O . ASP A 1 244 ? -10.047 -5.584 -31.701 1.00 25.83 272 ASP A O 1
ATOM 1891 N N . TYR A 1 245 ? -11.118 -6.806 -33.228 1.00 22.43 273 TYR A N 1
ATOM 1892 C CA . TYR A 1 245 ? -9.862 -7.252 -33.805 1.00 24.47 273 TYR A CA 1
ATOM 1893 C C . TYR A 1 245 ? -9.439 -6.407 -35.000 1.00 30.26 273 TYR A C 1
ATOM 1894 O O . TYR A 1 245 ? -8.483 -6.758 -35.694 1.00 30.83 273 TYR A O 1
ATOM 1903 N N . ASP A 1 246 ? -10.112 -5.285 -35.243 1.00 33.04 274 ASP A N 1
ATOM 1904 C CA . ASP A 1 246 ? -9.757 -4.406 -36.349 1.00 33.37 274 ASP A CA 1
ATOM 1905 C C . ASP A 1 246 ? -9.216 -3.063 -35.866 1.00 34.25 274 ASP A C 1
ATOM 1906 O O . ASP A 1 246 ? -9.130 -2.111 -36.647 1.00 35.66 274 ASP A O 1
ATOM 1911 N N . GLY A 1 247 ? -8.820 -2.975 -34.597 1.00 34.10 275 GLY A N 1
ATOM 1912 C CA . GLY A 1 247 ? -8.207 -1.774 -34.074 1.00 36.42 275 GLY A CA 1
ATOM 1913 C C . GLY A 1 247 ? -9.164 -0.728 -33.542 1.00 36.80 275 GLY A C 1
ATOM 1914 O O . GLY A 1 247 ? -8.710 0.350 -33.144 1.00 40.46 275 GLY A O 1
ATOM 1915 N N . ASN A 1 248 ? -10.467 -1.002 -33.520 1.00 28.25 276 ASN A N 1
ATOM 1916 C CA . ASN A 1 248 ? -11.424 -0.065 -32.943 1.00 30.20 276 ASN A CA 1
ATOM 1917 C C . ASN A 1 248 ? -11.477 -0.237 -31.433 1.00 31.82 276 ASN A C 1
ATOM 1918 O O . ASN A 1 248 ? -11.650 -1.352 -30.941 1.00 28.41 276 ASN A O 1
ATOM 1923 N N . ALA A 1 249 ? -11.326 0.862 -30.697 1.00 28.71 277 ALA A N 1
ATOM 1924 C CA . ALA A 1 249 ? -11.391 0.840 -29.241 1.00 29.23 277 ALA A CA 1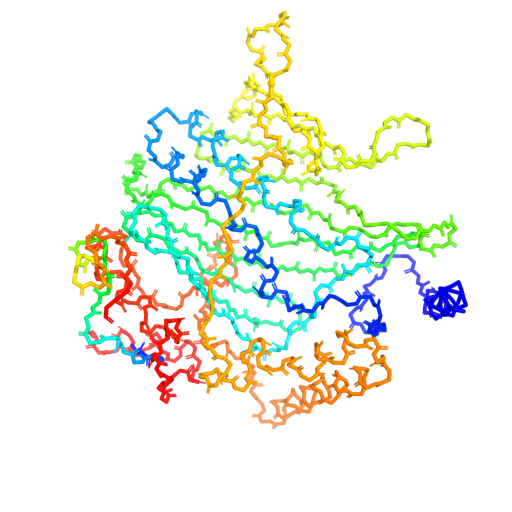
ATOM 1925 C C . ALA A 1 249 ? -12.772 1.303 -28.782 1.00 31.12 277 ALA A C 1
ATOM 1926 O O . ALA A 1 249 ? -13.245 2.369 -29.194 1.00 32.70 277 ALA A O 1
ATOM 1928 N N . TYR A 1 250 ? -13.415 0.507 -27.933 1.00 25.61 278 TYR A N 1
ATOM 1929 C CA . TYR A 1 250 ? -14.762 0.811 -27.460 1.00 28.41 278 TYR A CA 1
ATOM 1930 C C . TYR A 1 250 ? -14.806 1.342 -26.036 1.00 32.32 278 TYR A C 1
ATOM 1931 O O . TYR A 1 250 ? -15.571 2.272 -25.754 1.00 28.51 278 TYR A O 1
ATOM 1940 N N . TYR A 1 251 ? -14.019 0.779 -25.123 1.00 25.68 279 TYR A N 1
ATOM 1941 C CA . TYR A 1 251 ? -14.044 1.203 -23.731 1.00 28.33 279 TYR A CA 1
ATOM 1942 C C . TYR A 1 251 ? -12.644 1.192 -23.152 1.00 31.38 279 TYR A C 1
ATOM 1943 O O . TYR A 1 251 ? -11.781 0.426 -23.585 1.00 29.21 279 TYR A O 1
ATOM 1952 N N . GLU A 1 252 ? -12.448 2.026 -22.137 1.00 28.92 280 GLU A N 1
ATOM 1953 C CA . GLU A 1 252 ? -11.225 2.047 -21.349 1.00 29.83 280 GLU A CA 1
ATOM 1954 C C . GLU A 1 252 ? -11.563 1.649 -19.920 1.00 32.13 280 GLU A C 1
ATOM 1955 O O . GLU A 1 252 ? -12.509 2.181 -19.332 1.00 27.85 280 GLU A O 1
ATOM 1961 N N . ILE A 1 253 ? -10.817 0.707 -19.362 1.00 27.97 281 ILE A N 1
ATOM 1962 C CA . ILE A 1 253 ? -11.002 0.339 -17.966 1.00 27.32 281 ILE A CA 1
ATOM 1963 C C . ILE A 1 253 ? -9.882 0.976 -17.162 1.00 26.45 281 ILE A C 1
ATOM 1964 O O . ILE A 1 253 ? -8.741 1.073 -17.633 1.00 29.58 281 ILE A O 1
ATOM 1969 N N . SER A 1 254 ? -10.211 1.444 -15.962 1.00 27.74 282 SER A N 1
ATOM 1970 C CA . SER A 1 254 ? -9.242 2.106 -15.101 1.00 27.13 282 SER A CA 1
ATOM 1971 C C . SER A 1 254 ? -9.623 1.875 -13.640 1.00 28.38 282 SER A C 1
ATOM 1972 O O . SER A 1 254 ? -10.616 1.215 -13.330 1.00 27.05 282 SER A O 1
ATOM 1975 N N . GLY A 1 255 ? -8.824 2.437 -12.734 1.00 29.84 283 GLY A N 1
ATOM 1976 C CA . GLY A 1 255 ? -9.063 2.275 -11.313 1.00 26.33 283 GLY A CA 1
ATOM 1977 C C . GLY A 1 255 ? -8.148 1.247 -10.680 1.00 25.87 283 GLY A C 1
ATOM 1978 O O . GLY A 1 255 ? -7.019 1.050 -11.135 1.00 28.00 283 GLY A O 1
ATOM 1979 N N . LYS A 1 256 ? -8.620 0.582 -9.629 1.00 25.99 284 LYS A N 1
ATOM 1980 C CA . LYS A 1 256 ? -7.806 -0.352 -8.862 1.00 26.57 284 LYS A CA 1
ATOM 1981 C C . LYS A 1 256 ? -8.549 -1.668 -8.706 1.00 24.02 284 LYS A C 1
ATOM 1982 O O . LYS A 1 256 ? -9.745 -1.677 -8.409 1.00 24.13 284 LYS A O 1
ATOM 1988 N N . TRP A 1 257 ? -7.834 -2.783 -8.851 1.00 23.39 285 TRP A N 1
ATOM 1989 C CA . TRP A 1 257 ? -8.535 -4.060 -8.815 1.00 24.81 285 TRP A CA 1
ATOM 1990 C C . TRP A 1 257 ? -9.024 -4.438 -7.426 1.00 22.77 285 TRP A C 1
ATOM 1991 O O . TRP A 1 257 ? -9.828 -5.368 -7.316 1.00 26.08 285 TRP A O 1
ATOM 2002 N N . ASN A 1 258 ? -8.581 -3.756 -6.364 1.00 24.37 286 ASN A N 1
ATOM 2003 C CA . ASN A 1 258 ? -9.084 -4.034 -5.019 1.00 24.10 286 ASN A CA 1
ATOM 2004 C C . ASN A 1 258 ? -9.819 -2.839 -4.422 1.00 24.70 286 ASN A C 1
ATOM 2005 O O . ASN A 1 258 ? -9.936 -2.730 -3.200 1.00 28.04 286 ASN A O 1
ATOM 2010 N N . ASP A 1 259 ? -10.306 -1.932 -5.261 1.00 25.57 287 ASP A N 1
ATOM 2011 C CA . ASP A 1 259 ? -11.067 -0.771 -4.812 1.00 27.06 287 ASP A CA 1
ATOM 2012 C C . ASP A 1 259 ? -12.204 -0.567 -5.804 1.00 27.69 287 ASP A C 1
ATOM 2013 O O . ASP A 1 259 ? -13.074 -1.435 -5.932 1.00 29.16 287 ASP A O 1
ATOM 2018 N N . VAL A 1 260 ? -12.186 0.524 -6.559 1.00 25.60 288 VAL A N 1
ATOM 2019 C CA . VAL A 1 260 ? -13.222 0.794 -7.552 1.00 27.84 288 VAL A CA 1
ATOM 2020 C C . VAL A 1 260 ? -12.602 0.776 -8.939 1.00 25.22 288 VAL A C 1
ATOM 2021 O O . VAL A 1 260 ? -11.598 1.453 -9.187 1.00 25.47 288 VAL A O 1
ATOM 2025 N N . MET A 1 261 ? -13.214 0.022 -9.848 1.00 25.41 289 MET A N 1
ATOM 2026 C CA . MET A 1 261 ? -12.832 0.017 -11.255 1.00 25.60 289 MET A CA 1
ATOM 2027 C C . MET A 1 261 ? -13.854 0.810 -12.060 1.00 25.81 289 MET A C 1
ATOM 2028 O O . MET A 1 261 ? -15.051 0.753 -11.777 1.00 26.26 289 MET A O 1
ATOM 2033 N N . TYR A 1 262 ? -13.376 1.533 -13.071 1.00 24.86 290 TYR A N 1
ATOM 2034 C CA . TYR A 1 262 ? -14.204 2.430 -13.872 1.00 28.24 290 TYR A CA 1
ATOM 2035 C C . TYR A 1 262 ? -14.143 2.074 -15.352 1.00 27.62 290 TYR A C 1
ATOM 2036 O O . TYR A 1 262 ? -13.135 1.564 -15.846 1.00 27.25 290 TYR A O 1
ATOM 2045 N N . LEU A 1 263 ? -15.218 2.390 -16.069 1.00 27.54 291 LEU A N 1
ATOM 2046 C CA . LEU A 1 263 ? -15.309 2.135 -17.498 1.00 26.87 291 LEU A CA 1
ATOM 2047 C C . LEU A 1 263 ? -15.680 3.428 -18.205 1.00 29.83 291 LEU A C 1
ATOM 2048 O O . LEU A 1 263 ? -16.680 4.064 -17.850 1.00 31.16 291 LEU A O 1
ATOM 2053 N N . LYS A 1 264 ? -14.877 3.814 -19.194 1.00 28.03 292 LYS A N 1
ATOM 2054 C CA . LYS A 1 264 ? -15.106 5.016 -19.989 1.00 33.35 292 LYS A CA 1
ATOM 2055 C C . LYS A 1 264 ? -15.480 4.635 -21.418 1.00 34.89 292 LYS A C 1
ATOM 2056 O O . LYS A 1 264 ? -14.777 3.847 -22.059 1.00 31.05 292 LYS A O 1
ATOM 2062 N N . ASP A 1 265 ? -16.577 5.202 -21.916 1.00 32.52 293 ASP A N 1
ATOM 2063 C CA . ASP A 1 265 ? -17.018 4.967 -23.289 1.00 37.48 293 ASP A CA 1
ATOM 2064 C C . ASP A 1 265 ? -16.161 5.816 -24.221 1.00 42.09 293 ASP A C 1
ATOM 2065 O O . ASP A 1 265 ? -16.234 7.049 -24.188 1.00 45.83 293 ASP A O 1
ATOM 2070 N N . LEU A 1 266 ? -15.355 5.166 -25.065 1.00 34.62 294 LEU A N 1
ATOM 2071 C CA . LEU A 1 266 ? -14.452 5.902 -25.941 1.00 38.33 294 LEU A CA 1
ATOM 2072 C C . LEU A 1 266 ? -15.145 6.500 -27.163 1.00 46.62 294 LEU A C 1
ATOM 2073 O O . LEU A 1 266 ? -14.561 7.371 -27.818 1.00 45.88 294 LEU A O 1
ATOM 2078 N N . LYS A 1 267 ? -16.367 6.072 -27.483 1.00 44.48 295 LYS A N 1
ATOM 2079 C CA . LYS A 1 267 ? -17.124 6.730 -28.542 1.00 52.86 295 LYS A CA 1
ATOM 2080 C C . LYS A 1 267 ? -17.713 8.060 -28.095 1.00 55.91 295 LYS A C 1
ATOM 2081 O O . LYS A 1 267 ? -18.145 8.844 -28.946 1.00 60.98 295 LYS A O 1
ATOM 2087 N N . GLN A 1 268 ? -17.757 8.319 -26.789 1.00 56.12 296 GLN A N 1
ATOM 2088 C CA . GLN A 1 268 ? -18.236 9.577 -26.226 1.00 58.64 296 GLN A CA 1
ATOM 2089 C C . GLN A 1 268 ? -17.058 10.318 -25.609 1.00 55.00 296 GLN A C 1
ATOM 2090 O O . GLN A 1 268 ? -16.844 10.241 -24.392 1.00 56.85 296 GLN A O 1
ATOM 2096 N N . PRO A 1 269 ? -16.278 11.040 -26.416 1.00 59.81 297 PRO A N 1
ATOM 2097 C CA . PRO A 1 269 ? -15.030 11.639 -25.906 1.00 60.01 297 PRO A CA 1
ATOM 2098 C C . PRO A 1 269 ? -15.201 12.507 -24.668 1.00 63.50 297 PRO A C 1
ATOM 2099 O O . PRO A 1 269 ? -14.373 12.423 -23.753 1.00 62.93 297 PRO A O 1
ATOM 2103 N N . ARG A 1 270 ? -16.252 13.329 -24.602 1.00 63.18 298 ARG A N 1
ATOM 2104 C CA . ARG A 1 270 ? -16.434 14.214 -23.455 1.00 63.68 298 ARG A CA 1
ATOM 2105 C C . ARG A 1 270 ? -16.876 13.483 -22.193 1.00 61.36 298 ARG A C 1
ATOM 2106 O O . ARG A 1 270 ? -16.781 14.059 -21.104 1.00 58.40 298 ARG A O 1
ATOM 2114 N N . SER A 1 271 ? -17.351 12.245 -22.304 1.00 61.20 299 SER A N 1
ATOM 2115 C CA . SER A 1 271 ? -17.896 11.554 -21.146 1.00 55.71 299 SER A CA 1
ATOM 2116 C C . SER A 1 271 ? -16.801 11.246 -20.126 1.00 53.99 299 SER A C 1
ATOM 2117 O O . SER A 1 271 ? -15.604 11.234 -20.432 1.00 54.33 299 SER A O 1
ATOM 2120 N N . SER A 1 272 ? -17.231 11.001 -18.897 1.00 45.01 300 SER A N 1
ATOM 2121 C CA . SER A 1 272 ? -16.324 10.656 -17.821 1.00 49.57 300 SER A CA 1
ATOM 2122 C C . SER A 1 272 ? -16.450 9.172 -17.470 1.00 47.08 300 SER A C 1
ATOM 2123 O O . SER A 1 272 ? -17.504 8.561 -17.687 1.00 43.82 300 SER A O 1
ATOM 2126 N N . PRO A 1 273 ? -15.384 8.564 -16.951 1.00 44.23 301 PRO A N 1
ATOM 2127 C CA . PRO A 1 273 ? -15.455 7.146 -16.567 1.00 38.54 301 PRO A CA 1
ATOM 2128 C C . PRO A 1 273 ? -16.528 6.904 -15.517 1.00 40.78 301 PRO A C 1
ATOM 2129 O O . PRO A 1 273 ? -16.614 7.619 -14.517 1.00 44.78 301 PRO A O 1
ATOM 2133 N N . LYS A 1 274 ? -17.362 5.897 -15.766 1.00 37.58 302 LYS A N 1
ATOM 2134 C CA . LYS A 1 274 ? -18.426 5.486 -14.863 1.00 34.61 302 LYS A CA 1
ATOM 2135 C C . LYS A 1 274 ? -17.973 4.299 -14.021 1.00 35.67 302 LYS A C 1
ATOM 2136 O O . LYS A 1 274 ? -17.119 3.511 -14.435 1.00 32.09 302 LYS A O 1
ATOM 2142 N N . VAL A 1 275 ? -18.577 4.165 -12.843 1.00 30.41 303 VAL A N 1
ATOM 2143 C CA . VAL A 1 275 ? -18.280 3.034 -11.975 1.00 32.50 303 VAL A CA 1
ATOM 2144 C C . VAL A 1 275 ? -18.639 1.744 -12.698 1.00 37.03 303 VAL A C 1
ATOM 2145 O O . VAL A 1 275 ? -19.771 1.559 -13.162 1.00 31.34 303 VAL A O 1
ATOM 2149 N N . PHE A 1 276 ? -17.662 0.853 -12.810 1.00 30.15 304 PHE A N 1
ATOM 2150 C CA . PHE A 1 276 ? -17.812 -0.454 -13.428 1.00 29.31 304 PHE A CA 1
ATOM 2151 C C . PHE A 1 276 ? -17.911 -1.553 -12.382 1.00 30.09 304 PHE A C 1
ATOM 2152 O O . PHE A 1 276 ? -18.817 -2.391 -12.434 1.00 30.02 304 PHE A O 1
ATOM 2160 N N . LEU A 1 277 ? -17.037 -1.515 -11.384 1.00 29.65 305 LEU A N 1
ATOM 2161 C CA . LEU A 1 277 ? -16.994 -2.538 -10.345 1.00 29.21 305 LEU A CA 1
ATOM 2162 C C . LEU A 1 277 ? -16.535 -1.856 -9.062 1.00 30.02 305 LEU A C 1
ATOM 2163 O O . LEU A 1 277 ? -15.414 -1.342 -9.020 1.00 27.68 305 LEU A O 1
ATOM 2168 N N . ASP A 1 278 ? -17.390 -1.818 -8.035 1.00 29.73 306 ASP A N 1
ATOM 2169 C CA . ASP A 1 278 ? -16.997 -1.316 -6.712 1.00 32.17 306 ASP A CA 1
ATOM 2170 C C . ASP A 1 278 ? -16.839 -2.528 -5.804 1.00 30.22 306 ASP A C 1
ATOM 2171 O O . ASP A 1 278 ? -17.826 -3.087 -5.317 1.00 28.98 306 ASP A O 1
ATOM 2176 N N . THR A 1 279 ? -15.584 -2.919 -5.552 1.00 28.71 307 THR A N 1
ATOM 2177 C CA . THR A 1 279 ? -15.344 -4.177 -4.852 1.00 27.33 307 THR A CA 1
ATOM 2178 C C . THR A 1 279 ? -15.705 -4.116 -3.376 1.00 32.76 307 THR A C 1
ATOM 2179 O O . THR A 1 279 ? -15.766 -5.164 -2.733 1.00 34.43 307 THR A O 1
ATOM 2183 N N . HIS A 1 280 ? -15.968 -2.938 -2.826 1.00 27.10 308 HIS A N 1
ATOM 2184 C CA . HIS A 1 280 ? -16.362 -2.845 -1.430 1.00 31.09 308 HIS A CA 1
ATOM 2185 C C . HIS A 1 280 ? -17.871 -2.883 -1.235 1.00 31.87 308 HIS A C 1
ATOM 2186 O O . HIS A 1 280 ? -18.337 -2.891 -0.091 1.00 34.86 308 HIS A O 1
ATOM 2193 N N . LYS A 1 281 ? -18.646 -2.927 -2.315 1.00 30.39 309 LYS A N 1
ATOM 2194 C CA . LYS A 1 281 ? -20.094 -3.034 -2.213 1.00 34.35 309 LYS A CA 1
ATOM 2195 C C . LYS A 1 281 ? -20.623 -4.352 -2.763 1.00 37.02 309 LYS A C 1
ATOM 2196 O O . LYS A 1 281 ? -21.839 -4.548 -2.808 1.00 36.70 309 LYS A O 1
ATOM 2202 N N . GLU A 1 282 ? -19.742 -5.258 -3.177 1.00 35.53 310 GLU A N 1
ATOM 2203 C CA . GLU A 1 282 ? -20.153 -6.551 -3.706 1.00 34.80 310 GLU A CA 1
ATOM 2204 C C . GLU A 1 282 ? -20.335 -7.565 -2.590 1.00 34.59 310 GLU A C 1
ATOM 2205 O O . GLU A 1 282 ? -19.616 -7.552 -1.588 1.00 36.77 310 GLU A O 1
ATOM 2211 N N . SER A 1 283 ? -21.313 -8.452 -2.773 1.00 30.98 311 SER A N 1
ATOM 2212 C CA . SER A 1 283 ? -21.534 -9.555 -1.847 1.00 32.83 311 SER A CA 1
ATOM 2213 C C . SER A 1 283 ? -21.079 -10.854 -2.499 1.00 31.63 311 SER A C 1
ATOM 2214 O O . SER A 1 283 ? -21.775 -11.383 -3.380 1.00 30.20 311 SER A O 1
ATOM 2217 N N . PRO A 1 284 ? -19.924 -11.396 -2.119 1.00 32.62 312 PRO A N 1
ATOM 2218 C CA . PRO A 1 284 ? -19.481 -12.675 -2.687 1.00 28.47 312 PRO A CA 1
ATOM 2219 C C . PRO A 1 284 ? -20.371 -13.818 -2.235 1.00 30.11 312 PRO A C 1
ATOM 2220 O O . PRO A 1 284 ? -21.021 -13.767 -1.189 1.00 28.39 312 PRO A O 1
ATOM 2224 N N . LEU A 1 285 ? -20.386 -14.873 -3.043 1.00 25.19 313 LEU A N 1
ATOM 2225 C CA . LEU A 1 285 ? -21.070 -16.111 -2.692 1.00 25.45 313 LEU A CA 1
ATOM 2226 C C . LEU A 1 285 ? -19.992 -17.159 -2.454 1.00 26.72 313 LEU A C 1
ATOM 2227 O O . LEU A 1 285 ? -19.279 -17.545 -3.388 1.00 24.35 313 LEU A O 1
ATOM 2232 N N . ARG A 1 286 ? -19.856 -17.599 -1.214 1.00 25.29 314 ARG A N 1
ATOM 2233 C CA . ARG A 1 286 ? -18.759 -18.497 -0.878 1.00 26.53 314 ARG A CA 1
ATOM 2234 C C . ARG A 1 286 ? -19.110 -19.932 -1.252 1.00 25.26 314 ARG A C 1
ATOM 2235 O O . ARG A 1 286 ? -20.277 -20.321 -1.213 1.00 24.48 314 ARG A O 1
ATOM 2243 N N . PRO A 1 287 ? -18.114 -20.733 -1.617 1.00 25.72 315 PRO A N 1
ATOM 2244 C CA . PRO A 1 287 ? -18.385 -22.132 -1.943 1.00 24.90 315 PRO A CA 1
ATOM 2245 C C . PRO A 1 287 ? -18.741 -22.929 -0.696 1.00 24.40 315 PRO A C 1
ATOM 2246 O O . PRO A 1 287 ? -18.302 -22.627 0.416 1.00 26.38 315 PRO A O 1
ATOM 2250 N N . LYS A 1 288 ? -19.548 -23.957 -0.899 1.00 22.74 316 LYS A N 1
ATOM 2251 C CA . LYS A 1 288 ? -19.824 -24.954 0.120 1.00 25.50 316 LYS A CA 1
ATOM 2252 C C . LYS A 1 288 ? -19.018 -26.215 -0.160 1.00 25.06 316 LYS A C 1
ATOM 2253 O O . LYS A 1 288 ? -18.721 -26.548 -1.309 1.00 22.48 316 LYS A O 1
ATOM 2259 N N . VAL A 1 289 ? -18.661 -26.916 0.905 1.00 23.05 317 VAL A N 1
ATOM 2260 C CA . VAL A 1 289 ? -17.883 -28.143 0.797 1.00 24.05 317 VAL A CA 1
ATOM 2261 C C . VAL A 1 289 ? -18.501 -29.178 1.728 1.00 26.91 317 VAL A C 1
ATOM 2262 O O . VAL A 1 289 ? -19.056 -28.831 2.774 1.00 26.09 317 VAL A O 1
ATOM 2266 N N . ARG A 1 290 ? -18.421 -30.461 1.326 1.00 26.62 318 ARG A N 1
ATOM 2267 C CA . ARG A 1 290 ? -18.749 -31.631 2.152 1.00 26.73 318 ARG A CA 1
ATOM 2268 C C . ARG A 1 290 ? -18.079 -31.544 3.521 1.00 27.91 318 ARG A C 1
ATOM 2269 O O . ARG A 1 290 ? -16.956 -31.042 3.621 1.00 25.15 318 ARG A O 1
ATOM 2277 N N . PRO A 1 291 ? -18.699 -32.054 4.589 1.00 29.93 319 PRO A N 1
ATOM 2278 C CA . PRO A 1 291 ? -18.014 -32.066 5.893 1.00 29.82 319 PRO A CA 1
ATOM 2279 C C . PRO A 1 291 ? -16.716 -32.865 5.849 1.00 27.89 319 PRO A C 1
ATOM 2280 O O . PRO A 1 291 ? -16.562 -33.802 5.063 1.00 26.94 319 PRO A O 1
ATOM 2284 N N . LEU A 1 292 ? -15.781 -32.489 6.728 1.00 27.33 320 LEU A N 1
ATOM 2285 C CA . LEU A 1 292 ? -14.483 -33.159 6.783 1.00 29.93 320 LEU A CA 1
ATOM 2286 C C . LEU A 1 292 ? -14.612 -34.660 7.002 1.00 29.13 320 LEU A C 1
ATOM 2287 O O . LEU A 1 292 ? -13.765 -35.430 6.529 1.00 27.52 320 LEU A O 1
ATOM 2292 N N . SER A 1 293 ? -15.649 -35.096 7.716 1.00 28.17 321 SER A N 1
ATOM 2293 C CA . SER A 1 293 ? -15.798 -36.523 7.991 1.00 29.75 321 SER A CA 1
ATOM 2294 C C . SER A 1 293 ? -15.981 -37.353 6.724 1.00 29.40 321 SER A C 1
ATOM 2295 O O . SER A 1 293 ? -15.730 -38.562 6.752 1.00 31.20 321 SER A O 1
ATOM 2298 N N . GLU A 1 294 ? -16.406 -36.739 5.617 1.00 25.55 322 GLU A N 1
ATOM 2299 C CA . GLU A 1 294 ? -16.652 -37.447 4.366 1.00 25.91 322 GLU A CA 1
ATOM 2300 C C . GLU A 1 294 ? -15.519 -37.305 3.364 1.00 27.70 322 GLU A C 1
ATOM 2301 O O . GLU A 1 294 ? -15.599 -37.888 2.280 1.00 27.06 322 GLU A O 1
ATOM 2307 N N . GLN A 1 295 ? -14.476 -36.549 3.688 1.00 25.14 323 GLN A N 1
ATOM 2308 C CA . GLN A 1 295 ? -13.459 -36.212 2.705 1.00 25.23 323 GLN A CA 1
ATOM 2309 C C . GLN A 1 295 ? -12.346 -37.252 2.657 1.00 28.49 323 GLN A C 1
ATOM 2310 O O . GLN A 1 295 ? -12.074 -37.956 3.630 1.00 26.14 323 GLN A O 1
ATOM 2316 N N . GLY A 1 296 ? -11.682 -37.323 1.495 1.00 23.22 324 GLY A N 1
ATOM 2317 C CA . GLY A 1 296 ? -10.628 -38.298 1.287 1.00 22.35 324 GLY A CA 1
ATOM 2318 C C . GLY A 1 296 ? -9.279 -37.843 1.835 1.00 24.90 324 GLY A C 1
ATOM 2319 O O . GLY A 1 296 ? -9.077 -36.675 2.178 1.00 24.32 324 GLY A O 1
ATOM 2320 N N . GLU A 1 297 ? -8.349 -38.808 1.895 1.00 22.25 325 GLU A N 1
ATOM 2321 C CA . GLU A 1 297 ? -7.028 -38.586 2.483 1.00 28.07 325 GLU A CA 1
ATOM 2322 C C . GLU A 1 297 ? -6.286 -37.437 1.812 1.00 25.10 325 GLU A C 1
ATOM 2323 O O . GLU A 1 297 ? -5.612 -36.645 2.488 1.00 24.11 325 GLU A O 1
ATOM 2329 N N . TYR A 1 298 ? -6.365 -37.347 0.486 1.00 23.08 326 TYR A N 1
ATOM 2330 C CA . TYR A 1 298 ? -5.647 -36.317 -0.255 1.00 21.35 326 TYR A CA 1
ATOM 2331 C C . TYR A 1 298 ? -6.580 -35.241 -0.785 1.00 23.83 326 TYR A C 1
ATOM 2332 O O . TYR A 1 298 ? -6.233 -34.509 -1.718 1.00 22.02 326 TYR A O 1
ATOM 2341 N N . GLU A 1 299 ? -7.757 -35.125 -0.191 1.00 22.61 327 GLU A N 1
ATOM 2342 C CA . GLU A 1 299 ? -8.636 -34.000 -0.443 1.00 19.34 327 GLU A CA 1
ATOM 2343 C C . GLU A 1 299 ? -8.167 -32.792 0.367 1.00 21.03 327 GLU A C 1
ATOM 2344 O O . GLU A 1 299 ? -7.865 -32.915 1.558 1.00 21.48 327 GLU A O 1
ATOM 2350 N N . SER A 1 300 ? -8.144 -31.616 -0.279 1.00 20.19 328 SER A N 1
ATOM 2351 C CA . SER A 1 300 ? -7.344 -30.476 0.189 1.00 21.46 328 SER A CA 1
ATOM 2352 C C . SER A 1 300 ? -7.553 -30.151 1.666 1.00 21.25 328 SER A C 1
ATOM 2353 O O . SER A 1 300 ? -6.587 -30.041 2.427 1.00 21.17 328 SER A O 1
ATOM 2356 N N . ARG A 1 301 ? -8.797 -29.906 2.079 1.00 19.05 329 ARG A N 1
ATOM 2357 C CA . ARG A 1 301 ? -8.990 -29.438 3.452 1.00 22.56 329 ARG A CA 1
ATOM 2358 C C . ARG A 1 301 ? -8.622 -30.519 4.457 1.00 23.32 329 ARG A C 1
ATOM 2359 O O . ARG A 1 301 ? -8.067 -30.224 5.523 1.00 23.70 329 ARG A O 1
ATOM 2367 N N . LYS A 1 302 ? -8.901 -31.776 4.126 1.00 22.41 330 LYS A N 1
ATOM 2368 C CA . LYS A 1 302 ? -8.557 -32.872 5.026 1.00 22.33 330 LYS A CA 1
ATOM 2369 C C . LYS A 1 302 ? -7.051 -33.081 5.065 1.00 25.37 330 LYS A C 1
ATOM 2370 O O . LYS A 1 302 ? -6.456 -33.236 6.140 1.00 24.27 330 LYS A O 1
ATOM 2376 N N . LEU A 1 303 ? -6.409 -33.078 3.896 1.00 21.52 331 LEU A N 1
ATOM 2377 C CA . LEU A 1 303 ? -4.981 -33.370 3.849 1.00 25.00 331 LEU A CA 1
ATOM 2378 C C . LEU A 1 303 ? -4.192 -32.370 4.677 1.00 26.16 331 LEU A C 1
ATOM 2379 O O . LEU A 1 303 ? -3.244 -32.745 5.379 1.00 25.58 331 LEU A O 1
ATOM 2384 N N . TRP A 1 304 ? -4.567 -31.091 4.608 1.00 22.15 332 TRP A N 1
ATOM 2385 C CA . TRP A 1 304 ? -3.804 -30.023 5.237 1.00 24.36 332 TRP A CA 1
ATOM 2386 C C . TRP A 1 304 ? -4.335 -29.643 6.614 1.00 23.92 332 TRP A C 1
ATOM 2387 O O . TRP A 1 304 ? -3.885 -28.643 7.170 1.00 24.19 332 TRP A O 1
ATOM 2398 N N . LYS A 1 305 ? -5.259 -30.433 7.174 1.00 23.01 333 LYS A N 1
ATOM 2399 C CA . LYS A 1 305 ? -5.994 -30.024 8.370 1.00 27.77 333 LYS A CA 1
ATOM 2400 C C . LYS A 1 305 ? -5.065 -29.791 9.556 1.00 26.63 333 LYS A C 1
ATOM 2401 O O . LYS A 1 305 ? -5.289 -28.877 10.356 1.00 28.66 333 LYS A O 1
ATOM 2407 N N . LYS A 1 306 ? -4.021 -30.608 9.693 1.00 28.28 334 LYS A N 1
ATOM 2408 C CA . LYS A 1 306 ? -3.114 -30.436 10.825 1.00 30.82 334 LYS A CA 1
ATOM 2409 C C . LYS A 1 306 ? -2.246 -29.202 10.647 1.00 28.31 334 LYS A C 1
ATOM 2410 O O . LYS A 1 306 ? -1.924 -28.518 11.623 1.00 30.44 334 LYS A O 1
ATOM 2416 N N . VAL A 1 307 ? -1.866 -28.894 9.408 1.00 27.76 335 VAL A N 1
ATOM 2417 C CA . VAL A 1 307 ? -1.095 -27.683 9.151 1.00 27.02 335 VAL A CA 1
ATOM 2418 C C . VAL A 1 307 ? -1.950 -26.452 9.407 1.00 27.42 335 VAL A C 1
ATOM 2419 O O . VAL A 1 307 ? -1.528 -25.520 10.102 1.00 27.79 335 VAL A O 1
ATOM 2423 N N . THR A 1 308 ? -3.162 -26.418 8.836 1.00 25.36 336 THR A N 1
ATOM 2424 C CA . THR A 1 308 ? -3.990 -25.227 8.985 1.00 26.78 336 THR A CA 1
ATOM 2425 C C . THR A 1 308 ? -4.444 -25.041 10.426 1.00 29.65 336 THR A C 1
ATOM 2426 O O . THR A 1 308 ? -4.601 -23.902 10.871 1.00 29.41 336 THR A O 1
ATOM 2430 N N . ASP A 1 309 ? -4.644 -26.133 11.171 1.00 30.43 337 ASP A N 1
ATOM 2431 C CA . ASP A 1 309 ? -4.938 -26.006 12.600 1.00 32.67 337 ASP A CA 1
ATOM 2432 C C . ASP A 1 309 ? -3.791 -25.330 13.346 1.00 33.37 337 ASP A C 1
ATOM 2433 O O . ASP A 1 309 ? -4.016 -24.455 14.189 1.00 34.82 337 ASP A O 1
ATOM 2438 N N . ALA A 1 310 ? -2.554 -25.722 13.046 1.00 30.30 338 ALA A N 1
ATOM 2439 C CA . ALA A 1 310 ? -1.409 -25.088 13.689 1.00 29.79 338 ALA A CA 1
ATOM 2440 C C . ALA A 1 310 ? -1.236 -23.649 13.222 1.00 32.24 338 ALA A C 1
ATOM 2441 O O . ALA A 1 310 ? -0.862 -22.777 14.019 1.00 36.40 338 ALA A O 1
ATOM 2443 N N . LEU A 1 311 ? -1.482 -23.377 11.932 1.00 28.63 339 LEU A N 1
ATOM 2444 C CA . LEU A 1 311 ? -1.463 -21.989 11.462 1.00 33.17 339 LEU A CA 1
ATOM 2445 C C . LEU A 1 311 ? -2.490 -21.145 12.206 1.00 33.88 339 LEU A C 1
ATOM 2446 O O . LEU A 1 311 ? -2.214 -19.998 12.572 1.00 38.18 339 LEU A O 1
ATOM 2451 N N . ALA A 1 312 ? -3.683 -21.698 12.442 1.00 32.38 340 ALA A N 1
ATOM 2452 C CA . ALA A 1 312 ? -4.747 -20.931 13.080 1.00 33.75 340 ALA A CA 1
ATOM 2453 C C . ALA A 1 312 ? -4.417 -20.555 14.521 1.00 39.48 340 ALA A C 1
ATOM 2454 O O . ALA A 1 312 ? -4.965 -19.571 15.027 1.00 46.45 340 ALA A O 1
ATOM 2456 N N . VAL A 1 313 ? -3.547 -21.309 15.191 1.00 38.28 341 VAL A N 1
ATOM 2457 C CA . VAL A 1 313 ? -3.111 -20.971 16.542 1.00 40.68 341 VAL A CA 1
ATOM 2458 C C . VAL A 1 313 ? -1.717 -20.356 16.549 1.00 38.74 341 VAL A C 1
ATOM 2459 O O . VAL A 1 313 ? -1.128 -20.190 17.616 1.00 44.77 341 VAL A O 1
ATOM 2463 N N . ARG A 1 314 ? -1.173 -20.023 15.378 1.00 36.88 342 ARG A N 1
ATOM 2464 C CA . ARG A 1 314 ? 0.147 -19.402 15.258 1.00 43.28 342 ARG A CA 1
ATOM 2465 C C . ARG A 1 314 ? 1.252 -20.278 15.848 1.00 41.34 342 ARG A C 1
ATOM 2466 O O . ARG A 1 314 ? 2.234 -19.770 16.396 1.00 44.55 342 ARG A O 1
ATOM 2474 N N . ASN A 1 315 ? 1.126 -21.597 15.745 1.00 36.51 343 ASN A N 1
ATOM 2475 C CA . ASN A 1 315 ? 2.174 -22.502 16.224 1.00 35.76 343 ASN A CA 1
ATOM 2476 C C . ASN A 1 315 ? 3.008 -22.925 15.015 1.00 38.31 343 ASN A C 1
ATOM 2477 O O . ASN A 1 315 ? 2.774 -23.971 14.404 1.00 36.16 343 ASN A O 1
ATOM 2482 N N . HIS A 1 316 ? 4.018 -22.131 14.696 1.00 34.98 344 HIS A N 1
ATOM 2483 C CA . HIS A 1 316 ? 4.726 -22.367 13.447 1.00 35.76 344 HIS A CA 1
ATOM 2484 C C . HIS A 1 316 ? 5.730 -23.513 13.503 1.00 36.36 344 HIS A C 1
ATOM 2485 O O . HIS A 1 316 ? 5.999 -24.114 12.457 1.00 35.23 344 HIS A O 1
ATOM 2492 N N . PRO A 1 317 ? 6.306 -23.860 14.662 1.00 35.49 345 PRO A N 1
ATOM 2493 C CA . PRO A 1 317 ? 7.038 -25.140 14.727 1.00 32.77 345 PRO A CA 1
ATOM 2494 C C . PRO A 1 317 ? 6.194 -26.341 14.347 1.00 29.98 345 PRO A C 1
ATOM 2495 O O . PRO A 1 317 ? 6.648 -27.199 13.576 1.00 29.73 345 PRO A O 1
ATOM 2499 N N . VAL A 1 318 ? 4.971 -26.429 14.861 1.00 29.61 346 VAL A N 1
ATOM 2500 C CA . VAL A 1 318 ? 4.137 -27.580 14.544 1.00 32.54 346 VAL A CA 1
ATOM 2501 C C . VAL A 1 318 ? 3.712 -27.547 13.077 1.00 31.39 346 VAL A C 1
ATOM 2502 O O . VAL A 1 318 ? 3.765 -28.569 12.383 1.00 29.88 346 VAL A O 1
ATOM 2506 N N . ALA A 1 319 ? 3.293 -26.377 12.580 1.00 30.37 347 ALA A N 1
ATOM 2507 C CA . ALA A 1 319 ? 2.918 -26.267 11.171 1.00 31.10 347 ALA A CA 1
ATOM 2508 C C . ALA A 1 319 ? 4.067 -26.669 10.262 1.00 27.36 347 ALA A C 1
ATOM 2509 O O . ALA A 1 319 ? 3.861 -27.372 9.267 1.00 27.11 347 ALA A O 1
ATOM 2511 N N . THR A 1 320 ? 5.289 -26.243 10.595 1.00 23.85 348 THR A N 1
ATOM 2512 C CA . THR A 1 320 ? 6.456 -26.603 9.795 1.00 28.49 348 THR A CA 1
ATOM 2513 C C . THR A 1 320 ? 6.700 -28.111 9.790 1.00 27.21 348 THR A C 1
ATOM 2514 O O . THR A 1 320 ? 6.984 -28.700 8.739 1.00 29.12 348 THR A O 1
ATOM 2518 N N . GLU A 1 321 ? 6.609 -28.752 10.956 1.00 29.20 349 GLU A N 1
ATOM 2519 C CA . GLU A 1 321 ? 6.822 -30.194 11.030 1.00 28.22 349 GLU A CA 1
ATOM 2520 C C . GLU A 1 321 ? 5.725 -30.962 10.298 1.00 28.38 349 GLU A C 1
ATOM 2521 O O . GLU A 1 321 ? 6.013 -31.922 9.574 1.00 28.85 349 GLU A O 1
ATOM 2527 N N . GLU A 1 322 ? 4.465 -30.558 10.474 1.00 28.26 350 GLU A N 1
ATOM 2528 C CA . GLU A 1 322 ? 3.364 -31.240 9.793 1.00 29.62 350 GLU A CA 1
ATOM 2529 C C . GLU A 1 322 ? 3.484 -31.101 8.279 1.00 27.49 350 GLU A C 1
ATOM 2530 O O . GLU A 1 322 ? 3.228 -32.056 7.534 1.00 26.67 350 GLU A O 1
ATOM 2536 N N . LYS A 1 323 ? 3.875 -29.918 7.808 1.00 24.80 351 LYS A N 1
ATOM 2537 C CA . LYS A 1 323 ? 4.039 -29.720 6.373 1.00 23.68 351 LYS A CA 1
ATOM 2538 C C . LYS A 1 323 ? 5.212 -30.527 5.835 1.00 27.88 351 LYS A C 1
ATOM 2539 O O . LYS A 1 323 ? 5.141 -31.067 4.727 1.00 23.72 351 LYS A O 1
ATOM 2545 N N . PHE A 1 324 ? 6.310 -30.605 6.595 1.00 25.43 352 PHE A N 1
ATOM 2546 C CA . PHE A 1 324 ? 7.434 -31.412 6.143 1.00 25.40 352 PHE A CA 1
ATOM 2547 C C . PHE A 1 324 ? 7.038 -32.880 6.016 1.00 26.32 352 PHE A C 1
ATOM 2548 O O . PHE A 1 324 ? 7.422 -33.545 5.048 1.00 28.96 352 PHE A O 1
ATOM 2556 N N . GLN A 1 325 ? 6.253 -33.400 6.965 1.00 26.11 353 GLN A N 1
ATOM 2557 C CA . GLN A 1 325 ? 5.839 -34.802 6.875 1.00 30.85 353 GLN A CA 1
ATOM 2558 C C . GLN A 1 325 ? 5.066 -35.071 5.592 1.00 28.31 353 GLN A C 1
ATOM 2559 O O . GLN A 1 325 ? 5.249 -36.112 4.948 1.00 24.57 353 GLN A O 1
ATOM 2565 N N . ILE A 1 326 ? 4.179 -34.152 5.219 1.00 24.56 354 ILE A N 1
ATOM 2566 C CA . ILE A 1 326 ? 3.372 -34.334 4.014 1.00 24.15 354 ILE A CA 1
ATOM 2567 C C . ILE A 1 326 ? 4.252 -34.278 2.775 1.00 24.48 354 ILE A C 1
ATOM 2568 O O . ILE A 1 326 ? 4.154 -35.123 1.877 1.00 24.18 354 ILE A O 1
ATOM 2573 N N . GLU A 1 327 ? 5.131 -33.287 2.710 1.00 24.57 355 GLU A N 1
ATOM 2574 C CA . GLU A 1 327 ? 5.958 -33.135 1.525 1.00 24.30 355 GLU A CA 1
ATOM 2575 C C . GLU A 1 327 ? 7.064 -34.181 1.466 1.00 26.79 355 GLU A C 1
ATOM 2576 O O . GLU A 1 327 ? 7.449 -34.606 0.372 1.00 23.45 355 GLU A O 1
ATOM 2582 N N . ASP A 1 328 ? 7.564 -34.623 2.618 1.00 23.97 356 ASP A N 1
ATOM 2583 C CA . ASP A 1 328 ? 8.510 -35.736 2.619 1.00 28.48 356 ASP A CA 1
ATOM 2584 C C . ASP A 1 328 ? 7.855 -37.018 2.117 1.00 27.19 356 ASP A C 1
ATOM 2585 O O . ASP A 1 328 ? 8.463 -37.774 1.347 1.00 26.37 356 ASP A O 1
ATOM 2590 N N . HIS A 1 329 ? 6.613 -37.279 2.538 1.00 26.29 357 HIS A N 1
ATOM 2591 C CA . HIS A 1 329 ? 5.896 -38.448 2.032 1.00 24.68 357 HIS A CA 1
ATOM 2592 C C . HIS A 1 329 ? 5.748 -38.389 0.516 1.00 24.81 357 HIS A C 1
ATOM 2593 O O . HIS A 1 329 ? 5.916 -39.403 -0.174 1.00 22.05 357 HIS A O 1
ATOM 2600 N N . GLN A 1 330 ? 5.448 -37.205 -0.029 1.00 22.52 358 GLN A N 1
ATOM 2601 C CA . GLN A 1 330 ? 5.363 -37.075 -1.485 1.00 25.22 358 GLN A CA 1
ATOM 2602 C C . GLN A 1 330 ? 6.704 -37.347 -2.163 1.00 22.77 358 GLN A C 1
ATOM 2603 O O . GLN A 1 330 ? 6.749 -37.939 -3.250 1.00 21.14 358 GLN A O 1
ATOM 2609 N N . ARG A 1 331 ? 7.806 -36.881 -1.572 1.00 20.76 359 ARG A N 1
ATOM 2610 C CA . ARG A 1 331 ? 9.104 -37.169 -2.170 1.00 24.15 359 ARG A CA 1
ATOM 2611 C C . ARG A 1 331 ? 9.377 -38.669 -2.173 1.00 23.42 359 ARG A C 1
ATOM 2612 O O . ARG A 1 331 ? 9.974 -39.200 -3.120 1.00 23.43 359 ARG A O 1
ATOM 2620 N N . GLN A 1 332 ? 8.931 -39.372 -1.129 1.00 23.64 360 GLN A N 1
ATOM 2621 C CA . GLN A 1 332 ? 9.095 -40.824 -1.098 1.00 24.66 360 GLN A CA 1
ATOM 2622 C C . GLN A 1 332 ? 8.211 -41.495 -2.140 1.00 25.22 360 GLN A C 1
ATOM 2623 O O . GLN A 1 332 ? 8.642 -42.441 -2.807 1.00 23.79 360 GLN A O 1
ATOM 2629 N N . LEU A 1 333 ? 6.972 -41.023 -2.300 1.00 24.68 361 LEU A N 1
ATOM 2630 C CA . LEU A 1 333 ? 6.116 -41.596 -3.334 1.00 22.68 361 LEU A CA 1
ATOM 2631 C C . LEU A 1 333 ? 6.724 -41.392 -4.715 1.00 25.42 361 LEU A C 1
ATOM 2632 O O . LEU A 1 333 ? 6.662 -42.288 -5.565 1.00 24.41 361 LEU A O 1
ATOM 2637 N N . ALA A 1 334 ? 7.321 -40.221 -4.959 1.00 23.25 362 ALA A N 1
ATOM 2638 C CA . ALA A 1 334 ? 7.921 -39.977 -6.267 1.00 24.46 362 ALA A CA 1
ATOM 2639 C C . ALA A 1 334 ? 9.095 -40.915 -6.507 1.00 26.51 362 ALA A C 1
ATOM 2640 O O . ALA A 1 334 ? 9.288 -41.416 -7.621 1.00 24.80 362 ALA A O 1
ATOM 2642 N N . LYS A 1 335 ? 9.898 -41.153 -5.472 1.00 24.29 363 LYS A N 1
ATOM 2643 C CA . LYS A 1 335 ? 10.988 -42.119 -5.589 1.00 26.17 363 LYS A CA 1
ATOM 2644 C C . LYS A 1 335 ? 10.452 -43.509 -5.911 1.00 28.07 363 LYS A C 1
ATOM 2645 O O . LYS A 1 335 ? 11.030 -44.239 -6.732 1.00 29.67 363 LYS A O 1
ATOM 2651 N N . LYS A 1 336 ? 9.335 -43.891 -5.289 1.00 26.23 364 LYS A N 1
ATOM 2652 C CA . LYS A 1 336 ? 8.776 -45.210 -5.557 1.00 27.98 364 LYS A CA 1
ATOM 2653 C C . LYS A 1 336 ? 8.305 -45.334 -6.999 1.00 32.78 364 LYS A C 1
ATOM 2654 O O . LYS A 1 336 ? 8.434 -46.407 -7.593 1.00 31.30 364 LYS A O 1
ATOM 2660 N N . ARG A 1 337 ? 7.774 -44.248 -7.579 1.00 28.08 365 ARG A N 1
ATOM 2661 C CA . ARG A 1 337 ? 7.406 -44.260 -8.993 1.00 29.42 365 ARG A CA 1
ATOM 2662 C C . ARG A 1 337 ? 8.614 -44.527 -9.882 1.00 31.38 365 ARG A C 1
ATOM 2663 O O . ARG A 1 337 ? 8.518 -45.293 -10.848 1.00 33.37 365 ARG A O 1
ATOM 2671 N N . ILE A 1 338 ? 9.747 -43.880 -9.591 1.00 30.65 366 ILE A N 1
ATOM 2672 C CA . ILE A 1 338 ? 10.956 -44.111 -10.379 1.00 33.08 366 ILE A CA 1
ATOM 2673 C C . ILE A 1 338 ? 11.388 -45.566 -10.260 1.00 33.93 366 ILE A C 1
ATOM 2674 O O . ILE A 1 338 ? 11.775 -46.200 -11.252 1.00 33.67 366 ILE A O 1
ATOM 2679 N N . GLU A 1 339 ? 11.315 -46.120 -9.045 1.00 32.42 367 GLU A N 1
ATOM 2680 C CA . GLU A 1 339 ? 11.688 -47.516 -8.823 1.00 33.51 367 GLU A CA 1
ATOM 2681 C C . GLU A 1 339 ? 10.779 -48.476 -9.580 1.00 37.35 367 GLU A C 1
ATOM 2682 O O . GLU A 1 339 ? 11.242 -49.497 -10.101 1.00 37.91 367 GLU A O 1
ATOM 2688 N N . ASP A 1 340 ? 9.478 -48.195 -9.616 1.00 36.11 368 ASP A N 1
ATOM 2689 C CA . ASP A 1 340 ? 8.563 -49.034 -10.376 1.00 38.47 368 ASP A CA 1
ATOM 2690 C C . ASP A 1 340 ? 8.580 -48.730 -11.871 1.00 38.81 368 ASP A C 1
ATOM 2691 O O . ASP A 1 340 ? 7.931 -49.448 -12.640 1.00 44.67 368 ASP A O 1
ATOM 2696 N N . GLY A 1 341 ? 9.300 -47.700 -12.305 1.00 37.22 369 GLY A N 1
ATOM 2697 C CA . GLY A 1 341 ? 9.345 -47.365 -13.715 1.00 39.34 369 GLY A CA 1
ATOM 2698 C C . GLY A 1 341 ? 8.046 -46.824 -14.264 1.00 40.41 369 GLY A C 1
ATOM 2699 O O . GLY A 1 341 ? 7.766 -46.989 -15.454 1.00 39.06 369 GLY A O 1
ATOM 2700 N N . VAL A 1 342 ? 7.230 -46.198 -13.423 1.00 34.48 370 VAL A N 1
ATOM 2701 C CA . VAL A 1 342 ? 5.949 -45.652 -13.838 1.00 37.16 370 VAL A CA 1
ATOM 2702 C C . VAL A 1 342 ? 5.974 -44.146 -13.598 1.00 38.15 370 VAL A C 1
ATOM 2703 O O . VAL A 1 342 ? 6.908 -43.599 -13.010 1.00 33.08 370 VAL A O 1
ATOM 2707 N N . GLU A 1 343 ? 4.940 -43.471 -14.081 1.00 31.16 371 GLU A N 1
ATOM 2708 C CA . GLU A 1 343 ? 4.800 -42.054 -13.798 1.00 33.85 371 GLU A CA 1
ATOM 2709 C C . GLU A 1 343 ? 3.378 -41.785 -13.337 1.00 31.26 371 GLU A C 1
ATOM 2710 O O . GLU A 1 343 ? 2.473 -42.605 -13.524 1.00 29.89 371 GLU A O 1
ATOM 2716 N N . PHE A 1 344 ? 3.204 -40.629 -12.709 1.00 28.72 372 PHE A N 1
ATOM 2717 C CA . PHE A 1 344 ? 1.899 -40.252 -12.192 1.00 26.44 372 PHE A CA 1
ATOM 2718 C C . PHE A 1 344 ? 0.972 -39.889 -13.342 1.00 26.67 372 PHE A C 1
ATOM 2719 O O . PHE A 1 344 ? 1.388 -39.255 -14.314 1.00 24.99 372 PHE A O 1
ATOM 2727 N N . HIS A 1 345 ? -0.289 -40.311 -13.240 1.00 23.77 373 HIS A N 1
ATOM 2728 C CA . HIS A 1 345 ? -1.324 -39.799 -14.122 1.00 24.58 373 HIS A CA 1
ATOM 2729 C C . HIS A 1 345 ? -2.514 -39.347 -13.290 1.00 21.99 373 HIS A C 1
ATOM 2730 O O . HIS A 1 345 ? -2.886 -40.024 -12.325 1.00 22.13 373 HIS A O 1
ATOM 2737 N N . PRO A 1 346 ? -3.117 -38.210 -13.630 1.00 19.69 374 PRO A N 1
ATOM 2738 C CA . PRO A 1 346 ? -4.229 -37.689 -12.827 1.00 19.55 374 PRO A CA 1
ATOM 2739 C C . PRO A 1 346 ? -5.431 -38.622 -12.814 1.00 21.27 374 PRO A C 1
ATOM 2740 O O . PRO A 1 346 ? -5.695 -39.352 -13.773 1.00 21.12 374 PRO A O 1
ATOM 2744 N N . LYS A 1 347 ? -6.198 -38.525 -11.723 1.00 18.56 375 LYS A N 1
ATOM 2745 C CA . LYS A 1 347 ? -7.410 -39.325 -11.535 1.00 20.75 375 LYS A CA 1
ATOM 2746 C C . LYS A 1 347 ? -8.599 -38.735 -12.284 1.00 22.58 375 LYS A C 1
ATOM 2747 O O . LYS A 1 347 ? -9.467 -39.468 -12.782 1.00 19.88 375 LYS A O 1
ATOM 2753 N N . LEU A 1 348 ? -8.672 -37.418 -12.343 1.00 18.51 376 LEU A N 1
ATOM 2754 C CA . LEU A 1 348 ? -9.889 -36.754 -12.776 1.00 20.26 376 LEU A CA 1
ATOM 2755 C C . LEU A 1 348 ? -9.751 -35.968 -14.067 1.00 20.72 376 LEU A C 1
ATOM 2756 O O . LEU A 1 348 ? -10.774 -35.546 -14.616 1.00 20.91 376 LEU A O 1
ATOM 2761 N N . PHE A 1 349 ? -8.538 -35.759 -14.570 1.00 19.62 377 PHE A N 1
ATOM 2762 C CA . PHE A 1 349 ? -8.308 -34.942 -15.752 1.00 21.75 377 PHE A CA 1
ATOM 2763 C C . PHE A 1 349 ? -7.494 -35.721 -16.771 1.00 19.76 377 PHE A C 1
ATOM 2764 O O . PHE A 1 349 ? -6.522 -36.395 -16.417 1.00 21.26 377 PHE A O 1
ATOM 2772 N N . ARG A 1 350 ? -7.899 -35.630 -18.027 1.00 20.20 378 ARG A N 1
ATOM 2773 C CA . ARG A 1 350 ? -7.207 -36.288 -19.132 1.00 23.69 378 ARG A CA 1
ATOM 2774 C C . ARG A 1 350 ? -6.372 -35.263 -19.886 1.00 25.36 378 ARG A C 1
ATOM 2775 O O . ARG A 1 350 ? -6.753 -34.095 -20.004 1.00 19.47 378 ARG A O 1
ATOM 2783 N N . ARG A 1 351 ? -5.239 -35.712 -20.420 1.00 24.17 379 ARG A N 1
ATOM 2784 C CA . ARG A 1 351 ? -4.405 -34.823 -21.223 1.00 23.30 379 ARG A CA 1
ATOM 2785 C C . ARG A 1 351 ? -5.164 -34.353 -22.460 1.00 26.63 379 ARG A C 1
ATOM 2786 O O . ARG A 1 351 ? -5.778 -35.151 -23.175 1.00 24.03 379 ARG A O 1
ATOM 2794 N N . SER A 1 352 ? -5.140 -33.046 -22.704 1.00 23.37 380 SER A N 1
ATOM 2795 C CA . SER A 1 352 ? -5.833 -32.508 -23.863 1.00 26.42 380 SER A CA 1
ATOM 2796 C C . SER A 1 352 ? -5.152 -32.946 -25.154 1.00 29.71 380 SER A C 1
ATOM 2797 O O . SER A 1 352 ? -3.993 -33.358 -25.171 1.00 26.52 380 SER A O 1
ATOM 2800 N N . LYS A 1 353 ? -5.894 -32.837 -26.247 1.00 30.56 381 LYS A N 1
ATOM 2801 C CA . LYS A 1 353 ? -5.334 -33.063 -27.562 1.00 35.74 381 LYS A CA 1
ATOM 2802 C C . LYS A 1 353 ? -4.364 -31.931 -27.907 1.00 31.58 381 LYS A C 1
ATOM 2803 O O . LYS A 1 353 ? -4.481 -30.825 -27.377 1.00 30.24 381 LYS A O 1
ATOM 2809 N N . PRO A 1 354 ? -3.389 -32.190 -28.783 1.00 35.76 382 PRO A N 1
ATOM 2810 C CA . PRO A 1 354 ? -2.465 -31.126 -29.198 1.00 34.96 382 PRO A CA 1
ATOM 2811 C C . PRO A 1 354 ? -3.206 -29.941 -29.802 1.00 33.43 382 PRO A C 1
ATOM 2812 O O . PRO A 1 354 ? -4.267 -30.087 -30.411 1.00 34.48 382 PRO A O 1
ATOM 2816 N N . GLY A 1 355 ? -2.639 -28.753 -29.617 1.00 34.17 383 GLY A N 1
ATOM 2817 C CA . GLY A 1 355 ? -3.173 -27.563 -30.245 1.00 34.75 383 GLY A CA 1
ATOM 2818 C C . GLY A 1 355 ? -4.282 -26.866 -29.490 1.00 33.17 383 GLY A C 1
ATOM 2819 O O . GLY A 1 355 ? -4.739 -25.808 -29.940 1.00 36.23 383 GLY A O 1
ATOM 2820 N N . GLU A 1 356 ? -4.738 -27.416 -28.370 1.00 35.59 384 GLU A N 1
ATOM 2821 C CA . GLU A 1 356 ? -5.814 -26.799 -27.611 1.00 35.03 384 GLU A CA 1
ATOM 2822 C C . GLU A 1 356 ? -5.256 -25.834 -26.571 1.00 35.36 384 GLU A C 1
ATOM 2823 O O . GLU A 1 356 ? -4.062 -25.812 -26.272 1.00 36.88 384 GLU A O 1
ATOM 2829 N N . ASP A 1 357 ? -6.157 -25.044 -25.991 1.00 33.76 385 ASP A N 1
ATOM 2830 C CA . ASP A 1 357 ? -5.738 -23.970 -25.097 1.00 34.92 385 ASP A CA 1
ATOM 2831 C C . ASP A 1 357 ? -5.226 -24.492 -23.764 1.00 34.93 385 ASP A C 1
ATOM 2832 O O . ASP A 1 357 ? -4.387 -23.838 -23.134 1.00 32.77 385 ASP A O 1
ATOM 2837 N N . LEU A 1 358 ? -5.697 -25.663 -23.335 1.00 27.13 386 LEU A N 1
ATOM 2838 C CA . LEU A 1 358 ? -5.473 -26.166 -21.985 1.00 26.80 386 LEU A CA 1
ATOM 2839 C C . LEU A 1 358 ? -4.704 -27.475 -22.034 1.00 28.20 386 LEU A C 1
ATOM 2840 O O . LEU A 1 358 ? -4.898 -28.280 -22.946 1.00 28.73 386 LEU A O 1
ATOM 2845 N N . ASP A 1 359 ? -3.843 -27.677 -21.036 1.00 24.49 387 ASP A N 1
ATOM 2846 C CA . ASP A 1 359 ? -3.073 -28.914 -20.899 1.00 29.55 387 ASP A CA 1
ATOM 2847 C C . ASP A 1 359 ? -3.948 -30.112 -20.535 1.00 27.09 387 ASP A C 1
ATOM 2848 O O . ASP A 1 359 ? -3.659 -31.244 -20.946 1.00 24.48 387 ASP A O 1
ATOM 2853 N N . TYR A 1 360 ? -4.987 -29.891 -19.738 1.00 23.11 388 TYR A N 1
ATOM 2854 C CA . TYR A 1 360 ? -5.819 -30.955 -19.186 1.00 23.49 388 TYR A CA 1
ATOM 2855 C C . TYR A 1 360 ? -7.276 -30.535 -19.289 1.00 23.19 388 TYR A C 1
ATOM 2856 O O . TYR A 1 360 ? -7.584 -29.345 -19.245 1.00 23.64 388 TYR A O 1
ATOM 2865 N N . CYS A 1 361 ? -8.167 -31.521 -19.428 1.00 21.36 389 CYS A N 1
ATOM 2866 C CA . CYS A 1 361 ? -9.606 -31.305 -19.341 1.00 21.87 389 CYS A CA 1
ATOM 2867 C C . CYS A 1 361 ? -10.222 -32.427 -18.511 1.00 21.34 389 CYS A C 1
ATOM 2868 O O . CYS A 1 361 ? -9.678 -33.531 -18.441 1.00 22.46 389 CYS A O 1
ATOM 2871 N N . ILE A 1 362 ? -11.348 -32.129 -17.856 1.00 20.69 390 ILE A N 1
ATOM 2872 C CA . ILE A 1 362 ? -12.003 -33.141 -17.025 1.00 21.11 390 ILE A CA 1
ATOM 2873 C C . ILE A 1 362 ? -12.292 -34.377 -17.875 1.00 22.15 390 ILE A C 1
ATOM 2874 O O . ILE A 1 362 ? -12.586 -34.277 -19.074 1.00 22.22 390 ILE A O 1
ATOM 2879 N N . TYR A 1 363 ? -12.150 -35.562 -17.276 1.00 21.20 391 TYR A N 1
ATOM 2880 C CA . TYR A 1 363 ? -12.167 -36.766 -18.099 1.00 24.88 391 TYR A CA 1
ATOM 2881 C C . TYR A 1 363 ? -13.553 -37.091 -18.622 1.00 27.47 391 TYR A C 1
ATOM 2882 O O . TYR A 1 363 ? -13.669 -37.780 -19.643 1.00 27.62 391 TYR A O 1
ATOM 2891 N N . LYS A 1 364 ? -14.594 -36.618 -17.943 1.00 23.80 392 LYS A N 1
ATOM 2892 C CA . LYS A 1 364 ? -15.957 -37.061 -18.212 1.00 27.97 392 LYS A CA 1
ATOM 2893 C C . LYS A 1 364 ? -16.483 -36.398 -19.479 1.00 32.23 392 LYS A C 1
ATOM 2894 O O . LYS A 1 364 ? -16.306 -35.195 -19.683 1.00 28.92 392 LYS A O 1
ATOM 2900 N N . ASN A 1 365 ? -17.121 -37.184 -20.336 1.00 35.25 393 ASN A N 1
ATOM 2901 C CA . ASN A 1 365 ? -17.769 -36.635 -21.519 1.00 37.47 393 ASN A CA 1
ATOM 2902 C C . ASN A 1 365 ? -19.098 -36.011 -21.107 1.00 34.98 393 ASN A C 1
ATOM 2903 O O . ASN A 1 365 ? -19.944 -36.676 -20.503 1.00 35.17 393 ASN A O 1
ATOM 2908 N N . ILE A 1 366 ? -19.266 -34.725 -21.387 1.00 31.85 394 ILE A N 1
ATOM 2909 C CA . ILE A 1 366 ? -20.512 -34.040 -21.057 1.00 31.75 394 ILE A CA 1
ATOM 2910 C C . ILE A 1 366 ? -21.007 -33.391 -22.344 1.00 32.20 394 ILE A C 1
ATOM 2911 O O . ILE A 1 366 ? -20.511 -32.324 -22.729 1.00 29.20 394 ILE A O 1
ATOM 2916 N N . PRO A 1 367 ? -21.940 -34.025 -23.059 1.00 31.21 395 PRO A N 1
ATOM 2917 C CA . PRO A 1 367 ? -22.403 -33.469 -24.337 1.00 30.60 395 PRO A CA 1
ATOM 2918 C C . PRO A 1 367 ? -23.012 -32.087 -24.158 1.00 28.91 395 PRO A C 1
ATOM 2919 O O . PRO A 1 367 ? -23.744 -31.825 -23.199 1.00 26.94 395 PRO A O 1
ATOM 2923 N N . VAL A 1 368 ? -22.705 -31.208 -25.114 1.00 29.71 396 VAL A N 1
ATOM 2924 C CA . VAL A 1 368 ? -22.943 -29.781 -24.936 1.00 31.92 396 VAL A CA 1
ATOM 2925 C C . VAL A 1 368 ? -24.435 -29.478 -24.845 1.00 29.01 396 VAL A C 1
ATOM 2926 O O . VAL A 1 368 ? -24.855 -28.615 -24.067 1.00 26.78 396 VAL A O 1
ATOM 2930 N N . ASP A 1 369 ? -25.260 -30.182 -25.619 1.00 30.97 397 ASP A N 1
ATOM 2931 C CA . ASP A 1 369 ? -26.681 -29.856 -25.701 1.00 34.39 397 ASP A CA 1
ATOM 2932 C C . ASP A 1 369 ? -27.595 -30.862 -25.014 1.00 32.66 397 ASP A C 1
ATOM 2933 O O . ASP A 1 369 ? -28.820 -30.752 -25.151 1.00 28.64 397 ASP A O 1
ATOM 2938 N N . GLU A 1 370 ? -27.061 -31.833 -24.286 1.00 30.39 398 GLU A N 1
ATOM 2939 C CA . GLU A 1 370 ? -27.975 -32.751 -23.622 1.00 32.03 398 GLU A CA 1
ATOM 2940 C C . GLU A 1 370 ? -28.660 -32.056 -22.442 1.00 29.44 398 GLU A C 1
ATOM 2941 O O . GLU A 1 370 ? -28.192 -31.034 -21.932 1.00 28.44 398 GLU A O 1
ATOM 2947 N N . ASP A 1 371 ? -29.806 -32.612 -22.038 1.00 25.36 399 ASP A N 1
ATOM 2948 C CA . ASP A 1 371 ? -30.579 -32.175 -20.874 1.00 27.00 399 ASP A CA 1
ATOM 2949 C C . ASP A 1 371 ? -29.666 -31.840 -19.698 1.00 27.53 399 ASP A C 1
ATOM 2950 O O . ASP A 1 371 ? -28.849 -32.676 -19.295 1.00 27.38 399 ASP A O 1
ATOM 2955 N N . PRO A 1 372 ? -29.774 -30.642 -19.123 1.00 24.00 400 PRO A N 1
ATOM 2956 C CA . PRO A 1 372 ? -28.892 -30.296 -17.991 1.00 26.82 400 PRO A CA 1
ATOM 2957 C C . PRO A 1 372 ? -29.015 -31.239 -16.801 1.00 28.48 400 PRO A C 1
ATOM 2958 O O . PRO A 1 372 ? -28.047 -31.395 -16.047 1.00 25.68 400 PRO A O 1
ATOM 2962 N N . GLU A 1 373 ? -30.157 -31.902 -16.611 1.00 28.09 401 GLU A N 1
ATOM 2963 C CA . GLU A 1 373 ? -30.231 -32.899 -15.549 1.00 25.50 401 GLU A CA 1
ATOM 2964 C C . GLU A 1 373 ? -29.263 -34.046 -15.806 1.00 26.85 401 GLU A C 1
ATOM 2965 O O . GLU A 1 373 ? -28.665 -34.589 -14.866 1.00 26.70 401 GLU A O 1
ATOM 2971 N N . LYS A 1 374 ? -29.107 -34.441 -17.074 1.00 24.38 402 LYS A N 1
ATOM 2972 C CA . LYS A 1 374 ? -28.130 -35.464 -17.421 1.00 26.11 402 LYS A CA 1
ATOM 2973 C C . LYS A 1 374 ? -26.700 -34.955 -17.260 1.00 24.86 402 LYS A C 1
ATOM 2974 O O . LYS A 1 374 ? -25.806 -35.729 -16.894 1.00 23.17 402 LYS A O 1
ATOM 2980 N N . GLN A 1 375 ? -26.468 -33.673 -17.543 1.00 24.36 403 GLN A N 1
ATOM 2981 C CA . GLN A 1 375 ? -25.153 -33.077 -17.291 1.00 24.79 403 GLN A CA 1
ATOM 2982 C C . GLN A 1 375 ? -24.810 -33.064 -15.801 1.00 22.70 403 GLN A C 1
ATOM 2983 O O . GLN A 1 375 ? -23.691 -33.418 -15.407 1.00 23.06 403 GLN A O 1
ATOM 2989 N N . ILE A 1 376 ? -25.752 -32.634 -14.956 1.00 21.75 404 ILE A N 1
ATOM 2990 C CA . ILE A 1 376 ? -25.543 -32.674 -13.502 1.00 25.44 404 ILE A CA 1
ATOM 2991 C C . ILE A 1 376 ? -25.220 -34.092 -13.035 1.00 23.28 404 ILE A C 1
ATOM 2992 O O . ILE A 1 376 ? -24.308 -34.312 -12.227 1.00 24.83 404 ILE A O 1
ATOM 2997 N N . ARG A 1 377 ? -25.984 -35.078 -13.512 1.00 23.75 405 ARG A N 1
ATOM 2998 C CA . ARG A 1 377 ? -25.728 -36.456 -13.101 1.00 24.63 405 ARG A CA 1
ATOM 2999 C C . ARG A 1 377 ? -24.317 -36.903 -13.490 1.00 26.74 405 ARG A C 1
ATOM 3000 O O . ARG A 1 377 ? -23.623 -37.563 -12.697 1.00 22.32 405 ARG A O 1
ATOM 3008 N N . SER A 1 378 ? -23.865 -36.534 -14.695 1.00 23.67 406 SER A N 1
ATOM 3009 C CA . SER A 1 378 ? -22.514 -36.895 -15.126 1.00 23.75 406 SER A CA 1
ATOM 3010 C C . SER A 1 378 ? -21.462 -36.222 -14.256 1.00 24.26 406 SER A C 1
ATOM 3011 O O . SER A 1 378 ? -20.451 -36.840 -13.894 1.00 21.65 406 SER A O 1
ATOM 3014 N N . ILE A 1 379 ? -21.675 -34.948 -13.925 1.00 19.83 407 ILE A N 1
ATOM 3015 C CA . ILE A 1 379 ? -20.724 -34.228 -13.067 1.00 23.79 407 ILE A CA 1
ATOM 3016 C C . ILE A 1 379 ? -20.614 -34.906 -11.707 1.00 24.63 407 ILE A C 1
ATOM 3017 O O . ILE A 1 379 ? -19.513 -35.126 -11.189 1.00 21.00 407 ILE A O 1
ATOM 3022 N N . LEU A 1 380 ? -21.758 -35.267 -11.115 1.00 20.26 408 LEU A N 1
ATOM 3023 C CA . LEU A 1 380 ? -21.756 -35.841 -9.779 1.00 22.17 408 LEU A CA 1
ATOM 3024 C C . LEU A 1 380 ? -21.149 -37.233 -9.749 1.00 23.41 408 LEU A C 1
ATOM 3025 O O . LEU A 1 380 ? -20.727 -37.674 -8.673 1.00 23.94 408 LEU A O 1
ATOM 3030 N N . GLN A 1 381 ? -21.072 -37.921 -10.899 1.00 21.95 409 GLN A N 1
ATOM 3031 C CA . GLN A 1 381 ? -20.375 -39.197 -10.997 1.00 21.84 409 GLN A CA 1
ATOM 3032 C C . GLN A 1 381 ? -18.859 -39.055 -10.971 1.00 21.73 409 GLN A C 1
ATOM 3033 O O . GLN A 1 381 ? -18.169 -40.054 -10.746 1.00 24.70 409 GLN A O 1
ATOM 3039 N N . ILE A 1 382 ? -18.320 -37.853 -11.194 1.00 22.05 410 ILE A N 1
ATOM 3040 C CA . ILE A 1 382 ? -16.869 -37.709 -11.308 1.00 19.66 410 ILE A CA 1
ATOM 3041 C C . ILE A 1 382 ? -16.195 -37.873 -9.950 1.00 19.66 410 ILE A C 1
ATOM 3042 O O . ILE A 1 382 ? -15.174 -38.562 -9.828 1.00 22.95 410 ILE A O 1
ATOM 3047 N N . ALA A 1 383 ? -16.711 -37.191 -8.927 1.00 20.26 411 ALA A N 1
ATOM 3048 C CA . ALA A 1 383 ? -16.083 -37.152 -7.613 1.00 25.33 411 ALA A CA 1
ATOM 3049 C C . ALA A 1 383 ? -17.118 -36.688 -6.603 1.00 21.31 411 ALA A C 1
ATOM 3050 O O . ALA A 1 383 ? -18.078 -36.013 -6.983 1.00 26.01 411 ALA A O 1
ATOM 3052 N N . PRO A 1 384 ? -16.974 -37.045 -5.326 1.00 20.03 412 PRO A N 1
ATOM 3053 C CA . PRO A 1 384 ? -17.960 -36.602 -4.327 1.00 22.47 412 PRO A CA 1
ATOM 3054 C C . PRO A 1 384 ? -17.916 -35.091 -4.190 1.00 22.80 412 PRO A C 1
ATOM 3055 O O . PRO A 1 384 ? -16.860 -34.502 -3.930 1.00 24.82 412 PRO A O 1
ATOM 3059 N N . ILE A 1 385 ? -19.063 -34.457 -4.398 1.00 20.20 413 ILE A N 1
ATOM 3060 C CA . ILE A 1 385 ? -19.201 -33.016 -4.287 1.00 20.97 413 ILE A CA 1
ATOM 3061 C C . ILE A 1 385 ? -20.207 -32.632 -3.206 1.00 21.57 413 ILE A C 1
ATOM 3062 O O . ILE A 1 385 ? -19.927 -31.791 -2.355 1.00 22.71 413 ILE A O 1
ATOM 3067 N N . LEU A 1 386 ? -21.389 -33.233 -3.239 1.00 22.04 414 LEU A N 1
ATOM 3068 C CA . LEU A 1 386 ? -22.509 -32.927 -2.353 1.00 24.83 414 LEU A CA 1
ATOM 3069 C C . LEU A 1 386 ? -22.466 -33.786 -1.089 1.00 25.66 414 LEU A C 1
ATOM 3070 O O . LEU A 1 386 ? -21.987 -34.924 -1.121 1.00 24.23 414 LEU A O 1
ATOM 3075 N N . PRO A 1 387 ? -22.954 -33.272 0.044 1.00 27.12 415 PRO A N 1
ATOM 3076 C CA . PRO A 1 387 ? -22.983 -34.083 1.269 1.00 28.50 415 PRO A CA 1
ATOM 3077 C C . PRO A 1 387 ? -23.652 -35.428 1.022 1.00 29.94 415 PRO A C 1
ATOM 3078 O O . PRO A 1 387 ? -24.667 -35.515 0.335 1.00 26.95 415 PRO A O 1
ATOM 3082 N N . GLY A 1 388 ? -23.042 -36.495 1.542 1.00 26.06 416 GLY A N 1
ATOM 3083 C CA . GLY A 1 388 ? -23.586 -37.833 1.429 1.00 28.50 416 GLY A CA 1
ATOM 3084 C C . GLY A 1 388 ? -23.002 -38.675 0.307 1.00 27.86 416 GLY A C 1
ATOM 3085 O O . GLY A 1 388 ? -23.046 -39.906 0.388 1.00 29.69 416 GLY A O 1
ATOM 3086 N N . GLN A 1 389 ? -22.489 -38.051 -0.753 1.00 23.86 417 GLN A N 1
ATOM 3087 C CA . GLN A 1 389 ? -21.853 -38.818 -1.815 1.00 23.15 417 GLN A CA 1
ATOM 3088 C C . GLN A 1 389 ? -20.636 -39.551 -1.279 1.00 23.18 417 GLN A C 1
ATOM 3089 O O . GLN A 1 389 ? -19.898 -39.024 -0.444 1.00 24.09 417 GLN A O 1
ATOM 3095 N N . GLN A 1 390 ? -20.404 -40.763 -1.787 1.00 21.84 418 GLN A N 1
ATOM 3096 C CA . GLN A 1 390 ? -19.287 -41.581 -1.344 1.00 24.17 418 GLN A CA 1
ATOM 3097 C C . GLN A 1 390 ? -18.313 -41.798 -2.494 1.00 19.74 418 GLN A C 1
ATOM 3098 O O . GLN A 1 390 ? -18.706 -41.783 -3.659 1.00 24.09 418 GLN A O 1
ATOM 3104 N N . PHE A 1 391 ? -17.042 -42.029 -2.157 1.00 22.16 419 PHE A N 1
ATOM 3105 C CA . PHE A 1 391 ? -16.061 -42.457 -3.153 1.00 23.35 419 PHE A CA 1
ATOM 3106 C C . PHE A 1 391 ? -16.348 -43.882 -3.598 1.00 26.34 419 PHE A C 1
ATOM 3107 O O . PHE A 1 391 ? -16.730 -44.734 -2.788 1.00 26.91 419 PHE A O 1
ATOM 3115 N N . THR A 1 392 ? -16.158 -44.150 -4.885 1.00 24.12 420 THR A N 1
ATOM 3116 C CA . THR A 1 392 ? -16.140 -45.525 -5.370 1.00 29.78 420 THR A CA 1
ATOM 3117 C C . THR A 1 392 ? -14.693 -45.981 -5.534 1.00 32.27 420 THR A C 1
ATOM 3118 O O . THR A 1 392 ? -13.752 -45.185 -5.459 1.00 25.11 420 THR A O 1
ATOM 3122 N N . ASP A 1 393 ? -14.519 -47.287 -5.765 1.00 31.87 421 ASP A N 1
ATOM 3123 C CA . ASP A 1 393 ? -13.176 -47.801 -6.020 1.00 33.59 421 ASP A CA 1
ATOM 3124 C C . ASP A 1 393 ? -12.570 -47.162 -7.261 1.00 33.97 421 ASP A C 1
ATOM 3125 O O . ASP A 1 393 ? -11.359 -46.897 -7.310 1.00 35.27 421 ASP A O 1
ATOM 3130 N N . LYS A 1 394 ? -13.399 -46.889 -8.266 1.00 27.05 422 LYS A N 1
ATOM 3131 C CA . LYS A 1 394 ? -12.904 -46.377 -9.537 1.00 28.60 422 LYS A CA 1
ATOM 3132 C C . LYS A 1 394 ? -12.372 -44.957 -9.438 1.00 26.78 422 LYS A C 1
ATOM 3133 O O . LYS A 1 394 ? -11.615 -44.537 -10.321 1.00 26.34 422 LYS A O 1
ATOM 3139 N N . PHE A 1 395 ? -12.764 -44.204 -8.403 1.00 25.94 423 PHE A N 1
ATOM 3140 C CA . PHE A 1 395 ? -12.239 -42.851 -8.236 1.00 24.66 423 PHE A CA 1
ATOM 3141 C C . PHE A 1 395 ? -10.723 -42.825 -8.330 1.00 25.85 423 PHE A C 1
ATOM 3142 O O . PHE A 1 395 ? -10.138 -41.903 -8.911 1.00 23.65 423 PHE A O 1
ATOM 3150 N N . PHE A 1 396 ? -10.064 -43.820 -7.758 1.00 25.07 424 PHE A N 1
ATOM 3151 C CA . PHE A 1 396 ? -8.625 -43.730 -7.579 1.00 25.63 424 PHE A CA 1
ATOM 3152 C C . PHE A 1 396 ? -7.817 -44.198 -8.785 1.00 26.42 424 PHE A C 1
ATOM 3153 O O . PHE A 1 396 ? -6.588 -44.088 -8.755 1.00 29.78 424 PHE A O 1
ATOM 3161 N N . ILE A 1 397 ? -8.444 -44.689 -9.848 1.00 25.46 425 ILE A N 1
ATOM 3162 C CA . ILE A 1 397 ? -7.656 -45.130 -11.003 1.00 26.69 425 ILE A CA 1
ATOM 3163 C C . ILE A 1 397 ? -7.442 -43.944 -11.942 1.00 26.79 425 ILE A C 1
ATOM 3164 O O . ILE A 1 397 ? -8.177 -42.947 -11.850 1.00 25.36 425 ILE A O 1
ATOM 3169 N N . PRO A 1 398 ? -6.441 -43.978 -12.824 1.00 26.75 426 PRO A N 1
ATOM 3170 C CA . PRO A 1 398 ? -6.141 -42.789 -13.634 1.00 21.56 426 PRO A CA 1
ATOM 3171 C C . PRO A 1 398 ? -7.233 -42.488 -14.646 1.00 24.96 426 PRO A C 1
ATOM 3172 O O . PRO A 1 398 ? -7.900 -43.388 -15.159 1.00 23.46 426 PRO A O 1
ATOM 3176 N N . ALA A 1 399 ? -7.389 -41.190 -14.952 1.00 22.49 427 ALA A N 1
ATOM 3177 C CA . ALA A 1 399 ? -8.395 -40.770 -15.928 1.00 23.78 427 ALA A CA 1
ATOM 3178 C C . ALA A 1 399 ? -8.214 -41.471 -17.272 1.00 25.31 427 ALA A C 1
ATOM 3179 O O . ALA A 1 399 ? -9.202 -41.808 -17.937 1.00 26.25 427 ALA A O 1
ATOM 3181 N N . PHE A 1 400 ? -6.966 -41.699 -17.701 1.00 24.66 428 PHE A N 1
ATOM 3182 C CA . PHE A 1 400 ? -6.798 -42.338 -19.005 1.00 29.54 428 PHE A CA 1
ATOM 3183 C C . PHE A 1 400 ? -7.362 -43.753 -18.995 1.00 32.56 428 PHE A C 1
ATOM 3184 O O . PHE A 1 400 ? -7.826 -44.238 -20.031 1.00 33.26 428 PHE A O 1
ATOM 3192 N N . GLU A 1 401 ? -7.380 -44.413 -17.832 1.00 30.83 429 GLU A N 1
ATOM 3193 C CA . GLU A 1 401 ? -8.001 -45.730 -17.766 1.00 35.82 429 GLU A CA 1
ATOM 3194 C C . GLU A 1 401 ? -9.518 -45.634 -17.716 1.00 36.73 429 GLU A C 1
ATOM 3195 O O . GLU A 1 401 ? -10.209 -46.578 -18.115 1.00 39.74 429 GLU A O 1
ATOM 3201 N N . LYS A 1 402 ? -10.045 -44.505 -17.239 1.00 29.72 430 LYS A N 1
ATOM 3202 C CA . LYS A 1 402 ? -11.489 -44.327 -17.160 1.00 34.05 430 LYS A CA 1
ATOM 3203 C C . LYS A 1 402 ? -12.081 -44.019 -18.524 1.00 40.44 430 LYS A C 1
ATOM 3204 O O . LYS A 1 402 ? -13.189 -44.469 -18.834 1.00 46.60 430 LYS A O 1
ATOM 3210 N N . ILE A 1 403 ? -11.379 -43.229 -19.343 1.00 35.50 431 ILE A N 1
ATOM 3211 C CA . ILE A 1 403 ? -11.913 -42.932 -20.667 1.00 41.88 431 ILE A CA 1
ATOM 3212 C C . ILE A 1 403 ? -11.790 -44.152 -21.571 1.00 49.32 431 ILE A C 1
ATOM 3213 O O . ILE A 1 403 ? -12.581 -44.318 -22.508 1.00 55.64 431 ILE A O 1
ATOM 3218 N N . LYS A 1 404 ? -10.813 -45.028 -21.308 1.00 45.02 432 LYS A N 1
ATOM 3219 C CA . LYS A 1 404 ? -10.695 -46.254 -22.092 1.00 54.21 432 LYS A CA 1
ATOM 3220 C C . LYS A 1 404 ? -11.949 -47.106 -21.952 1.00 61.47 432 LYS A C 1
ATOM 3221 O O . LYS A 1 404 ? -12.444 -47.660 -22.940 1.00 64.86 432 LYS A O 1
ATOM 3227 N N . SER A 1 405 ? -12.497 -47.193 -20.736 1.00 59.36 433 SER A N 1
ATOM 3228 C CA . SER A 1 405 ? -13.748 -47.915 -20.529 1.00 64.59 433 SER A CA 1
ATOM 3229 C C . SER A 1 405 ? -14.968 -47.091 -20.937 1.00 65.73 433 SER A C 1
ATOM 3230 O O . SER A 1 405 ? -15.963 -47.660 -21.402 1.00 73.33 433 SER A O 1
ATOM 3233 N N . GLN A 1 406 ? -14.906 -45.760 -20.799 1.00 63.14 434 GLN A N 1
ATOM 3234 C CA . GLN A 1 406 ? -16.022 -44.897 -21.185 1.00 63.96 434 GLN A CA 1
ATOM 3235 C C . GLN A 1 406 ? -16.382 -45.045 -22.660 1.00 71.44 434 GLN A C 1
ATOM 3236 O O . GLN A 1 406 ? -17.484 -44.653 -23.062 1.00 71.44 434 GLN A O 1
ATOM 3242 N N . LYS A 1 407 ? -15.480 -45.598 -23.475 1.00 73.01 435 LYS A N 1
ATOM 3243 C CA . LYS A 1 407 ? -15.784 -45.915 -24.861 1.00 76.38 435 LYS A CA 1
ATOM 3244 C C . LYS A 1 407 ? -15.651 -47.393 -25.195 1.00 78.19 435 LYS A C 1
ATOM 3245 O O . LYS A 1 407 ? -16.185 -47.819 -26.225 1.00 81.57 435 LYS A O 1
ATOM 3251 N N . LYS A 1 408 ? -14.968 -48.185 -24.361 1.00 76.13 436 LYS A N 1
ATOM 3252 C CA . LYS A 1 408 ? -14.880 -49.623 -24.610 1.00 80.24 436 LYS A CA 1
ATOM 3253 C C . LYS A 1 408 ? -16.240 -50.298 -24.479 1.00 85.45 436 LYS A C 1
ATOM 3254 O O . LYS A 1 408 ? -16.534 -51.246 -25.217 1.00 88.91 436 LYS A O 1
ATOM 3260 N N . MET A 1 409 ? -17.080 -49.827 -23.551 1.00 85.99 437 MET A N 1
ATOM 3261 C CA . MET A 1 409 ? -18.439 -50.348 -23.454 1.00 88.82 437 MET A CA 1
ATOM 3262 C C . MET A 1 409 ? -19.295 -49.915 -24.640 1.00 88.74 437 MET A C 1
ATOM 3263 O O . MET A 1 409 ? -20.237 -50.624 -25.013 1.00 92.93 437 MET A O 1
ATOM 3268 N N . ILE A 1 410 ? -18.992 -48.764 -25.236 1.00 86.04 438 ILE A N 1
ATOM 3269 C CA . ILE A 1 410 ? -19.744 -48.265 -26.386 1.00 86.90 438 ILE A CA 1
ATOM 3270 C C . ILE A 1 410 ? -19.479 -49.124 -27.623 1.00 87.50 438 ILE A C 1
ATOM 3271 O O . ILE A 1 410 ? -18.465 -49.819 -27.711 1.00 85.21 438 ILE A O 1
ATOM 3276 N N . VAL B 2 1 ? -17.524 -44.365 -16.430 1.00 37.12 732 VAL C N 1
ATOM 3277 C CA . VAL B 2 1 ? -16.968 -44.789 -15.149 1.00 38.31 732 VAL C CA 1
ATOM 3278 C C . VAL B 2 1 ? -17.225 -43.705 -14.106 1.00 35.70 732 VAL C C 1
ATOM 3279 O O . VAL B 2 1 ? -16.952 -42.518 -14.352 1.00 34.87 732 VAL C O 1
ATOM 3283 N N . ALA B 2 2 ? -17.743 -44.103 -12.946 1.00 31.19 733 ALA C N 1
ATOM 3284 C CA . ALA B 2 2 ? -18.102 -43.165 -11.888 1.00 26.30 733 ALA C CA 1
ATOM 3285 C C . ALA B 2 2 ? -17.130 -43.276 -10.724 1.00 25.43 733 ALA C C 1
ATOM 3286 O O . ALA B 2 2 ? -16.862 -44.379 -10.223 1.00 26.00 733 ALA C O 1
ATOM 3288 N N . GLY B 2 3 ? -16.603 -42.136 -10.297 1.00 22.27 734 GLY C N 1
ATOM 3289 C CA . GLY B 2 3 ? -15.791 -42.083 -9.105 1.00 22.08 734 GLY C CA 1
ATOM 3290 C C . GLY B 2 3 ? -16.572 -41.835 -7.843 1.00 22.52 734 GLY C C 1
ATOM 3291 O O . GLY B 2 3 ? -16.011 -41.911 -6.746 1.00 24.44 734 GLY C O 1
ATOM 3292 N N . ALA B 2 4 ? -17.863 -41.532 -7.965 1.00 22.89 735 ALA C N 1
ATOM 3293 C CA . ALA B 2 4 ? -18.664 -41.188 -6.807 1.00 22.86 735 ALA C CA 1
ATOM 3294 C C . ALA B 2 4 ? -20.054 -41.782 -6.938 1.00 22.92 735 ALA C C 1
ATOM 3295 O O . ALA B 2 4 ? -20.555 -42.005 -8.046 1.00 24.14 735 ALA C O 1
ATOM 3297 N N . THR B 2 5 ? -20.666 -42.040 -5.783 1.00 25.75 736 THR C N 1
ATOM 3298 C CA . THR B 2 5 ? -22.047 -42.490 -5.727 1.00 24.24 736 THR C CA 1
ATOM 3299 C C . THR B 2 5 ? -22.974 -41.292 -5.867 1.00 27.83 736 THR C C 1
ATOM 3300 O O . THR B 2 5 ? -22.629 -40.170 -5.486 1.00 25.90 736 THR C O 1
ATOM 3304 N N . LEU B 2 6 ? -24.163 -41.542 -6.413 1.00 26.39 737 LEU C N 1
ATOM 3305 C CA . LEU B 2 6 ? -25.099 -40.475 -6.738 1.00 27.33 737 LEU C CA 1
ATOM 3306 C C . LEU B 2 6 ? -26.146 -40.316 -5.644 1.00 35.23 737 LEU C C 1
ATOM 3307 O O . LEU B 2 6 ? -26.489 -41.285 -4.962 1.00 34.94 737 LEU C O 1
ATOM 3312 N N . PRO B 2 7 ? -26.674 -39.106 -5.457 1.00 35.38 738 PRO C N 1
ATOM 3313 C CA . PRO B 2 7 ? -27.851 -38.955 -4.595 1.00 40.09 738 PRO C CA 1
ATOM 3314 C C . PRO B 2 7 ? -29.028 -39.701 -5.200 1.00 40.98 738 PRO C C 1
ATOM 3315 O O . PRO B 2 7 ? -29.098 -39.906 -6.415 1.00 35.44 738 PRO C O 1
ATOM 3319 N N . GLU B 2 8 ? -29.963 -40.101 -4.331 1.00 45.19 739 GLU C N 1
ATOM 3320 C CA . GLU B 2 8 ? -31.124 -40.866 -4.781 1.00 48.14 739 GLU C CA 1
ATOM 3321 C C . GLU B 2 8 ? -31.919 -40.100 -5.835 1.00 46.34 739 GLU C C 1
ATOM 3322 O O . GLU B 2 8 ? -32.415 -40.693 -6.799 1.00 46.18 739 GLU C O 1
ATOM 3328 N N . THR B 2 9 ? -32.049 -38.785 -5.669 1.00 41.15 740 THR C N 1
ATOM 3329 C CA . THR B 2 9 ? -32.645 -37.909 -6.671 1.00 40.14 740 THR C CA 1
ATOM 3330 C C . THR B 2 9 ? -31.598 -36.907 -7.142 1.00 40.01 740 THR C C 1
ATOM 3331 O O . THR B 2 9 ? -30.916 -36.287 -6.319 1.00 41.24 740 THR C O 1
ATOM 3335 N N . ILE B 2 10 ? -31.476 -36.734 -8.453 1.00 34.91 741 ILE C N 1
ATOM 3336 C CA . ILE B 2 10 ? -30.536 -35.739 -8.967 1.00 34.20 741 ILE C CA 1
ATOM 3337 C C . ILE B 2 10 ? -31.122 -34.355 -8.725 1.00 33.60 741 ILE C C 1
ATOM 3338 O O . ILE B 2 10 ? -32.207 -34.050 -9.238 1.00 33.33 741 ILE C O 1
ATOM 3343 N N . PRO B 2 11 ? -30.438 -33.484 -7.981 1.00 32.99 742 PRO C N 1
ATOM 3344 C CA . PRO B 2 11 ? -31.017 -32.171 -7.645 1.00 33.34 742 PRO C CA 1
ATOM 3345 C C . PRO B 2 11 ? -30.994 -31.217 -8.833 1.00 36.09 742 PRO C C 1
ATOM 3346 O O . PRO B 2 11 ? -29.988 -31.100 -9.539 1.00 30.10 742 PRO C O 1
ATOM 3350 N N . THR B 2 12 ? -32.124 -30.540 -9.056 1.00 30.18 743 THR C N 1
ATOM 3351 C CA . THR B 2 12 ? -32.248 -29.518 -10.084 1.00 33.52 743 THR C CA 1
ATOM 3352 C C . THR B 2 12 ? -33.150 -28.414 -9.551 1.00 33.63 743 THR C C 1
ATOM 3353 O O . THR B 2 12 ? -33.846 -28.582 -8.548 1.00 36.02 743 THR C O 1
ATOM 3357 N N . SER B 2 13 ? -33.143 -27.275 -10.248 1.00 32.56 744 SER C N 1
ATOM 3358 C CA . SER B 2 13 ? -34.099 -26.216 -9.937 1.00 32.80 744 SER C CA 1
ATOM 3359 C C . SER B 2 13 ? -35.540 -26.716 -10.026 1.00 38.17 744 SER C C 1
ATOM 3360 O O . SER B 2 13 ? -36.427 -26.181 -9.348 1.00 41.35 744 SER C O 1
ATOM 3363 N N . LYS B 2 14 ? -35.793 -27.744 -10.844 1.00 37.78 745 LYS C N 1
ATOM 3364 C CA . LYS B 2 14 ? -37.160 -28.224 -11.052 1.00 38.61 745 LYS C CA 1
ATOM 3365 C C . LYS B 2 14 ? -37.700 -29.043 -9.881 1.00 44.86 745 LYS C C 1
ATOM 3366 O O . LYS B 2 14 ? -38.917 -29.057 -9.664 1.00 49.19 745 LYS C O 1
ATOM 3372 N N . ASN B 2 15 ? -36.849 -29.747 -9.132 1.00 39.00 746 ASN C N 1
ATOM 3373 C CA . ASN B 2 15 ? -37.312 -30.463 -7.945 1.00 42.32 746 ASN C CA 1
ATOM 3374 C C . ASN B 2 15 ? -36.856 -29.793 -6.656 1.00 44.88 746 ASN C C 1
ATOM 3375 O O . ASN B 2 15 ? -36.770 -30.450 -5.611 1.00 42.09 746 ASN C O 1
ATOM 3380 N N . TYR B 2 16 ? -36.563 -28.492 -6.717 1.00 39.18 747 TYR C N 1
ATOM 3381 C CA . TYR B 2 16 ? -36.178 -27.744 -5.527 1.00 43.96 747 TYR C CA 1
ATOM 3382 C C . TYR B 2 16 ? -37.266 -27.785 -4.464 1.00 50.36 747 TYR C C 1
ATOM 3383 O O . TYR B 2 16 ? -36.964 -27.839 -3.266 1.00 52.77 747 TYR C O 1
ATOM 3392 N N . TYR B 2 17 ? -38.535 -27.758 -4.885 1.00 51.36 748 TYR C N 1
ATOM 3393 C CA . TYR B 2 17 ? -39.642 -27.738 -3.934 1.00 58.15 748 TYR C CA 1
ATOM 3394 C C . TYR B 2 17 ? -39.696 -29.014 -3.102 1.00 59.12 748 TYR C C 1
ATOM 3395 O O . TYR B 2 17 ? -40.201 -28.995 -1.975 1.00 64.45 748 TYR C O 1
ATOM 3404 N N . LEU B 2 18 ? -39.173 -30.124 -3.627 1.00 57.99 749 LEU C N 1
ATOM 3405 C CA . LEU B 2 18 ? -39.118 -31.352 -2.843 1.00 60.80 749 LEU C CA 1
ATOM 3406 C C . LEU B 2 18 ? -38.058 -31.301 -1.752 1.00 61.95 749 LEU C C 1
ATOM 3407 O O . LEU B 2 18 ? -38.108 -32.110 -0.820 1.00 69.26 749 LEU C O 1
ATOM 3412 N N . ARG B 2 19 ? -37.108 -30.374 -1.834 1.00 59.79 750 ARG C N 1
ATOM 3413 C CA . ARG B 2 19 ? -36.000 -30.340 -0.893 1.00 60.04 750 ARG C CA 1
ATOM 3414 C C . ARG B 2 19 ? -36.006 -29.116 0.016 1.00 64.67 750 ARG C C 1
ATOM 3415 O O . ARG B 2 19 ? -35.171 -29.042 0.925 1.00 66.03 750 ARG C O 1
ATOM 3423 N N . PHE B 2 20 ? -36.925 -28.167 -0.186 1.00 63.28 751 PHE C N 1
ATOM 3424 C CA . PHE B 2 20 ? -36.985 -26.955 0.625 1.00 66.84 751 PHE C CA 1
ATOM 3425 C C . PHE B 2 20 ? -38.433 -26.537 0.861 1.00 67.17 751 PHE C C 1
ATOM 3426 O O . PHE B 2 20 ? -39.300 -26.720 0.003 1.00 63.67 751 PHE C O 1
ATOM 3434 N N . ASP B 2 21 ? -38.670 -25.952 2.036 1.00 68.39 752 ASP C N 1
ATOM 3435 C CA . ASP B 2 21 ? -39.985 -25.480 2.454 1.00 70.53 752 ASP C CA 1
ATOM 3436 C C . ASP B 2 21 ? -40.495 -24.366 1.538 1.00 65.39 752 ASP C C 1
ATOM 3437 O O . ASP B 2 21 ? -39.765 -23.809 0.715 1.00 63.62 752 ASP C O 1
ATOM 3442 N N . GLU B 2 22 ? -41.779 -24.027 1.713 1.00 62.86 753 GLU C N 1
ATOM 3443 C CA . GLU B 2 22 ? -42.309 -22.817 1.093 1.00 58.44 753 GLU C CA 1
ATOM 3444 C C . GLU B 2 22 ? -41.814 -21.564 1.801 1.00 57.46 753 GLU C C 1
ATOM 3445 O O . GLU B 2 22 ? -41.925 -20.465 1.246 1.00 52.76 753 GLU C O 1
ATOM 3451 N N . ASP B 2 23 ? -41.266 -21.710 3.007 1.00 60.42 754 ASP C N 1
ATOM 3452 C CA . ASP B 2 23 ? -40.536 -20.648 3.686 1.00 60.59 754 ASP C CA 1
ATOM 3453 C C . ASP B 2 23 ? -39.044 -20.682 3.384 1.00 59.90 754 ASP C C 1
ATOM 3454 O O . ASP B 2 23 ? -38.300 -19.846 3.908 1.00 55.86 754 ASP C O 1
ATOM 3459 N N . GLY B 2 24 ? -38.592 -21.627 2.562 1.00 62.65 755 GLY C N 1
ATOM 3460 C CA . GLY B 2 24 ? -37.214 -21.676 2.119 1.00 64.71 755 GLY C CA 1
ATOM 3461 C C . GLY B 2 24 ? -36.272 -22.502 2.968 1.00 69.69 755 GLY C C 1
ATOM 3462 O O . GLY B 2 24 ? -35.055 -22.436 2.750 1.00 69.30 755 GLY C O 1
ATOM 3463 N N . LYS B 2 25 ? -36.782 -23.279 3.917 1.00 69.51 756 LYS C N 1
ATOM 3464 C CA . LYS B 2 25 ? -35.938 -24.038 4.827 1.00 73.81 756 LYS C CA 1
ATOM 3465 C C . LYS B 2 25 ? -35.908 -25.509 4.428 1.00 71.61 756 LYS C C 1
ATOM 3466 O O . LYS B 2 25 ? -36.842 -26.024 3.808 1.00 68.19 756 LYS C O 1
ATOM 3472 N N . SER B 2 26 ? -34.812 -26.178 4.781 1.00 75.32 757 SER C N 1
ATOM 3473 C CA . SER B 2 26 ? -34.607 -27.565 4.391 1.00 76.43 757 SER C CA 1
ATOM 3474 C C . SER B 2 26 ? -35.608 -28.486 5.090 1.00 78.35 757 SER C C 1
ATOM 3475 O O . SER B 2 26 ? -36.160 -28.168 6.148 1.00 80.16 757 SER C O 1
ATOM 3478 N N . ILE B 2 27 ? -35.841 -29.642 4.475 1.00 77.93 758 ILE C N 1
ATOM 3479 C CA . ILE B 2 27 ? -36.743 -30.644 5.030 1.00 77.63 758 ILE C CA 1
ATOM 3480 C C . ILE B 2 27 ? -36.115 -32.031 4.931 1.00 80.59 758 ILE C C 1
ATOM 3481 O O . ILE B 2 27 ? -35.080 -32.303 5.543 1.00 83.79 758 ILE C O 1
#

Sequence (427 aa):
DIDEDDESGHNIILNIISQLRPGCDLTRITLPTFILEKKSMLERVTNQLQFPEFLLQAHSEKDPLKRFLYVMKWYLAGWHIAPKAVKKPLNPVLGEYFTAYWDLPNKQQAYYISEQTSHHPPECAYFYMIPESSIRVDGVVIPKSRFLGNSSAAMMDGSTVLQFLDIKDGNGKPEKYVLTQPNVYVRGILFGKMRIELGDHMIIKSPNFQADIEFKTKGYVFGTYDAIEGTVKDYDGNAYYEISGKWNDVMYLKDLKQPRSSPKVFLDTHKESPLRPKVRPLSEQGEYESRKLWKKVTDALAVRNHPVATEEKFQIEDHQRQLAKKRIEDGVEFHPKLFRRSKPGEDLDYCIYKNIPVDEDPEKQIRSILQIAPILPGQQFTDKFFIPAFEKIKSQKKMIVAGATLPETIPTSKNYYLRFDEDGKSI

B-factor: mean 32.29, std 11.97, range [15.06, 103.37]

Solvent-accessible surface area: 21932 Å² total; per-residue (Å²): 147,109,107,118,80,100,110,52,9,85,88,77,26,59,106,42,16,77,149,35,191,86,48,46,74,27,75,227,56,101,64,24,6,50,17,10,16,120,49,4,39,0,16,47,16,1,7,33,8,10,11,7,93,29,0,24,61,0,40,92,40,184,61,67,27,90,14,0,13,42,0,0,46,4,13,0,0,0,26,35,34,30,37,187,61,37,60,64,12,0,89,10,7,32,4,0,5,1,1,0,19,1,53,9,112,59,111,27,23,0,1,0,0,1,0,7,6,28,89,140,75,35,11,4,0,13,0,1,0,0,3,33,11,27,0,31,0,9,1,4,6,26,29,79,34,88,6,66,8,46,11,14,8,32,44,26,77,4,14,7,12,0,40,0,5,76,39,84,48,91,121,46,112,20,19,79,2,28,0,41,15,0,14,45,20,30,65,11,12,79,161,46,187,62,84,53,5,10,3,53,96,0,41,0,83,13,69,96,25,36,1,65,0,49,3,84,72,58,37,218,100,164,58,72,87,8,21,4,71,5,34,0,76,16,102,125,58,66,36,50,41,40,0,31,20,66,20,47,46,27,0,77,21,46,46,58,119,100,109,242,37,72,65,144,99,23,3,31,7,133,172,34,103,36,58,161,22,98,26,3,65,63,102,49,14,12,131,58,1,3,94,79,23,2,82,140,0,22,66,6,16,66,107,138,58,35,107,65,0,72,86,45,23,104,98,28,37,47,82,23,130,104,54,46,129,113,50,140,122,81,69,89,123,46,72,6,24,0,2,62,160,16,113,133,87,108,72,11,53,32,28,0,0,16,83,11,58,57,108,49,77,45,62,118,5,5,104,15,0,0,28,0,0,1,1,15,75,47,5,97,49,35,124,108,0,119,62,40,0,87,60,0,47,110,32,45,141,142,173,172,53,30,0,2,58,58,41,174,73,21,13,12,32,156,23,50,156,110,64,52,66,180,121,45,146,85,138

InterPro domains:
  IPR000648 Oxysterol-binding protein [PF01237] (54-334)
  IPR000648 Oxysterol-binding protein [PTHR10972] (37-381)
  IPR018494 Oxysterol-binding protein, conserved site [PS01013] (153-164)
  IPR037239 Oxysterol-binding protein superfamily [SSF144000] (43-441)